Protein AF-A0A2W5SW64-F1 (afdb_monomer)

Structure (mmCIF, N/CA/C/O backbone):
data_AF-A0A2W5SW64-F1
#
_entry.id   AF-A0A2W5SW64-F1
#
loop_
_atom_site.group_PDB
_atom_site.id
_atom_site.type_symbol
_atom_site.label_atom_id
_atom_site.label_alt_id
_atom_site.label_comp_id
_atom_site.label_asym_id
_atom_site.label_entity_id
_atom_site.label_seq_id
_atom_site.pdbx_PDB_ins_code
_atom_site.Cartn_x
_atom_site.Cartn_y
_atom_site.Cartn_z
_atom_site.occupancy
_atom_site.B_iso_or_equiv
_atom_site.auth_seq_id
_atom_site.auth_comp_id
_atom_site.auth_asym_id
_atom_site.auth_atom_id
_atom_site.pdbx_PDB_model_num
ATOM 1 N N . MET A 1 1 ? 10.975 48.001 -18.136 1.00 43.34 1 MET A N 1
ATOM 2 C CA . MET A 1 1 ? 9.959 46.944 -18.361 1.00 43.34 1 MET A CA 1
ATOM 3 C C . MET A 1 1 ? 10.504 45.533 -18.629 1.00 43.34 1 MET A C 1
ATOM 5 O O . MET A 1 1 ? 9.713 44.612 -18.543 1.00 43.34 1 MET A O 1
ATOM 9 N N . ARG A 1 2 ? 11.807 45.302 -18.886 1.00 37.41 2 ARG A N 1
ATOM 10 C CA . ARG A 1 2 ? 12.358 43.931 -19.060 1.00 37.41 2 ARG A CA 1
ATOM 11 C C . ARG A 1 2 ? 12.973 43.295 -17.800 1.00 37.41 2 ARG A C 1
ATOM 13 O O . ARG A 1 2 ? 13.108 42.084 -17.753 1.00 37.41 2 ARG A O 1
ATOM 20 N N . TYR A 1 3 ? 13.255 44.081 -16.758 1.00 36.09 3 TYR A N 1
ATOM 21 C CA . TYR A 1 3 ? 13.783 43.572 -15.480 1.00 36.09 3 TYR A CA 1
ATOM 22 C C . TYR A 1 3 ? 12.701 43.116 -14.482 1.00 36.09 3 TYR A C 1
ATOM 24 O O . TYR A 1 3 ? 12.995 42.347 -13.577 1.00 36.09 3 TYR A O 1
ATOM 32 N N . ALA A 1 4 ? 11.439 43.523 -14.672 1.00 36.97 4 ALA A N 1
ATOM 33 C CA . ALA A 1 4 ? 10.331 43.135 -13.790 1.00 36.97 4 ALA A CA 1
ATOM 34 C C . ALA A 1 4 ? 9.771 41.729 -14.089 1.00 36.97 4 ALA A C 1
ATOM 36 O O . ALA A 1 4 ? 9.177 41.109 -13.217 1.00 36.97 4 ALA A O 1
ATOM 37 N N . VAL A 1 5 ? 9.993 41.202 -15.299 1.00 44.38 5 VAL A N 1
ATOM 38 C CA . VAL A 1 5 ? 9.504 39.868 -15.701 1.00 44.38 5 VAL A CA 1
ATOM 39 C C . VAL A 1 5 ? 10.445 38.751 -15.230 1.00 44.38 5 VAL A C 1
ATOM 41 O O . VAL A 1 5 ? 9.996 37.645 -14.959 1.00 44.38 5 VAL A O 1
ATOM 44 N N . ILE A 1 6 ? 11.737 39.040 -15.034 1.00 42.50 6 ILE A N 1
ATOM 45 C CA . ILE A 1 6 ? 12.715 38.045 -14.557 1.00 42.50 6 ILE A CA 1
ATOM 46 C C . ILE A 1 6 ? 12.606 37.833 -13.035 1.00 42.50 6 ILE A C 1
ATOM 48 O O . ILE A 1 6 ? 12.768 36.713 -12.560 1.00 42.50 6 ILE A O 1
ATOM 52 N N . LEU A 1 7 ? 12.230 38.863 -12.268 1.00 36.97 7 LEU A N 1
ATOM 53 C CA . LEU A 1 7 ? 11.996 38.738 -10.821 1.00 36.97 7 LEU A CA 1
ATOM 54 C C . LEU A 1 7 ? 10.696 37.991 -10.471 1.00 36.97 7 LEU A C 1
ATOM 56 O O . LEU A 1 7 ? 10.638 37.342 -9.433 1.00 36.97 7 LEU A O 1
ATOM 60 N N . LEU A 1 8 ? 9.687 38.008 -11.349 1.00 36.81 8 LEU A N 1
ATOM 61 C CA . LEU A 1 8 ? 8.443 37.246 -11.161 1.00 36.81 8 LEU A CA 1
ATOM 62 C C . LEU A 1 8 ? 8.570 35.762 -11.552 1.00 36.81 8 LEU A C 1
ATOM 64 O O . LEU A 1 8 ? 7.809 34.944 -11.050 1.00 36.81 8 LEU A O 1
ATOM 68 N N . ALA A 1 9 ? 9.553 35.398 -12.384 1.00 38.25 9 ALA A N 1
ATOM 69 C CA . ALA A 1 9 ? 9.842 34.000 -12.719 1.00 38.25 9 ALA A CA 1
ATOM 70 C C . ALA A 1 9 ? 10.755 33.306 -11.685 1.00 38.25 9 ALA A C 1
ATOM 72 O O . ALA A 1 9 ? 10.638 32.102 -11.482 1.00 38.25 9 ALA A O 1
ATOM 73 N N . LEU A 1 10 ? 11.618 34.056 -10.986 1.00 38.81 10 LEU A N 1
ATOM 74 C CA . LEU A 1 10 ? 12.491 33.522 -9.926 1.00 38.81 10 LEU A CA 1
ATOM 75 C C . LEU A 1 10 ? 11.786 33.346 -8.567 1.00 38.81 10 LEU A C 1
ATOM 77 O O . LEU A 1 10 ? 12.286 32.620 -7.716 1.00 38.81 10 LEU A O 1
ATOM 81 N N . ALA A 1 11 ? 10.617 33.961 -8.363 1.00 39.59 11 ALA A N 1
ATOM 82 C CA . ALA A 1 11 ? 9.824 33.794 -7.139 1.00 39.59 11 ALA A CA 1
ATOM 83 C C . ALA A 1 11 ? 8.886 32.565 -7.163 1.00 39.59 11 ALA A C 1
ATOM 85 O O . ALA A 1 11 ? 8.295 32.236 -6.139 1.00 39.59 11 ALA A O 1
ATOM 86 N N . ALA A 1 12 ? 8.755 31.874 -8.305 1.00 38.72 12 ALA A N 1
ATOM 87 C CA . ALA A 1 12 ? 7.920 30.674 -8.448 1.00 38.72 12 ALA A CA 1
ATOM 88 C C . ALA A 1 12 ? 8.718 29.355 -8.431 1.00 38.72 12 ALA A C 1
ATOM 90 O O . ALA A 1 12 ? 8.124 28.281 -8.390 1.00 38.72 12 ALA A O 1
ATOM 91 N N . SER A 1 13 ? 10.053 29.411 -8.408 1.00 37.69 13 SER A N 1
ATOM 92 C CA . SER A 1 13 ? 10.923 28.253 -8.174 1.00 37.69 13 SER A CA 1
ATOM 93 C C . SER A 1 13 ? 11.202 28.074 -6.680 1.00 37.69 13 SER A C 1
ATOM 95 O O . SER A 1 13 ? 12.352 27.987 -6.256 1.00 37.69 13 SER A O 1
ATOM 97 N N . GLY A 1 14 ? 10.149 28.048 -5.861 1.00 38.91 14 GLY A N 1
ATOM 98 C CA . GLY A 1 14 ? 10.256 27.391 -4.566 1.00 38.91 14 GLY A CA 1
ATOM 99 C C . GLY A 1 14 ? 10.465 25.913 -4.860 1.00 38.91 14 GLY A C 1
ATOM 100 O O . GLY A 1 14 ? 9.555 25.273 -5.385 1.00 38.91 14 GLY A O 1
ATOM 101 N N . CYS A 1 15 ? 11.668 25.394 -4.615 1.00 43.91 15 CYS A N 1
ATOM 102 C CA . CYS A 1 15 ? 11.954 23.968 -4.704 1.00 43.91 15 CYS A CA 1
ATOM 103 C C . CYS A 1 15 ? 11.001 23.231 -3.756 1.00 43.91 15 CYS A C 1
ATOM 105 O O . CYS A 1 15 ? 11.298 23.080 -2.575 1.00 43.91 15 CYS A O 1
ATOM 107 N N . ARG A 1 16 ? 9.832 22.801 -4.247 1.00 56.81 16 ARG A N 1
ATOM 108 C CA . ARG A 1 16 ? 9.030 21.798 -3.553 1.00 56.81 16 ARG A CA 1
ATOM 109 C C . ARG A 1 16 ? 9.900 20.555 -3.518 1.00 56.81 16 ARG A C 1
ATOM 111 O O . ARG A 1 16 ? 10.212 19.998 -4.569 1.00 56.81 16 ARG A O 1
ATOM 118 N N . HIS A 1 17 ? 10.355 20.196 -2.324 1.00 70.94 17 HIS A N 1
ATOM 119 C CA . HIS A 1 17 ? 11.025 18.930 -2.101 1.00 70.94 17 HIS A CA 1
ATOM 120 C C . HIS A 1 17 ? 10.099 17.827 -2.634 1.00 70.94 17 HIS A C 1
ATOM 122 O O . HIS A 1 17 ? 8.931 17.753 -2.250 1.00 70.94 17 HIS A O 1
ATOM 128 N N . ALA A 1 18 ? 10.576 17.077 -3.624 1.00 76.38 18 ALA A N 1
ATOM 129 C CA . ALA A 1 18 ? 9.781 16.071 -4.307 1.00 76.38 18 ALA A CA 1
ATOM 130 C C . ALA A 1 18 ? 10.084 14.716 -3.677 1.00 76.38 18 ALA A C 1
ATOM 132 O O . ALA A 1 18 ? 11.202 14.216 -3.785 1.00 76.38 18 ALA A O 1
ATOM 133 N N . PHE A 1 19 ? 9.085 14.132 -3.027 1.00 81.31 19 PHE A N 1
ATOM 134 C CA . PHE A 1 19 ? 9.190 12.789 -2.481 1.00 81.31 19 PHE A CA 1
ATOM 135 C C . PHE A 1 19 ? 9.016 11.757 -3.611 1.00 81.31 19 PHE A C 1
ATOM 137 O O . PHE A 1 19 ? 8.129 11.917 -4.457 1.00 81.31 19 PHE A O 1
ATOM 144 N N . PRO A 1 20 ? 9.875 10.726 -3.690 1.00 70.94 20 PRO A N 1
ATOM 145 C CA . PRO A 1 20 ? 9.772 9.697 -4.718 1.00 70.94 20 PRO A CA 1
ATOM 146 C C . PRO A 1 20 ? 8.526 8.835 -4.504 1.00 70.94 20 PRO A C 1
ATOM 148 O O . PRO A 1 20 ? 8.219 8.470 -3.378 1.00 70.94 20 PRO A O 1
ATOM 151 N N . LEU A 1 21 ? 7.857 8.437 -5.586 1.00 59.00 21 LEU A N 1
ATOM 152 C CA . LEU A 1 21 ? 6.789 7.435 -5.546 1.00 59.00 21 LEU A CA 1
ATOM 153 C C . LEU A 1 21 ? 7.330 6.090 -6.065 1.00 59.00 21 LEU A C 1
ATOM 155 O O . LEU A 1 21 ? 7.857 6.059 -7.180 1.00 59.00 21 LEU A O 1
ATOM 159 N N . PRO A 1 22 ? 7.199 4.976 -5.317 1.00 69.62 22 PRO A N 1
ATOM 160 C CA . PRO A 1 22 ? 6.619 4.862 -3.973 1.00 69.62 22 PRO A CA 1
ATOM 161 C C . PRO A 1 22 ? 7.556 5.385 -2.868 1.00 69.62 22 PRO A C 1
ATOM 163 O O . PRO A 1 22 ? 8.774 5.216 -2.943 1.00 69.62 22 PRO A O 1
ATOM 166 N N . TYR A 1 23 ? 6.968 5.955 -1.816 1.00 76.56 23 TYR A N 1
ATOM 167 C CA . TYR A 1 23 ? 7.649 6.507 -0.648 1.00 76.56 23 TYR A CA 1
ATOM 168 C C . TYR A 1 23 ? 7.506 5.560 0.558 1.00 76.56 23 TYR A C 1
ATOM 170 O O . TYR A 1 23 ? 6.421 5.319 1.087 1.00 76.56 23 TYR A O 1
ATOM 178 N N . SER A 1 24 ? 8.613 4.948 0.963 1.00 76.12 24 SER A N 1
ATOM 179 C CA . SER A 1 24 ? 8.682 3.890 1.979 1.00 76.12 24 SER A CA 1
ATOM 180 C C . SER A 1 24 ? 8.820 4.432 3.405 1.00 76.12 24 SER A C 1
ATOM 182 O O . SER A 1 24 ? 9.295 5.543 3.615 1.00 76.12 24 SER A O 1
ATOM 184 N N . ALA A 1 25 ? 8.514 3.602 4.411 1.00 77.31 25 ALA A N 1
ATOM 185 C CA . ALA A 1 25 ? 8.753 3.945 5.818 1.00 77.31 25 ALA A CA 1
ATOM 186 C C . ALA A 1 25 ? 10.245 4.207 6.120 1.00 77.31 25 ALA A C 1
ATOM 188 O O . ALA A 1 25 ? 10.576 5.055 6.943 1.00 77.31 25 ALA A O 1
ATOM 189 N N . SER A 1 26 ? 11.163 3.533 5.416 1.00 75.88 26 SER A N 1
ATOM 190 C CA . SER A 1 26 ? 12.602 3.813 5.515 1.00 75.88 26 SER A CA 1
ATOM 191 C C . SER A 1 26 ? 12.986 5.181 4.951 1.00 75.88 26 SER A C 1
ATOM 193 O O . SER A 1 26 ? 13.865 5.832 5.509 1.00 75.88 26 SER A O 1
ATOM 195 N N . GLN A 1 27 ? 12.332 5.625 3.871 1.00 81.69 27 GLN A N 1
ATOM 196 C CA . GLN A 1 27 ? 12.532 6.970 3.322 1.00 81.69 27 GLN A CA 1
ATOM 197 C C . GLN A 1 27 ? 11.911 8.027 4.235 1.00 81.69 27 GLN A C 1
ATOM 199 O O . GLN A 1 27 ? 12.582 9.001 4.545 1.00 81.69 27 GLN A O 1
ATOM 204 N N . LEU A 1 28 ? 10.708 7.774 4.768 1.00 87.62 28 LEU A N 1
ATOM 205 C CA . LEU A 1 28 ? 10.104 8.615 5.803 1.00 87.62 28 LEU A CA 1
ATOM 206 C C . LEU A 1 28 ? 11.055 8.797 6.988 1.00 87.62 28 LEU A C 1
ATOM 208 O O . LEU A 1 28 ? 11.278 9.922 7.411 1.00 87.62 28 LEU A O 1
ATOM 212 N N . ARG A 1 29 ? 11.659 7.718 7.501 1.00 84.50 29 ARG A N 1
ATOM 213 C CA . ARG A 1 29 ? 12.620 7.818 8.608 1.00 84.50 29 ARG A CA 1
ATOM 214 C C . ARG A 1 29 ? 13.801 8.720 8.255 1.00 84.50 29 ARG A C 1
ATOM 216 O O . ARG A 1 29 ? 14.167 9.557 9.075 1.00 84.50 29 ARG A O 1
ATOM 223 N N . ALA A 1 30 ? 14.369 8.561 7.060 1.00 85.06 30 ALA A N 1
ATOM 224 C CA . ALA A 1 30 ? 15.488 9.377 6.596 1.00 85.06 30 ALA A CA 1
ATOM 225 C C . ALA A 1 30 ? 15.106 10.861 6.479 1.00 85.06 30 ALA A C 1
ATOM 227 O O . ALA A 1 30 ? 15.781 11.711 7.052 1.00 85.06 30 ALA A O 1
ATOM 228 N N . ASP A 1 31 ? 13.989 11.167 5.822 1.00 87.56 31 ASP A N 1
ATOM 229 C CA . ASP A 1 31 ? 13.583 12.552 5.564 1.00 87.56 31 ASP A CA 1
ATOM 230 C C . ASP A 1 31 ? 12.908 13.206 6.783 1.00 87.56 31 ASP A C 1
ATOM 232 O O . ASP A 1 31 ? 12.879 14.430 6.896 1.00 87.56 31 ASP A O 1
ATOM 236 N N . SER A 1 32 ? 12.413 12.421 7.750 1.00 85.38 32 SER A N 1
ATOM 237 C CA . SER A 1 32 ? 11.883 12.937 9.024 1.00 85.38 32 SER A CA 1
ATOM 238 C C . SER A 1 32 ? 12.958 13.561 9.920 1.00 85.38 32 SER A C 1
ATOM 240 O O . SER A 1 32 ? 12.629 14.206 10.921 1.00 85.38 32 SER A O 1
ATOM 242 N N . ALA A 1 33 ? 14.238 13.372 9.582 1.00 83.12 33 ALA A N 1
ATOM 243 C CA . ALA A 1 33 ? 15.361 14.033 10.239 1.00 83.12 33 ALA A CA 1
ATOM 244 C C . ALA A 1 33 ? 15.604 15.453 9.698 1.00 83.12 33 ALA A C 1
ATOM 246 O O . ALA A 1 33 ? 16.277 16.251 10.353 1.00 83.12 33 ALA A O 1
ATOM 247 N N . GLU A 1 34 ? 15.028 15.783 8.542 1.00 84.06 34 GLU A N 1
ATOM 248 C CA . GLU A 1 34 ? 15.212 17.050 7.835 1.00 84.06 34 GLU A CA 1
ATOM 249 C C . GLU A 1 34 ? 14.108 18.073 8.186 1.00 84.06 34 GLU A C 1
ATOM 251 O O . GLU A 1 34 ? 13.231 17.830 9.017 1.00 84.06 34 GLU A O 1
ATOM 256 N N . GLU A 1 35 ? 14.137 19.253 7.559 1.00 84.19 35 GLU A N 1
ATOM 257 C CA . GLU A 1 35 ? 13.138 20.326 7.753 1.00 84.19 35 GLU A CA 1
ATOM 258 C C . GLU A 1 35 ? 11.742 20.004 7.180 1.00 84.19 35 GLU A C 1
ATOM 260 O O . GLU A 1 35 ? 10.802 20.770 7.381 1.00 84.19 35 GLU A O 1
ATOM 265 N N . TRP A 1 36 ? 11.590 18.873 6.486 1.00 85.75 36 TRP A N 1
ATOM 266 C CA . TRP A 1 36 ? 10.369 18.484 5.768 1.00 85.75 36 TRP A CA 1
ATOM 267 C C . TRP A 1 36 ? 9.600 17.351 6.453 1.00 85.75 36 TRP A C 1
ATOM 269 O O . TRP A 1 36 ? 8.824 16.653 5.803 1.00 85.75 36 TRP A O 1
ATOM 279 N N . SER A 1 37 ? 9.838 17.127 7.749 1.00 88.12 37 SER A N 1
ATOM 280 C CA . SER A 1 37 ? 9.322 15.965 8.484 1.00 88.12 37 SER A CA 1
ATOM 281 C C . SER A 1 37 ? 7.798 15.801 8.376 1.00 88.12 37 SER A C 1
ATOM 283 O O . SER A 1 37 ? 7.305 14.693 8.157 1.00 88.12 37 SER A O 1
ATOM 285 N N . GLY A 1 38 ? 7.042 16.900 8.445 1.00 90.81 38 GLY A N 1
ATOM 286 C CA . GLY A 1 38 ? 5.588 16.895 8.306 1.00 90.81 38 GLY A CA 1
ATOM 287 C C . GLY A 1 38 ? 5.132 16.632 6.880 1.00 90.81 38 GLY A C 1
ATOM 288 O O . GLY A 1 38 ? 4.226 15.831 6.677 1.00 90.81 38 GLY A O 1
ATOM 289 N N . GLN A 1 39 ? 5.765 17.250 5.880 1.00 92.69 39 GLN A N 1
ATOM 290 C CA . GLN A 1 39 ? 5.431 17.004 4.476 1.00 92.69 39 GLN A CA 1
ATOM 291 C C . GLN A 1 39 ? 5.778 15.570 4.067 1.00 92.69 39 GLN A C 1
ATOM 293 O O . GLN A 1 39 ? 5.012 14.959 3.332 1.00 92.69 39 GLN A O 1
ATOM 298 N N . ALA A 1 40 ? 6.879 15.017 4.580 1.00 91.19 40 ALA A N 1
ATOM 299 C CA . ALA A 1 40 ? 7.262 13.622 4.394 1.00 91.19 40 ALA A CA 1
ATOM 300 C C . ALA A 1 40 ? 6.217 12.682 5.002 1.00 91.19 40 ALA A C 1
ATOM 302 O O . ALA A 1 40 ? 5.798 11.725 4.354 1.00 91.19 40 ALA A O 1
ATOM 303 N N . LEU A 1 41 ? 5.746 12.975 6.221 1.00 93.00 41 LEU A N 1
ATOM 304 C CA . LEU A 1 41 ? 4.693 12.198 6.872 1.00 93.00 41 LEU A CA 1
ATOM 305 C C . LEU A 1 41 ? 3.367 12.283 6.110 1.00 93.00 41 LEU A C 1
ATOM 307 O O . LEU A 1 41 ? 2.749 11.254 5.858 1.00 93.00 41 LEU A O 1
ATOM 311 N N . VAL A 1 42 ? 2.932 13.483 5.719 1.00 93.88 42 VAL A N 1
ATOM 312 C CA . VAL A 1 42 ? 1.698 13.675 4.940 1.00 93.88 42 VAL A CA 1
ATOM 313 C C . VAL A 1 42 ? 1.809 12.984 3.588 1.00 93.88 42 VAL A C 1
ATOM 315 O O . VAL A 1 42 ? 0.894 12.269 3.197 1.00 93.88 42 VAL A O 1
ATOM 318 N N . HIS A 1 43 ? 2.943 13.117 2.899 1.00 90.25 43 HIS A N 1
ATOM 319 C CA . HIS A 1 43 ? 3.176 12.424 1.639 1.00 90.25 43 HIS A CA 1
ATOM 320 C C . HIS A 1 43 ? 3.166 10.907 1.826 1.00 90.25 43 HIS A C 1
ATOM 322 O O . HIS A 1 43 ? 2.536 10.204 1.040 1.00 90.25 43 HIS A O 1
ATOM 328 N N . TYR A 1 44 ? 3.803 10.402 2.889 1.00 88.88 44 TYR A N 1
ATOM 329 C CA . TYR A 1 44 ? 3.754 8.991 3.237 1.00 88.88 44 TYR A CA 1
ATOM 330 C C . TYR A 1 44 ? 2.308 8.538 3.420 1.00 88.88 44 TYR A C 1
ATOM 332 O O . TYR A 1 44 ? 1.880 7.677 2.665 1.00 88.88 44 TYR A O 1
ATOM 340 N N . LEU A 1 45 ? 1.562 9.153 4.346 1.00 89.88 45 LEU A N 1
ATOM 341 C CA . LEU A 1 45 ? 0.175 8.816 4.697 1.00 89.88 45 LEU A CA 1
ATOM 342 C C . LEU A 1 45 ? -0.828 9.027 3.558 1.00 89.88 45 LEU A C 1
ATOM 344 O O . LEU A 1 45 ? -1.874 8.384 3.544 1.00 89.88 45 LEU A O 1
ATOM 348 N N . GLY A 1 46 ? -0.524 9.934 2.631 1.00 86.12 46 GLY A N 1
ATOM 349 C CA . GLY A 1 46 ? -1.332 10.200 1.445 1.00 86.12 46 GLY A CA 1
ATOM 350 C C . GLY A 1 46 ? -1.198 9.111 0.387 1.00 86.12 46 GLY A C 1
ATOM 351 O O . GLY A 1 46 ? -2.048 9.009 -0.497 1.00 86.12 46 GLY A O 1
ATOM 352 N N . GLN A 1 47 ? -0.165 8.270 0.482 1.00 78.88 47 GLN A N 1
ATOM 353 C CA . GLN A 1 47 ? -0.086 7.080 -0.343 1.00 78.88 47 GLN A CA 1
ATOM 354 C C . GLN A 1 47 ? -1.025 6.008 0.162 1.00 78.88 47 GLN A C 1
ATOM 356 O O . GLN A 1 47 ? -1.191 5.752 1.352 1.00 78.88 47 GLN A O 1
ATOM 361 N N . ASP A 1 48 ? -1.531 5.275 -0.806 1.00 59.75 48 ASP A N 1
ATOM 362 C CA . ASP A 1 48 ? -2.475 4.207 -0.599 1.00 59.75 48 ASP A CA 1
ATOM 363 C C . ASP A 1 48 ? -1.993 3.183 0.421 1.00 59.75 48 ASP A C 1
ATOM 365 O O . ASP A 1 48 ? -2.750 2.751 1.274 1.00 59.75 48 ASP A O 1
ATOM 369 N N . ASN A 1 49 ? -0.718 2.811 0.364 1.00 54.28 49 ASN A N 1
ATOM 370 C CA . ASN A 1 49 ? -0.140 1.714 1.125 1.00 54.28 49 ASN A CA 1
ATOM 371 C C . ASN A 1 49 ? 0.406 2.104 2.504 1.00 54.28 49 ASN A C 1
ATOM 373 O O . ASN A 1 49 ? 1.076 1.268 3.121 1.00 54.28 49 ASN A O 1
ATOM 377 N N . ALA A 1 50 ? 0.179 3.335 2.951 1.00 65.75 50 ALA A N 1
ATOM 378 C CA . ALA A 1 50 ? 0.754 3.856 4.176 1.00 65.75 50 ALA A CA 1
ATOM 379 C C . ALA A 1 50 ? 0.180 3.181 5.422 1.00 65.75 50 ALA A C 1
ATOM 381 O O . ALA A 1 50 ? -1.033 3.034 5.560 1.00 65.75 50 ALA A O 1
ATOM 382 N N . ASP A 1 51 ? 1.058 2.792 6.342 1.00 69.88 51 ASP A N 1
ATOM 383 C CA . ASP A 1 51 ? 0.667 2.271 7.646 1.00 69.88 51 ASP A CA 1
ATOM 384 C C . ASP A 1 51 ? 0.638 3.426 8.663 1.00 69.88 51 ASP A C 1
ATOM 386 O O . ASP A 1 51 ? 1.698 3.972 8.981 1.00 69.88 51 ASP A O 1
ATOM 390 N N . PRO A 1 52 ? -0.527 3.798 9.233 1.00 79.94 52 PRO A N 1
ATOM 391 C CA . PRO A 1 52 ? -0.602 4.815 10.283 1.00 79.94 52 PRO A CA 1
ATOM 392 C C . PRO A 1 52 ? 0.226 4.473 11.531 1.00 79.94 52 PRO A C 1
ATOM 394 O O . PRO A 1 52 ? 0.422 5.335 12.390 1.00 79.94 52 PRO A O 1
ATOM 397 N N . ALA A 1 53 ? 0.727 3.240 11.666 1.00 76.25 53 ALA A N 1
ATOM 398 C CA . ALA A 1 53 ? 1.647 2.859 12.728 1.00 76.25 53 ALA A CA 1
ATOM 399 C C . ALA A 1 53 ? 2.975 3.609 12.720 1.00 76.25 53 ALA A C 1
ATOM 401 O O . ALA A 1 53 ? 3.574 3.725 13.788 1.00 76.25 53 ALA A O 1
ATOM 402 N N . VAL A 1 54 ? 3.380 4.211 11.597 1.00 82.62 54 VAL A N 1
ATOM 403 C CA . VAL A 1 54 ? 4.544 5.117 11.571 1.00 82.62 54 VAL A CA 1
ATOM 404 C C . VAL A 1 54 ? 4.384 6.312 12.515 1.00 82.62 54 VAL A C 1
ATOM 406 O O . VAL A 1 54 ? 5.370 6.898 12.948 1.00 82.62 54 VAL A O 1
ATOM 409 N N . CYS A 1 55 ? 3.142 6.658 12.866 1.00 87.69 55 CYS A N 1
ATOM 410 C CA . CYS A 1 55 ? 2.822 7.739 13.789 1.00 87.69 55 CYS A CA 1
ATOM 411 C C . CYS A 1 55 ? 2.906 7.329 15.266 1.00 87.69 55 CYS A C 1
ATOM 413 O O . CYS A 1 55 ? 2.679 8.159 16.150 1.00 87.69 55 CYS A O 1
ATOM 415 N N . ASP A 1 56 ? 3.198 6.058 15.562 1.00 81.69 56 ASP A N 1
ATOM 416 C CA . ASP A 1 56 ? 3.648 5.682 16.896 1.00 81.69 56 ASP A CA 1
ATOM 417 C C . ASP A 1 56 ? 5.082 6.177 17.070 1.00 81.69 56 ASP A C 1
ATOM 419 O O . ASP A 1 56 ? 6.020 5.625 16.500 1.00 81.69 56 ASP A O 1
ATOM 423 N N . VAL A 1 57 ? 5.260 7.223 17.871 1.00 71.75 57 VAL A N 1
ATOM 424 C CA . VAL A 1 57 ? 6.561 7.862 18.100 1.00 71.75 57 VAL A CA 1
ATOM 425 C C . VAL A 1 57 ? 7.583 6.881 18.694 1.00 71.75 57 VAL A C 1
ATOM 427 O O . VAL A 1 57 ? 8.788 7.045 18.523 1.00 71.75 57 VAL A O 1
ATOM 430 N N . ARG A 1 58 ? 7.120 5.797 19.329 1.00 68.12 58 ARG A N 1
ATOM 431 C CA . ARG A 1 58 ? 7.987 4.735 19.861 1.00 68.12 58 ARG A CA 1
ATOM 432 C C . ARG A 1 58 ? 8.582 3.838 18.776 1.00 68.12 58 ARG A C 1
ATOM 434 O O . ARG A 1 58 ? 9.513 3.097 19.066 1.00 68.12 58 ARG A O 1
ATOM 441 N N . SER A 1 59 ? 8.062 3.892 17.550 1.00 59.28 59 SER A N 1
ATOM 442 C CA . SER A 1 59 ? 8.517 3.073 16.417 1.00 59.28 59 SER A CA 1
ATOM 443 C C . SER A 1 59 ? 9.842 3.544 15.797 1.00 59.28 59 SER A C 1
ATOM 445 O O . SER A 1 59 ? 10.302 2.948 14.825 1.00 59.28 59 SER A O 1
ATOM 447 N N . GLU A 1 60 ? 10.461 4.605 16.335 1.00 67.88 60 GLU A N 1
ATOM 448 C CA . GLU A 1 60 ? 11.662 5.269 15.798 1.00 67.88 60 GLU A CA 1
ATOM 449 C C . GLU A 1 60 ? 11.527 5.773 14.342 1.00 67.88 60 GLU A C 1
ATOM 451 O O . GLU A 1 60 ? 12.529 6.118 13.712 1.00 67.88 60 GLU A O 1
ATOM 456 N N . MET A 1 61 ? 10.313 5.798 13.775 1.00 75.50 61 MET A N 1
ATOM 457 C CA . MET A 1 61 ? 10.076 6.224 12.387 1.00 75.50 61 MET A CA 1
ATOM 458 C C . MET A 1 61 ? 10.070 7.744 12.220 1.00 75.50 61 MET A C 1
ATOM 460 O O . MET A 1 61 ? 10.427 8.228 11.153 1.00 75.50 61 MET A O 1
ATOM 464 N N . LEU A 1 62 ? 9.684 8.490 13.258 1.00 80.81 62 LEU A N 1
ATOM 465 C CA . LEU A 1 62 ? 9.674 9.952 13.265 1.00 80.81 62 LEU A CA 1
ATOM 466 C C . LEU A 1 62 ? 10.777 10.461 14.189 1.00 80.81 62 LEU A C 1
ATOM 468 O O . LEU A 1 62 ? 10.708 10.263 15.401 1.00 80.81 62 LEU A O 1
ATOM 472 N N . THR A 1 63 ? 11.793 11.114 13.624 1.00 78.75 63 THR A N 1
ATOM 473 C CA . THR A 1 63 ? 12.943 11.604 14.404 1.00 78.75 63 THR A CA 1
ATOM 474 C C . THR A 1 63 ? 12.774 13.024 14.936 1.00 78.75 63 THR A C 1
ATOM 476 O O . THR A 1 63 ? 13.347 13.347 15.975 1.00 78.75 63 THR A O 1
ATOM 479 N N . ARG A 1 64 ? 11.988 13.876 14.262 1.00 83.38 64 ARG A N 1
ATOM 480 C CA . ARG A 1 64 ? 11.658 15.236 14.719 1.00 83.38 64 ARG A CA 1
ATOM 481 C C . ARG A 1 64 ? 10.173 15.346 15.027 1.00 83.38 64 ARG A C 1
ATOM 483 O O . ARG A 1 64 ? 9.335 14.991 14.206 1.00 83.38 64 ARG A O 1
ATOM 490 N N . LEU A 1 65 ? 9.862 15.856 16.215 1.00 87.75 65 LEU A N 1
ATOM 491 C CA . LEU A 1 65 ? 8.503 16.076 16.712 1.00 87.75 65 LEU A CA 1
ATOM 492 C C . LEU A 1 65 ? 8.343 17.557 17.073 1.00 87.75 65 LEU A C 1
ATOM 494 O O . LEU A 1 65 ? 8.163 17.914 18.233 1.00 87.75 65 LEU A O 1
ATOM 498 N N . ASP A 1 66 ? 8.503 18.429 16.087 1.00 91.19 66 ASP A N 1
ATOM 499 C CA . ASP A 1 66 ? 8.445 19.881 16.257 1.00 91.19 66 ASP A CA 1
ATOM 500 C C . ASP A 1 66 ? 7.407 20.504 15.305 1.00 91.19 66 ASP A C 1
ATOM 502 O O . ASP A 1 66 ? 6.550 19.811 14.747 1.00 91.19 66 ASP A O 1
ATOM 506 N N . GLU A 1 67 ? 7.452 21.825 15.136 1.00 92.25 67 GLU A N 1
ATOM 507 C CA . GLU A 1 67 ? 6.507 22.568 14.293 1.00 92.25 67 GLU A CA 1
ATOM 508 C C . GLU A 1 67 ? 6.572 22.116 12.829 1.00 92.25 67 GLU A C 1
ATOM 510 O O . GLU A 1 67 ? 5.541 22.066 12.162 1.00 92.25 67 GLU A O 1
ATOM 515 N N . THR A 1 68 ? 7.745 21.670 12.357 1.00 93.00 68 THR A N 1
ATOM 516 C CA . THR A 1 68 ? 7.922 21.167 10.984 1.00 93.00 68 THR A CA 1
ATOM 517 C C . THR A 1 68 ? 7.161 19.868 10.733 1.00 93.00 68 THR A C 1
ATOM 519 O O . THR A 1 68 ? 6.783 19.601 9.594 1.00 93.00 68 THR A O 1
ATOM 522 N N . LEU A 1 69 ? 6.887 19.086 11.785 1.00 93.81 69 LEU A N 1
ATOM 523 C CA . LEU A 1 69 ? 6.041 17.896 11.721 1.00 93.81 69 LEU A CA 1
ATOM 524 C C . LEU A 1 69 ? 4.564 18.262 11.887 1.00 93.81 69 LEU A C 1
ATOM 526 O O . LEU A 1 69 ? 3.712 17.855 11.097 1.00 93.81 69 LEU A O 1
ATOM 530 N N . VAL A 1 70 ? 4.267 19.004 12.956 1.00 95.44 70 VAL A N 1
ATOM 531 C CA . VAL A 1 70 ? 2.903 19.259 13.427 1.00 95.44 70 VAL A CA 1
ATOM 532 C C . VAL A 1 70 ? 2.111 20.114 12.444 1.00 95.44 70 VAL A C 1
ATOM 534 O O . VAL A 1 70 ? 0.949 19.803 12.176 1.00 95.44 70 VAL A O 1
ATOM 537 N N . ASP A 1 71 ? 2.708 21.180 11.909 1.00 95.75 71 ASP A N 1
ATOM 538 C CA . ASP A 1 71 ? 1.971 22.134 11.085 1.00 95.75 71 ASP A CA 1
ATOM 539 C C . ASP A 1 71 ? 1.493 21.528 9.759 1.00 95.75 71 ASP A C 1
ATOM 541 O O . ASP A 1 71 ? 0.288 21.619 9.502 1.00 95.75 71 ASP A O 1
ATOM 545 N N . PRO A 1 72 ? 2.345 20.859 8.950 1.00 95.75 72 PRO A N 1
ATOM 546 C CA . PRO A 1 72 ? 1.888 20.195 7.730 1.00 95.75 72 PRO A CA 1
ATOM 547 C C . PRO A 1 72 ? 0.900 19.063 8.020 1.00 95.75 72 PRO A C 1
ATOM 549 O O . PRO A 1 72 ? -0.100 18.918 7.321 1.00 95.75 72 PRO A O 1
ATOM 552 N N . PHE A 1 73 ? 1.127 18.288 9.087 1.00 96.75 73 PHE A N 1
ATOM 553 C CA . PHE A 1 73 ? 0.235 17.188 9.443 1.00 96.75 73 PHE A CA 1
ATOM 554 C C . PHE A 1 73 ? -1.179 17.669 9.795 1.00 96.75 73 PHE A C 1
ATOM 556 O O . PHE A 1 73 ? -2.162 17.091 9.331 1.00 96.75 73 PHE A O 1
ATOM 563 N N . VAL A 1 74 ? -1.325 18.736 10.585 1.00 97.38 74 VAL A N 1
ATOM 564 C CA . VAL A 1 74 ? -2.659 19.280 10.887 1.00 97.38 74 VAL A CA 1
ATOM 565 C C . VAL A 1 74 ? -3.246 20.024 9.685 1.00 97.38 74 VAL A C 1
ATOM 567 O O . VAL A 1 74 ? -4.449 19.905 9.457 1.00 97.38 74 VAL A O 1
ATOM 570 N N . ALA A 1 75 ? -2.427 20.725 8.893 1.00 96.19 75 ALA A N 1
ATOM 571 C CA . ALA A 1 75 ? -2.880 21.362 7.654 1.00 96.19 75 ALA A CA 1
ATOM 572 C C . ALA A 1 75 ? -3.501 20.343 6.686 1.00 96.19 75 ALA A C 1
ATOM 574 O O . ALA A 1 75 ? -4.556 20.609 6.131 1.00 96.19 75 ALA A O 1
ATOM 575 N N . SER A 1 76 ? -2.961 19.122 6.600 1.00 95.31 76 SER A N 1
ATOM 576 C CA . SER A 1 76 ? -3.528 18.067 5.745 1.00 95.31 76 SER A CA 1
ATOM 577 C C . SER A 1 76 ? -4.988 17.693 6.071 1.00 95.31 76 SER A C 1
ATOM 579 O O . SER A 1 76 ? -5.715 17.224 5.195 1.00 95.31 76 SER A O 1
ATOM 581 N N . LEU A 1 77 ? -5.456 17.925 7.308 1.00 95.19 77 LEU A N 1
ATOM 582 C CA . LEU A 1 77 ? -6.872 17.786 7.675 1.00 95.19 77 LEU A CA 1
ATOM 583 C C . LEU A 1 77 ? -7.700 18.987 7.193 1.00 95.19 77 LEU A C 1
ATOM 585 O O . LEU A 1 77 ? -8.829 18.824 6.724 1.00 95.19 77 LEU A O 1
ATOM 589 N N . GLU A 1 78 ? -7.160 20.197 7.332 1.00 93.69 78 GLU A N 1
ATOM 590 C CA . GLU A 1 78 ? -7.799 21.447 6.896 1.00 93.69 78 GLU A CA 1
ATOM 591 C C . GLU A 1 78 ? -7.927 21.511 5.370 1.00 93.69 78 GLU A C 1
ATOM 593 O O . GLU A 1 78 ? -8.975 21.881 4.846 1.00 93.69 78 GLU A O 1
ATOM 598 N N . ASP A 1 79 ? -6.910 21.037 4.663 1.00 92.25 79 ASP A N 1
ATOM 599 C CA . ASP A 1 79 ? -6.846 21.016 3.203 1.00 92.25 79 ASP A CA 1
ATOM 600 C C . ASP A 1 79 ? -7.498 19.755 2.602 1.00 92.25 79 ASP A C 1
ATOM 602 O O . ASP A 1 79 ? -7.604 19.626 1.383 1.00 92.25 79 ASP A O 1
ATOM 606 N N . ASN A 1 80 ? -7.983 18.836 3.453 1.00 89.19 80 ASN A N 1
ATOM 607 C CA . ASN A 1 80 ? -8.586 17.557 3.059 1.00 89.19 80 ASN A CA 1
ATOM 608 C C . ASN A 1 80 ? -7.652 16.707 2.165 1.00 89.19 80 ASN A C 1
ATOM 610 O O . ASN A 1 80 ? -8.097 16.033 1.236 1.00 89.19 80 ASN A O 1
ATOM 614 N N . GLU A 1 81 ? -6.347 16.755 2.445 1.00 90.06 81 GLU A N 1
ATOM 615 C CA . GLU A 1 81 ? -5.310 15.999 1.732 1.00 90.06 81 GLU A CA 1
ATOM 616 C C . GLU A 1 81 ? -5.244 14.537 2.190 1.00 90.06 81 GLU A C 1
ATOM 618 O O . GLU A 1 81 ? -4.940 13.650 1.392 1.00 90.06 81 GLU A O 1
ATOM 623 N N . LEU A 1 82 ? -5.540 14.276 3.469 1.00 90.06 82 LEU A N 1
ATOM 624 C CA . LEU A 1 82 ? -5.580 12.930 4.041 1.00 90.06 82 LEU A CA 1
ATOM 625 C C . LEU A 1 82 ? -7.012 12.486 4.329 1.00 90.06 82 LEU A C 1
ATOM 627 O O . LEU A 1 82 ? -7.853 13.250 4.798 1.00 90.06 82 LEU A O 1
ATOM 631 N N . GLU A 1 83 ? -7.275 11.199 4.119 1.00 87.56 83 GLU A N 1
ATOM 632 C CA . GLU A 1 83 ? -8.557 10.614 4.490 1.00 87.56 83 GLU A CA 1
ATOM 633 C C . GLU A 1 83 ? -8.719 10.581 6.022 1.00 87.56 83 GLU A C 1
ATOM 635 O O . GLU A 1 83 ? -7.778 10.280 6.763 1.00 87.56 83 GLU A O 1
ATOM 640 N N . LEU A 1 84 ? -9.929 10.892 6.500 1.00 88.06 84 LEU A N 1
ATOM 641 C CA . LEU A 1 84 ? -10.198 11.167 7.915 1.00 88.06 84 LEU A CA 1
ATOM 642 C C . LEU A 1 84 ? -9.806 10.025 8.854 1.00 88.06 84 LEU A C 1
ATOM 644 O O . LEU A 1 84 ? -9.270 10.293 9.927 1.00 88.06 84 LEU A O 1
ATOM 648 N N . THR A 1 85 ? -10.046 8.763 8.487 1.00 83.50 85 THR A N 1
ATOM 649 C CA . THR A 1 85 ? -9.668 7.623 9.337 1.00 83.50 85 THR A CA 1
ATOM 650 C C . THR A 1 85 ? -8.154 7.469 9.438 1.00 83.50 85 THR A C 1
ATOM 652 O O . THR A 1 85 ? -7.636 7.314 10.543 1.00 83.50 85 THR A O 1
ATOM 655 N N . THR A 1 86 ? -7.436 7.638 8.325 1.00 85.44 86 THR A N 1
ATOM 656 C CA . THR A 1 86 ? -5.964 7.597 8.284 1.00 85.44 86 THR A CA 1
ATOM 657 C C . THR A 1 86 ? -5.362 8.699 9.154 1.00 85.44 86 THR A C 1
ATOM 659 O O . THR A 1 86 ? -4.515 8.440 10.014 1.00 85.44 86 THR A O 1
ATOM 662 N N . TRP A 1 87 ? -5.859 9.928 8.990 1.00 93.94 87 TRP A N 1
ATOM 663 C CA . TRP A 1 87 ? -5.430 11.067 9.794 1.00 93.94 87 TRP A CA 1
ATOM 664 C C . TRP A 1 87 ? -5.732 10.844 11.283 1.00 93.94 87 TRP A C 1
ATOM 666 O O . TRP A 1 87 ? -4.863 11.036 12.135 1.00 93.94 87 TRP A O 1
ATOM 676 N N . LYS A 1 88 ? -6.944 10.374 11.613 1.00 92.12 88 LYS A N 1
ATOM 677 C CA . LYS A 1 88 ? -7.392 10.118 12.991 1.00 92.12 88 LYS A CA 1
ATOM 678 C C . LYS A 1 88 ? -6.522 9.095 13.705 1.00 92.12 88 LYS A C 1
ATOM 680 O O . LYS A 1 88 ? -6.181 9.299 14.875 1.00 92.12 88 LYS A O 1
ATOM 685 N N . ASP A 1 89 ? -6.209 7.990 13.039 1.00 86.69 89 ASP A N 1
ATOM 686 C CA . ASP A 1 89 ? -5.423 6.904 13.619 1.00 86.69 89 ASP A CA 1
ATOM 687 C C . ASP A 1 89 ? -3.988 7.363 13.882 1.00 86.69 89 ASP A C 1
ATOM 689 O O . ASP A 1 89 ? -3.466 7.148 14.980 1.00 86.69 89 ASP A O 1
ATOM 693 N N . CYS A 1 90 ? -3.398 8.087 12.929 1.00 91.56 90 CYS A N 1
ATOM 694 C CA . CYS A 1 90 ? -2.089 8.706 13.089 1.00 91.56 90 CYS A CA 1
ATOM 695 C C . CYS A 1 90 ? -2.069 9.718 14.252 1.00 91.56 90 CYS A C 1
ATOM 697 O O . CYS A 1 90 ? -1.287 9.575 15.196 1.00 91.56 90 CYS A O 1
ATOM 699 N N . ALA A 1 91 ? -2.994 10.685 14.257 1.00 94.19 91 ALA A N 1
ATOM 700 C CA . ALA A 1 91 ? -3.091 11.717 15.289 1.00 94.19 91 ALA A CA 1
ATOM 701 C C . ALA A 1 91 ? -3.326 11.122 16.688 1.00 94.19 91 ALA A C 1
ATOM 703 O O . ALA A 1 91 ? -2.731 11.566 17.671 1.00 94.19 91 ALA A O 1
ATOM 704 N N . SER A 1 92 ? -4.159 10.080 16.792 1.00 90.94 92 SER A N 1
ATOM 705 C CA . SER A 1 92 ? -4.417 9.380 18.056 1.00 90.94 92 SER A CA 1
ATOM 706 C C . SER A 1 92 ? -3.150 8.730 18.621 1.00 90.94 92 SER A C 1
ATOM 708 O O . SER A 1 92 ? -2.932 8.774 19.835 1.00 90.94 92 SER A O 1
ATOM 710 N N . ARG A 1 93 ? -2.305 8.143 17.761 1.00 89.06 93 ARG A N 1
ATOM 711 C CA . ARG A 1 93 ? -1.016 7.558 18.160 1.00 89.06 93 ARG A CA 1
ATOM 712 C C . ARG A 1 93 ? -0.023 8.639 18.573 1.00 89.06 93 ARG A C 1
ATOM 714 O O . ARG A 1 93 ? 0.560 8.514 19.651 1.00 89.06 93 ARG A O 1
ATOM 721 N N . MET A 1 94 ? 0.096 9.722 17.803 1.00 91.94 94 MET A N 1
ATOM 722 C CA . MET A 1 94 ? 0.973 10.857 18.126 1.00 91.94 94 MET A CA 1
ATOM 723 C C . MET A 1 94 ? 0.620 11.452 19.489 1.00 91.94 94 MET A C 1
ATOM 725 O O . MET A 1 94 ? 1.452 11.478 20.390 1.00 91.94 94 MET A O 1
ATOM 729 N N . VAL A 1 95 ? -0.645 11.821 19.705 1.00 92.00 95 VAL A N 1
ATOM 730 C CA . VAL A 1 95 ? -1.085 12.420 20.974 1.00 92.00 95 VAL A CA 1
ATOM 731 C C . VAL A 1 95 ? -0.860 11.481 22.170 1.00 92.00 95 VAL A C 1
ATOM 733 O O . VAL A 1 95 ? -0.583 11.954 23.271 1.00 92.00 95 VAL A O 1
ATOM 736 N N . LYS A 1 96 ? -0.963 10.157 21.985 1.00 88.00 96 LYS A N 1
ATOM 737 C CA . LYS A 1 96 ? -0.740 9.163 23.052 1.00 88.00 96 LYS A CA 1
ATOM 738 C C . LYS A 1 96 ? 0.746 8.913 23.345 1.00 88.00 96 LYS A C 1
ATOM 740 O O . LYS A 1 96 ? 1.073 8.574 24.482 1.00 88.00 96 LYS A O 1
ATOM 745 N N . SER A 1 97 ? 1.619 9.026 22.344 1.00 86.31 97 SER A N 1
ATOM 746 C CA . SER A 1 97 ? 3.021 8.584 22.419 1.00 86.31 97 SER A CA 1
ATOM 747 C C . SER A 1 97 ? 4.050 9.714 22.524 1.00 86.31 97 SER A C 1
ATOM 749 O O . SER A 1 97 ? 5.109 9.468 23.091 1.00 86.31 97 SER A O 1
ATOM 751 N N . MET A 1 98 ? 3.746 10.926 22.043 1.00 90.69 98 MET A N 1
ATOM 752 C CA . MET A 1 98 ? 4.629 12.104 22.108 1.00 90.69 98 MET A CA 1
ATOM 753 C C . MET A 1 98 ? 4.942 12.533 23.539 1.00 90.69 98 MET A C 1
ATOM 755 O O . MET A 1 98 ? 4.090 12.385 24.406 1.00 90.69 98 MET A O 1
ATOM 759 N N . ASP A 1 99 ? 6.089 13.168 23.770 1.00 90.31 99 ASP A N 1
ATOM 760 C CA . ASP A 1 99 ? 6.377 13.865 25.029 1.00 90.31 99 ASP A CA 1
ATOM 761 C C . ASP A 1 99 ? 5.516 15.129 25.211 1.00 90.31 99 ASP A C 1
ATOM 763 O O . ASP A 1 99 ? 4.882 15.611 24.272 1.00 90.31 99 ASP A O 1
ATOM 767 N N . VAL A 1 100 ? 5.484 15.669 26.435 1.00 90.88 100 VAL A N 1
ATOM 768 C CA . VAL A 1 100 ? 4.588 16.770 26.851 1.00 90.88 100 VAL A CA 1
ATOM 769 C C . VAL A 1 100 ? 4.691 18.002 25.940 1.00 90.88 100 VAL A C 1
ATOM 771 O O . VAL A 1 100 ? 3.668 18.533 25.517 1.00 90.88 100 VAL A O 1
ATOM 774 N N . GLU A 1 101 ? 5.906 18.449 25.609 1.00 92.00 101 GLU A N 1
ATOM 775 C CA . GLU A 1 101 ? 6.133 19.678 24.831 1.00 92.00 101 GLU A CA 1
ATOM 776 C C . GLU A 1 101 ? 5.702 19.550 23.350 1.00 92.00 101 GLU A C 1
ATOM 778 O O . GLU A 1 101 ? 4.832 20.322 22.933 1.00 92.00 101 GLU A O 1
ATOM 783 N N . PRO A 1 102 ? 6.172 18.556 22.562 1.00 92.69 102 PRO A N 1
ATOM 784 C CA . PRO A 1 102 ? 5.648 18.288 21.215 1.00 92.69 102 PRO A CA 1
ATOM 785 C C . PRO A 1 102 ? 4.136 18.060 21.170 1.00 92.69 102 PRO A C 1
ATOM 787 O O . PRO A 1 102 ? 3.448 18.461 20.228 1.00 92.69 102 PRO A O 1
ATOM 790 N N . ARG A 1 103 ? 3.595 17.414 22.206 1.00 94.06 103 ARG A N 1
ATOM 791 C CA . ARG A 1 103 ? 2.162 17.167 22.315 1.00 94.06 103 ARG A CA 1
ATOM 792 C C . ARG A 1 103 ? 1.386 18.461 22.529 1.00 94.06 103 ARG A C 1
ATOM 794 O O . ARG A 1 103 ? 0.352 18.632 21.891 1.00 94.06 103 ARG A O 1
ATOM 801 N N . GLU A 1 104 ? 1.860 19.375 23.376 1.00 95.50 104 GLU A N 1
ATOM 802 C CA . GLU A 1 104 ? 1.223 20.687 23.547 1.00 95.50 104 GLU A CA 1
ATOM 803 C C . GLU A 1 104 ? 1.265 21.499 22.249 1.00 95.50 104 GLU A C 1
ATOM 805 O O . GLU A 1 104 ? 0.272 22.135 21.900 1.00 95.50 104 GLU A O 1
ATOM 810 N N . LEU A 1 105 ? 2.352 21.409 21.477 1.00 95.50 105 LEU A N 1
ATOM 811 C CA . LEU A 1 105 ? 2.430 22.019 20.150 1.00 95.50 105 LEU A CA 1
ATOM 812 C C . LEU A 1 105 ? 1.350 21.467 19.200 1.00 95.50 105 LEU A C 1
ATOM 814 O O . LEU A 1 105 ? 0.626 22.242 18.566 1.00 95.50 105 LEU A O 1
ATOM 818 N N . LEU A 1 106 ? 1.175 20.140 19.159 1.00 96.00 106 LEU A N 1
ATOM 819 C CA . LEU A 1 106 ? 0.105 19.489 18.397 1.00 96.00 106 LEU A CA 1
ATOM 820 C C . LEU A 1 106 ? -1.285 19.933 18.870 1.00 96.00 106 LEU A C 1
ATOM 822 O O . LEU A 1 106 ? -2.118 20.319 18.051 1.00 96.00 106 LEU A O 1
ATOM 826 N N . LEU A 1 107 ? -1.543 19.943 20.179 1.00 96.25 107 LEU A N 1
ATOM 827 C CA . LEU A 1 107 ? -2.821 20.391 20.740 1.00 96.25 107 LEU A CA 1
ATOM 828 C C . LEU A 1 107 ? -3.100 21.870 20.432 1.00 96.25 107 LEU A C 1
ATOM 830 O O . LEU A 1 107 ? -4.238 22.223 20.117 1.00 96.25 107 LEU A O 1
ATOM 834 N N . ALA A 1 108 ? -2.077 22.726 20.448 1.00 96.62 108 ALA A N 1
ATOM 835 C CA . ALA A 1 108 ? -2.195 24.130 20.076 1.00 96.62 108 ALA A CA 1
ATOM 836 C C . ALA A 1 108 ? -2.519 24.323 18.594 1.00 96.62 108 ALA A C 1
ATOM 838 O O . ALA A 1 108 ? -3.357 25.160 18.237 1.00 96.62 108 ALA A O 1
ATOM 839 N N . ARG A 1 109 ? -1.908 23.527 17.715 1.00 97.44 109 ARG A N 1
ATOM 840 C CA . ARG A 1 109 ? -2.223 23.540 16.287 1.00 97.44 109 ARG A CA 1
ATOM 841 C C . ARG A 1 109 ? -3.622 22.989 15.995 1.00 97.44 109 ARG A C 1
ATOM 843 O O . ARG A 1 109 ? -4.338 23.591 15.192 1.00 97.44 109 ARG A O 1
ATOM 850 N N . LEU A 1 110 ? -4.053 21.937 16.695 1.00 96.94 110 LEU A N 1
ATOM 851 C CA . LEU A 1 110 ? -5.424 21.415 16.627 1.00 96.94 110 LEU A CA 1
ATOM 852 C C . LEU A 1 110 ? -6.452 22.430 17.133 1.00 96.94 110 LEU A C 1
ATOM 854 O O . LEU A 1 110 ? -7.509 22.578 16.531 1.00 96.94 110 LEU A O 1
ATOM 858 N N . ALA A 1 111 ? -6.150 23.175 18.198 1.00 96.00 111 ALA A N 1
ATOM 859 C CA . ALA A 1 111 ? -7.033 24.226 18.694 1.00 96.00 111 ALA A CA 1
ATOM 860 C C . ALA A 1 111 ? -7.246 25.349 17.665 1.00 96.00 111 ALA A C 1
ATOM 862 O O . ALA A 1 111 ? -8.364 25.849 17.517 1.00 96.00 111 ALA A O 1
ATOM 863 N N . ARG A 1 112 ? -6.195 25.717 16.917 1.00 95.94 112 ARG A N 1
ATOM 864 C CA . ARG A 1 112 ? -6.309 26.634 15.770 1.00 95.94 112 ARG A CA 1
ATOM 865 C C . ARG A 1 112 ? -7.184 26.035 14.662 1.00 95.94 112 ARG A C 1
ATOM 867 O O . ARG A 1 112 ? -8.085 26.725 14.191 1.00 95.94 112 ARG A O 1
ATOM 874 N N . ALA A 1 113 ? -6.982 24.758 14.335 1.00 96.12 113 ALA A N 1
ATOM 875 C CA . ALA A 1 113 ? -7.760 24.053 13.315 1.00 96.12 113 ALA A CA 1
ATOM 876 C C . ALA A 1 113 ? -9.247 23.951 13.660 1.00 96.12 113 ALA A C 1
ATOM 878 O O . ALA A 1 113 ? -10.096 24.182 12.807 1.00 96.12 113 ALA A O 1
ATOM 879 N N . VAL A 1 114 ? -9.586 23.690 14.928 1.00 95.19 114 VAL A N 1
ATOM 880 C CA . VAL A 1 114 ? -10.980 23.708 15.395 1.00 95.19 114 VAL A CA 1
ATOM 881 C C . VAL A 1 114 ? -11.625 25.058 15.105 1.00 95.19 114 VAL A C 1
ATOM 883 O O . VAL A 1 114 ? -12.749 25.112 14.617 1.00 95.19 114 VAL A O 1
ATOM 886 N N . TRP A 1 115 ? -10.923 26.157 15.385 1.00 90.88 115 TRP A N 1
ATOM 887 C CA . TRP A 1 115 ? -11.470 27.488 15.146 1.00 90.88 115 TRP A CA 1
ATOM 888 C C . TRP A 1 115 ? -11.699 27.778 13.661 1.00 90.88 115 TRP A C 1
ATOM 890 O O . TRP A 1 115 ? -12.711 28.390 13.320 1.00 90.88 115 TRP A O 1
ATOM 900 N N . TRP A 1 116 ? -10.783 27.325 12.802 1.00 92.25 116 TRP A N 1
ATOM 901 C CA . TRP A 1 116 ? -10.912 27.434 11.352 1.00 92.25 116 TRP A CA 1
ATOM 902 C C . TRP A 1 116 ? -12.091 26.596 10.82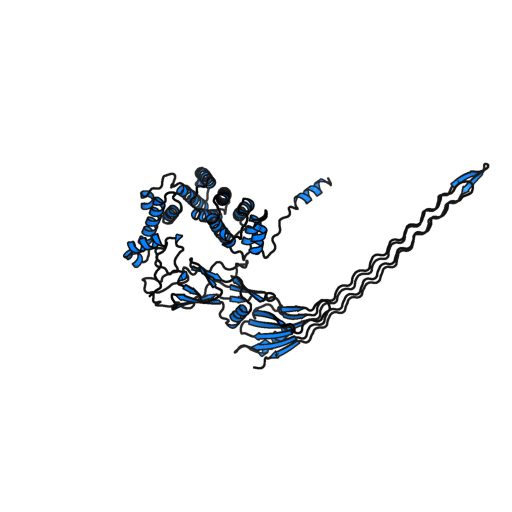8 1.00 92.25 116 TRP A C 1
ATOM 904 O O . TRP A 1 116 ? -13.004 27.150 10.224 1.00 92.25 116 TRP A O 1
ATOM 914 N N . LEU A 1 117 ? -12.158 25.308 11.185 1.00 93.50 117 LEU A N 1
ATOM 915 C CA . LEU A 1 117 ? -13.203 24.376 10.738 1.00 93.50 117 LEU A CA 1
ATOM 916 C C . LEU A 1 117 ? -14.622 24.762 11.178 1.00 93.50 117 LEU A C 1
ATOM 918 O O . LEU A 1 117 ? -15.588 24.374 10.530 1.00 93.50 117 LEU A O 1
ATOM 922 N N . LEU A 1 118 ? -14.778 25.522 12.267 1.00 90.81 118 LEU A N 1
ATOM 923 C CA . LEU A 1 118 ? -16.082 26.068 12.671 1.00 90.81 118 LEU A CA 1
ATOM 924 C C . LEU A 1 118 ? -16.630 27.119 11.689 1.00 90.81 118 LEU A C 1
ATOM 926 O O . LEU A 1 118 ? -17.785 27.521 11.824 1.00 90.81 118 LEU A O 1
ATOM 930 N N . GLY A 1 119 ? -15.803 27.637 10.777 1.00 87.31 119 GLY A N 1
ATOM 931 C CA . GLY A 1 119 ? -16.210 28.548 9.705 1.00 87.31 119 GLY A CA 1
ATOM 932 C C . GLY A 1 119 ? -16.510 27.863 8.369 1.00 87.31 119 GLY A C 1
ATOM 933 O O . GLY A 1 119 ? -17.054 28.523 7.490 1.00 87.31 119 GLY A O 1
ATOM 934 N N . GLU A 1 120 ? -16.183 26.577 8.224 1.00 90.31 120 GLU A N 1
ATOM 935 C CA . GLU A 1 120 ? -16.289 25.833 6.965 1.00 90.31 120 GLU A CA 1
ATOM 936 C C . GLU A 1 120 ? -17.628 25.087 6.858 1.00 90.31 120 GLU A C 1
ATOM 938 O O . GLU A 1 120 ? -18.081 24.471 7.826 1.00 90.31 120 GLU A O 1
ATOM 943 N N . GLU A 1 121 ? -18.247 25.099 5.671 1.00 82.75 121 GLU A N 1
ATOM 944 C CA . GLU A 1 121 ? -19.568 24.483 5.431 1.00 82.75 121 GLU A CA 1
ATOM 945 C C . GLU A 1 121 ? -19.572 22.957 5.645 1.00 82.75 121 GLU A C 1
ATOM 947 O O . GLU A 1 121 ? -20.577 22.389 6.065 1.00 82.75 121 GLU A O 1
ATOM 952 N N . ASP A 1 122 ? -18.446 22.281 5.412 1.00 84.25 122 ASP A N 1
ATOM 953 C CA . ASP A 1 122 ? -18.278 20.827 5.544 1.00 84.25 122 ASP A CA 1
ATOM 954 C C . ASP A 1 122 ? -17.338 20.432 6.706 1.00 84.25 122 ASP A C 1
ATOM 956 O O . ASP A 1 122 ? -16.875 19.290 6.817 1.00 84.25 122 ASP A O 1
ATOM 960 N N . GLY A 1 123 ? -17.061 21.365 7.624 1.00 88.12 123 GLY A N 1
ATOM 961 C CA . GLY A 1 123 ? -16.097 21.174 8.711 1.00 88.12 123 GLY A CA 1
ATOM 962 C C . GLY A 1 123 ? -16.519 20.150 9.775 1.00 88.12 123 GLY A C 1
ATOM 963 O O . GLY A 1 123 ? -15.680 19.675 10.544 1.00 88.12 123 GLY A O 1
ATOM 964 N N . ALA A 1 124 ? -17.801 19.767 9.833 1.00 88.94 124 ALA A N 1
ATOM 965 C CA . ALA A 1 124 ? -18.361 18.960 10.922 1.00 88.94 124 ALA A CA 1
ATOM 966 C C . ALA A 1 124 ? -17.697 17.575 11.064 1.00 88.94 124 ALA A C 1
ATOM 968 O O . ALA A 1 124 ? -17.381 17.156 12.181 1.00 88.94 124 ALA A O 1
ATOM 969 N N . GLY A 1 125 ? -17.432 16.877 9.953 1.00 89.00 125 GLY A N 1
ATOM 970 C CA . GLY A 1 125 ? -16.773 15.562 9.973 1.00 89.00 125 GLY A CA 1
ATOM 971 C C . GLY A 1 125 ? -15.310 15.631 10.432 1.00 89.00 125 GLY A C 1
ATOM 972 O O . GLY A 1 125 ? -14.835 14.784 11.198 1.00 89.00 125 GLY A O 1
ATOM 973 N N . ARG A 1 126 ? -14.605 16.694 10.035 1.00 93.44 126 ARG A N 1
ATOM 974 C CA . ARG A 1 126 ? -13.218 16.969 10.439 1.00 93.44 126 ARG A CA 1
ATOM 975 C C . ARG A 1 126 ? -13.128 17.364 11.911 1.00 93.44 126 ARG A C 1
ATOM 977 O O . ARG A 1 126 ? -12.271 16.866 12.637 1.00 93.44 126 ARG A O 1
ATOM 984 N N . LEU A 1 127 ? -14.077 18.157 12.401 1.00 93.81 127 LEU A N 1
ATOM 985 C CA . LEU A 1 127 ? -14.193 18.481 13.824 1.00 93.81 127 LEU A CA 1
ATOM 986 C C . LEU A 1 127 ? -14.499 17.257 14.685 1.00 93.81 127 LEU A C 1
ATOM 988 O O . LEU A 1 127 ? -13.907 17.111 15.755 1.00 93.81 127 LEU A O 1
ATOM 992 N N . GLN A 1 128 ? -15.376 16.362 14.221 1.00 92.62 128 GLN A N 1
ATOM 993 C CA . GLN A 1 128 ? -15.637 15.097 14.912 1.00 92.62 128 GLN A CA 1
ATOM 994 C C . GLN A 1 128 ? -14.356 14.256 15.010 1.00 92.62 128 GLN A C 1
ATOM 996 O O . GLN A 1 128 ? -14.064 13.678 16.056 1.00 92.62 128 GLN A O 1
ATOM 1001 N N . THR A 1 129 ? -13.550 14.256 13.949 1.00 92.62 129 THR A N 1
ATOM 1002 C CA . THR A 1 129 ? -12.254 13.575 13.917 1.00 92.62 129 THR A CA 1
ATOM 1003 C C . THR A 1 129 ? -11.277 14.148 14.952 1.00 92.62 129 THR A C 1
ATOM 1005 O O . THR A 1 129 ? -10.694 13.387 15.727 1.00 92.62 129 THR A O 1
ATOM 1008 N N . ILE A 1 130 ? -11.157 15.479 15.054 1.00 95.50 130 ILE A N 1
ATOM 1009 C CA . ILE A 1 130 ? -10.354 16.126 16.108 1.00 95.50 130 ILE A CA 1
ATOM 1010 C C . ILE A 1 130 ? -10.901 15.780 17.497 1.00 95.50 130 ILE A C 1
ATOM 1012 O O . ILE A 1 130 ? -10.132 15.485 18.413 1.00 95.50 130 ILE A O 1
ATOM 1016 N N . GLN A 1 131 ? -12.224 15.788 17.673 1.00 93.38 131 GLN A N 1
ATOM 1017 C CA . GLN A 1 131 ? -12.843 15.476 18.956 1.00 93.38 131 GLN A CA 1
ATOM 1018 C C . GLN A 1 131 ? -12.443 14.081 19.447 1.00 93.38 131 GLN A C 1
ATOM 1020 O O . GLN A 1 131 ? -12.074 13.915 20.612 1.00 93.38 131 GLN A O 1
ATOM 1025 N N . ASP A 1 132 ? -12.484 13.089 18.561 1.00 90.69 132 ASP A N 1
ATOM 1026 C CA . ASP A 1 132 ? -12.138 11.710 18.895 1.00 90.69 132 ASP A CA 1
ATOM 1027 C C . ASP A 1 132 ? -10.681 11.585 19.368 1.00 90.69 132 ASP A C 1
ATOM 1029 O O . ASP A 1 132 ? -10.402 10.869 20.337 1.00 90.69 132 ASP A O 1
ATOM 1033 N N . VAL A 1 133 ? -9.762 12.330 18.743 1.00 92.62 133 VAL A N 1
ATOM 1034 C CA . VAL A 1 133 ? -8.357 12.431 19.170 1.00 92.62 133 VAL A CA 1
ATOM 1035 C C . VAL A 1 133 ? -8.266 13.075 20.558 1.00 92.62 133 VAL A C 1
ATOM 1037 O O . VAL A 1 133 ? -7.610 12.547 21.461 1.00 92.62 133 VAL A O 1
ATOM 1040 N N . LEU A 1 134 ? -8.985 14.179 20.782 1.00 92.19 134 LEU A N 1
ATOM 1041 C CA . LEU A 1 134 ? -8.986 14.890 22.062 1.00 92.19 134 LEU A CA 1
ATOM 1042 C C . LEU A 1 134 ? -9.589 14.070 23.206 1.00 92.19 134 LEU A C 1
ATOM 1044 O O . LEU A 1 134 ? -9.172 14.245 24.350 1.00 92.19 134 LEU A O 1
ATOM 1048 N N . ILE A 1 135 ? -10.536 13.166 22.952 1.00 89.75 135 ILE A N 1
ATOM 1049 C CA . ILE A 1 135 ? -11.067 12.267 23.987 1.00 89.75 135 ILE A CA 1
ATOM 1050 C C . ILE A 1 135 ? -9.973 11.307 24.477 1.00 89.75 135 ILE A C 1
ATOM 1052 O O . ILE A 1 135 ? -9.856 11.078 25.686 1.00 89.75 135 ILE A O 1
ATOM 1056 N N . LYS A 1 136 ? -9.144 10.791 23.561 1.00 84.81 136 LYS A N 1
ATOM 1057 C CA . LYS A 1 136 ? -8.114 9.772 23.829 1.00 84.81 136 LYS A CA 1
ATOM 1058 C C . LYS A 1 136 ? -6.792 10.328 24.374 1.00 84.81 136 LYS A C 1
ATOM 1060 O O . LYS A 1 136 ? -5.932 9.547 24.774 1.00 84.81 136 LYS A O 1
ATOM 1065 N N . ARG A 1 137 ? -6.630 11.653 24.431 1.00 90.25 137 ARG A N 1
ATOM 1066 C CA . ARG A 1 137 ? -5.378 12.293 24.861 1.00 90.25 137 ARG A CA 1
ATOM 1067 C C . ARG A 1 137 ? -4.979 11.986 26.319 1.00 90.25 137 ARG A C 1
ATOM 1069 O O . ARG A 1 137 ? -5.852 11.757 27.164 1.00 90.25 137 ARG A O 1
ATOM 1076 N N . PRO A 1 138 ? -3.692 12.058 26.678 1.00 87.00 138 PRO A N 1
ATOM 1077 C CA . PRO A 1 138 ? -3.259 12.049 28.079 1.00 87.00 138 PRO A CA 1
ATOM 1078 C C . PRO A 1 138 ? -3.853 13.215 28.886 1.00 87.00 138 PRO A C 1
ATOM 1080 O O . PRO A 1 138 ? -4.250 14.234 28.333 1.00 87.00 138 PRO A O 1
ATOM 1083 N N . ARG A 1 139 ? -3.999 13.067 30.207 1.00 83.75 139 ARG A N 1
ATOM 1084 C CA . ARG A 1 139 ? -4.788 14.001 31.049 1.00 83.75 139 ARG A CA 1
ATOM 1085 C C . ARG A 1 139 ? -3.976 15.181 31.588 1.00 83.75 139 ARG A C 1
ATOM 1087 O O . ARG A 1 139 ? -4.194 15.603 32.714 1.00 83.75 139 ARG A O 1
ATOM 1094 N N . GLU A 1 140 ? -3.035 15.657 30.794 1.00 82.50 140 GLU A N 1
ATOM 1095 C CA . GLU A 1 140 ? -2.180 16.788 31.143 1.00 82.50 140 GLU A CA 1
ATOM 1096 C C . GLU A 1 140 ? -2.906 18.114 30.905 1.00 82.50 140 GLU A C 1
ATOM 1098 O O . GLU A 1 140 ? -3.804 18.210 30.056 1.00 82.50 140 GLU A O 1
ATOM 1103 N N . ASP A 1 141 ? -2.514 19.128 31.673 1.00 84.94 141 ASP A N 1
ATOM 1104 C CA . ASP A 1 141 ? -2.994 20.489 31.484 1.00 84.94 141 ASP A CA 1
ATOM 1105 C C . ASP A 1 141 ? -2.461 21.038 30.160 1.00 84.94 141 ASP A C 1
ATOM 1107 O O . ASP A 1 141 ? -1.265 20.990 29.889 1.00 84.94 141 ASP A O 1
ATOM 1111 N N . SER A 1 142 ? -3.365 21.580 29.345 1.00 92.62 142 SER A N 1
ATOM 1112 C CA . SER A 1 142 ? -3.036 22.190 28.057 1.00 92.62 142 SER A CA 1
ATOM 1113 C C . SER A 1 142 ? -3.535 23.635 28.038 1.00 92.62 142 SER A C 1
ATOM 1115 O O . SER A 1 142 ? -4.753 23.864 27.942 1.00 92.62 142 SER A O 1
ATOM 1117 N N . PRO A 1 143 ? -2.631 24.628 28.145 1.00 94.31 143 PRO A N 1
ATOM 1118 C CA . PRO A 1 143 ? -2.968 26.038 27.985 1.00 94.31 143 PRO A CA 1
ATOM 1119 C C . PRO A 1 143 ? -3.710 26.326 26.677 1.00 94.31 143 PRO A C 1
ATOM 1121 O O . PRO A 1 143 ? -4.651 27.125 26.670 1.00 94.31 143 PRO A O 1
ATOM 1124 N N . ALA A 1 144 ? -3.351 25.650 25.582 1.00 94.50 144 ALA A N 1
ATOM 1125 C CA . ALA A 1 144 ? -4.019 25.854 24.306 1.00 94.50 144 ALA A CA 1
ATOM 1126 C C . ALA A 1 144 ? -5.478 25.379 24.305 1.00 94.50 144 ALA A C 1
ATOM 1128 O O . ALA A 1 144 ? -6.364 26.100 23.839 1.00 94.50 144 ALA A O 1
ATOM 1129 N N . LEU A 1 145 ? -5.761 24.203 24.874 1.00 94.81 145 LEU A N 1
ATOM 1130 C CA . LEU A 1 145 ? -7.137 23.711 25.002 1.00 94.81 145 LEU A CA 1
ATOM 1131 C C . LEU A 1 145 ? -7.961 24.551 25.986 1.00 94.81 145 LEU A C 1
ATOM 1133 O O . LEU A 1 145 ? -9.161 24.743 25.782 1.00 94.81 145 LEU A O 1
ATOM 1137 N N . ALA A 1 146 ? -7.327 25.090 27.030 1.00 93.50 146 ALA A N 1
ATOM 1138 C CA . ALA A 1 146 ? -7.959 26.038 27.936 1.00 93.50 146 ALA A CA 1
ATOM 1139 C C . ALA A 1 146 ? -8.374 27.326 27.201 1.00 93.50 146 ALA A C 1
ATOM 1141 O O . ALA A 1 146 ? -9.519 27.756 27.331 1.00 93.50 146 ALA A O 1
ATOM 1142 N N . ALA A 1 147 ? -7.480 27.906 26.397 1.00 94.94 147 ALA A N 1
ATOM 1143 C CA . ALA A 1 147 ? -7.782 29.086 25.589 1.00 94.94 147 ALA A CA 1
ATOM 1144 C C . ALA A 1 147 ? -8.856 28.808 24.521 1.00 94.94 147 ALA A C 1
ATOM 1146 O O . ALA A 1 147 ? -9.701 29.667 24.257 1.00 94.94 147 ALA A O 1
ATOM 1147 N N . LEU A 1 148 ? -8.852 27.608 23.930 1.00 95.12 148 LEU A N 1
ATOM 1148 C CA . LEU A 1 148 ? -9.890 27.170 22.998 1.00 95.12 148 LEU A CA 1
ATOM 1149 C C . LEU A 1 148 ? -11.265 27.147 23.664 1.00 95.12 148 LEU A C 1
ATOM 1151 O O . LEU A 1 148 ? -12.204 27.709 23.109 1.00 95.12 148 LEU A O 1
ATOM 1155 N N . LEU A 1 149 ? -11.382 26.541 24.850 1.00 94.75 149 LEU A N 1
ATOM 1156 C CA . LEU A 1 149 ? -12.651 26.477 25.574 1.00 94.75 149 LEU A CA 1
ATOM 1157 C C . LEU A 1 149 ? -13.204 27.878 25.863 1.00 94.75 149 LEU A C 1
ATOM 1159 O O . LEU A 1 149 ? -14.360 28.138 25.542 1.00 94.75 149 LEU A O 1
ATOM 1163 N N . GLU A 1 150 ? -12.381 28.793 26.388 1.00 93.62 150 GLU A N 1
ATOM 1164 C CA . GLU A 1 150 ? -12.809 30.180 26.637 1.00 93.62 150 GLU A CA 1
ATOM 1165 C C . GLU A 1 150 ? -13.347 30.838 25.363 1.00 93.62 150 GLU A C 1
ATOM 1167 O O . GLU A 1 150 ? -14.419 31.438 25.369 1.00 93.62 150 GLU A O 1
ATOM 1172 N N . ARG A 1 151 ? -12.645 30.672 24.235 1.00 92.25 151 ARG A N 1
ATOM 1173 C CA . ARG A 1 151 ? -13.103 31.197 22.942 1.00 92.25 151 ARG A CA 1
ATOM 1174 C C . ARG A 1 151 ? -14.417 30.563 22.501 1.00 92.25 151 ARG A C 1
ATOM 1176 O O . ARG A 1 151 ? -15.310 31.282 22.060 1.00 92.25 151 ARG A O 1
ATOM 1183 N N . MET A 1 152 ? -14.564 29.247 22.632 1.00 92.31 152 MET A N 1
ATOM 1184 C CA . MET A 1 152 ? -15.789 28.549 22.243 1.00 92.31 152 MET A CA 1
ATOM 1185 C C . MET A 1 152 ? -16.990 29.006 23.078 1.00 92.31 152 MET A C 1
ATOM 1187 O O . MET A 1 152 ? -18.043 29.271 22.507 1.00 92.31 152 MET A O 1
ATOM 1191 N N . LEU A 1 153 ? -16.829 29.206 24.389 1.00 90.69 153 LEU A N 1
ATOM 1192 C CA . LEU A 1 153 ? -17.905 29.682 25.269 1.00 90.69 153 LEU A CA 1
ATOM 1193 C C . LEU A 1 153 ? -18.424 31.083 24.896 1.00 90.69 153 LEU A C 1
ATOM 1195 O O . LEU A 1 153 ? -19.571 31.410 25.196 1.00 90.69 153 LEU A O 1
ATOM 1199 N N . THR A 1 154 ? -17.621 31.908 24.210 1.00 88.88 154 THR A N 1
ATOM 1200 C CA . THR A 1 154 ? -18.071 33.225 23.717 1.00 88.88 154 THR A CA 1
ATOM 1201 C C . THR A 1 154 ? -18.940 33.159 22.455 1.00 88.88 154 THR A C 1
ATOM 1203 O O . THR A 1 154 ? -19.592 34.149 22.113 1.00 88.88 154 THR A O 1
ATOM 1206 N N . ARG A 1 155 ? -18.978 32.017 21.754 1.00 84.62 155 ARG A N 1
ATOM 1207 C CA . ARG A 1 155 ? -19.682 31.857 20.471 1.00 84.62 155 ARG A CA 1
ATOM 1208 C C . ARG A 1 155 ? -21.111 31.350 20.672 1.00 84.62 155 ARG A C 1
ATOM 1210 O O . ARG A 1 155 ? -21.385 30.577 21.588 1.00 84.62 155 ARG A O 1
ATOM 1217 N N . ARG A 1 156 ? -22.061 31.775 19.827 1.00 72.56 156 ARG A N 1
ATOM 1218 C CA . ARG A 1 156 ? -23.475 31.384 19.979 1.00 72.56 156 ARG A CA 1
ATOM 1219 C C . ARG A 1 156 ? -23.822 30.171 19.119 1.00 72.56 156 ARG A C 1
ATOM 1221 O O . ARG A 1 156 ? -23.696 30.213 17.905 1.00 72.56 156 ARG A O 1
ATOM 1228 N N . LYS A 1 157 ? -24.446 29.158 19.729 1.00 67.94 157 LYS A N 1
ATOM 1229 C CA . LYS A 1 157 ? -24.960 27.946 19.055 1.00 67.94 157 LYS A CA 1
ATOM 1230 C C . LYS A 1 157 ? -25.854 28.209 17.832 1.00 67.94 157 LYS A C 1
ATOM 1232 O O . LYS A 1 157 ? -25.881 27.409 16.910 1.00 67.94 157 LYS A O 1
ATOM 1237 N N . LYS A 1 158 ? -26.604 29.319 17.830 1.00 68.31 158 LYS A N 1
ATOM 1238 C CA . LYS A 1 158 ? -27.545 29.678 16.749 1.00 68.31 158 LYS A CA 1
ATOM 1239 C C . LYS A 1 158 ? -26.859 30.006 15.414 1.00 68.31 158 LYS A C 1
ATOM 1241 O O . LYS A 1 158 ? -27.560 30.199 14.431 1.00 68.31 158 LYS A O 1
ATOM 1246 N N . GLU A 1 159 ? -25.533 30.113 15.402 1.00 79.00 159 GLU A N 1
ATOM 1247 C CA . GLU A 1 159 ? -24.726 30.414 14.214 1.00 79.00 159 GLU A CA 1
ATOM 1248 C C . GLU A 1 159 ? -24.395 29.165 13.380 1.00 79.00 159 GLU A C 1
ATOM 1250 O O . GLU A 1 159 ? -23.819 29.301 12.307 1.00 79.00 159 GLU A O 1
ATOM 1255 N N . PHE A 1 160 ? -24.759 27.966 13.851 1.00 86.38 160 PHE A N 1
ATOM 1256 C CA . PHE A 1 160 ? -24.420 26.696 13.211 1.00 86.38 160 PHE A CA 1
ATOM 1257 C C . PHE A 1 160 ? -25.659 25.947 12.719 1.00 86.38 160 PHE A C 1
ATOM 1259 O O . PHE A 1 160 ? -26.742 26.057 13.306 1.00 86.38 160 PHE A O 1
ATOM 1266 N N . ASP A 1 161 ? -25.483 25.134 11.677 1.00 88.44 161 ASP A N 1
ATOM 1267 C CA . ASP A 1 161 ? -26.458 24.106 11.324 1.00 88.44 161 ASP A CA 1
ATOM 1268 C C . ASP A 1 161 ? -26.575 23.027 12.425 1.00 88.44 161 ASP A C 1
ATOM 1270 O O . ASP A 1 161 ? -25.910 23.062 13.468 1.00 88.44 161 ASP A O 1
ATOM 1274 N N . VAL A 1 162 ? -27.474 22.063 12.215 1.00 87.94 162 VAL A N 1
ATOM 1275 C CA . VAL A 1 162 ? -27.788 21.024 13.205 1.00 87.94 162 VAL A CA 1
ATOM 1276 C C . VAL A 1 162 ? -26.590 20.120 13.506 1.00 87.94 162 VAL A C 1
ATOM 1278 O O . VAL A 1 162 ? -26.390 19.766 14.672 1.00 87.94 162 VAL A O 1
ATOM 1281 N N . ASP A 1 163 ? -25.810 19.740 12.498 1.00 87.56 163 ASP A N 1
ATOM 1282 C CA . ASP A 1 163 ? -24.720 18.776 12.648 1.00 87.56 163 ASP A CA 1
ATOM 1283 C C . ASP A 1 163 ? -23.488 19.452 13.248 1.00 87.56 163 ASP A C 1
ATOM 1285 O O . ASP A 1 163 ? -22.965 18.994 14.269 1.00 87.56 163 ASP A O 1
ATOM 1289 N N . MET A 1 164 ? -23.105 20.613 12.717 1.00 89.56 164 MET A N 1
ATOM 1290 C CA . MET A 1 164 ? -22.054 21.457 13.275 1.00 89.56 164 MET A CA 1
ATOM 1291 C C . MET A 1 164 ? -22.372 21.859 14.721 1.00 89.56 164 MET A C 1
ATOM 1293 O O . MET A 1 164 ? -21.522 21.751 15.608 1.00 89.56 164 MET A O 1
ATOM 1297 N N . GLY A 1 165 ? -23.621 22.243 15.003 1.00 90.44 165 GLY A N 1
ATOM 1298 C CA . GLY A 1 165 ? -24.073 22.592 16.348 1.00 90.44 165 GLY A CA 1
ATOM 1299 C C . GLY A 1 165 ? -23.974 21.430 17.344 1.00 90.44 165 GLY A C 1
ATOM 1300 O O . GLY A 1 165 ? -23.647 21.653 18.510 1.00 90.44 165 GLY A O 1
ATOM 1301 N N . ARG A 1 166 ? -24.216 20.183 16.914 1.00 89.62 166 ARG A N 1
ATOM 1302 C CA . ARG A 1 166 ? -24.025 18.989 17.761 1.00 89.62 166 ARG A CA 1
ATOM 1303 C C . ARG A 1 166 ? -22.548 18.727 18.040 1.00 89.62 166 ARG A C 1
ATOM 1305 O O . ARG A 1 166 ? -22.193 18.492 19.197 1.00 89.62 166 ARG A O 1
ATOM 1312 N N . THR A 1 167 ? -21.698 18.787 17.017 1.00 90.12 167 THR A N 1
ATOM 1313 C CA . THR A 1 167 ? -20.251 18.565 17.157 1.00 90.12 167 THR A CA 1
ATOM 1314 C C . THR A 1 167 ? -19.609 19.635 18.039 1.00 90.12 167 THR A C 1
ATOM 1316 O O . THR A 1 167 ? -18.834 19.307 18.939 1.00 90.12 167 THR A O 1
ATOM 1319 N N . PHE A 1 168 ? -19.999 20.901 17.865 1.00 92.25 168 PHE A N 1
ATOM 1320 C CA . PHE A 1 168 ? -19.564 22.020 18.700 1.00 92.25 168 PHE A CA 1
ATOM 1321 C C . PHE A 1 168 ? -19.868 21.784 20.187 1.00 92.25 168 PHE A C 1
ATOM 1323 O O . PHE A 1 168 ? -18.966 21.841 21.020 1.00 92.25 168 PHE A O 1
ATOM 1330 N N . GLU A 1 169 ? -21.113 21.448 20.532 1.00 91.38 169 GLU A N 1
ATOM 1331 C CA . GLU A 1 169 ? -21.517 21.173 21.924 1.00 91.38 169 GLU A CA 1
ATOM 1332 C C . GLU A 1 169 ? -20.775 19.973 22.512 1.00 91.38 169 GLU A C 1
ATOM 1334 O O . GLU A 1 169 ? -20.329 19.979 23.663 1.00 91.38 169 GLU A O 1
ATOM 1339 N N . SER A 1 170 ? -20.607 18.932 21.698 1.00 91.62 170 SER A N 1
ATOM 1340 C CA . SER A 1 170 ? -19.869 17.734 22.078 1.00 91.62 170 SER A CA 1
ATOM 1341 C C . SER A 1 170 ? -18.407 18.064 22.413 1.00 91.62 170 SER A C 1
ATOM 1343 O O . SER A 1 170 ? -17.864 17.557 23.406 1.00 91.62 170 SER A O 1
ATOM 1345 N N . MET A 1 171 ? -17.788 18.951 21.629 1.00 92.75 171 MET A N 1
ATOM 1346 C CA . MET A 1 171 ? -16.432 19.451 21.834 1.00 92.75 171 MET A CA 1
ATOM 1347 C C . MET A 1 171 ? -16.325 20.300 23.106 1.00 92.75 171 MET A C 1
ATOM 1349 O O . MET A 1 171 ? -15.480 19.994 23.948 1.00 92.75 171 MET A O 1
ATOM 1353 N N . VAL A 1 172 ? -17.212 21.288 23.301 1.00 94.06 172 VAL A N 1
ATOM 1354 C CA . VAL A 1 172 ? -17.269 22.106 24.531 1.00 94.06 172 VAL A CA 1
ATOM 1355 C C . VAL A 1 172 ? -17.356 21.206 25.758 1.00 94.06 172 VAL A C 1
ATOM 1357 O O . VAL A 1 172 ? -16.503 21.287 26.638 1.00 94.06 172 VAL A O 1
ATOM 1360 N N . THR A 1 173 ? -18.293 20.255 25.752 1.00 94.75 173 THR A N 1
ATOM 1361 C CA . THR A 1 173 ? -18.457 19.269 26.831 1.00 94.75 173 THR A CA 1
ATOM 1362 C C . THR A 1 173 ? -17.152 18.511 27.108 1.00 94.75 173 THR A C 1
ATOM 1364 O O . THR A 1 173 ? -16.768 18.301 28.253 1.00 94.75 173 THR A O 1
ATOM 1367 N N . THR A 1 174 ? -16.431 18.094 26.064 1.00 94.25 174 THR A N 1
ATOM 1368 C CA . THR A 1 174 ? -15.174 17.335 26.207 1.00 94.25 174 THR A CA 1
ATOM 1369 C C . THR A 1 174 ? -14.068 18.170 26.860 1.00 94.25 174 THR A C 1
ATOM 1371 O O . THR A 1 174 ? -13.263 17.636 27.630 1.00 94.25 174 THR A O 1
ATOM 1374 N N . LEU A 1 175 ? -14.021 19.469 26.560 1.00 94.25 175 LEU A N 1
ATOM 1375 C CA . LEU A 1 175 ? -13.063 20.409 27.136 1.00 94.25 175 LEU A CA 1
ATOM 1376 C C . LEU A 1 175 ? -13.433 20.785 28.580 1.00 94.25 175 LEU A C 1
ATOM 1378 O O . LEU A 1 175 ? -12.560 20.749 29.446 1.00 94.25 175 LEU A O 1
ATOM 1382 N N . GLU A 1 176 ? -14.710 21.065 28.860 1.00 94.81 176 GLU A N 1
ATOM 1383 C CA . GLU A 1 176 ? -15.211 21.339 30.215 1.00 94.81 176 GLU A CA 1
ATOM 1384 C C . GLU A 1 176 ? -14.944 20.168 31.165 1.00 94.81 176 GLU A C 1
ATOM 1386 O O . GLU A 1 176 ? -14.438 20.369 32.271 1.00 94.81 176 GLU A O 1
ATOM 1391 N N . LEU A 1 177 ? -15.188 18.930 30.718 1.00 95.06 177 LEU A N 1
ATOM 1392 C CA . LEU A 1 177 ? -14.917 17.736 31.522 1.00 95.06 177 LEU A CA 1
ATOM 1393 C C . LEU A 1 177 ? -13.436 17.618 31.897 1.00 95.06 177 LEU A C 1
ATOM 1395 O O . LEU A 1 177 ? -13.124 17.149 32.989 1.00 95.06 177 LEU A O 1
ATOM 1399 N N . GLY A 1 178 ? -12.525 18.093 31.040 1.00 92.38 178 GLY A N 1
ATOM 1400 C CA . GLY A 1 178 ? -11.097 18.190 31.357 1.00 92.38 178 GLY A CA 1
ATOM 1401 C C . GLY A 1 178 ? -10.800 19.100 32.553 1.00 92.38 178 GLY A C 1
ATOM 1402 O O . GLY A 1 178 ? -9.856 18.849 33.291 1.00 92.38 178 GLY A O 1
ATOM 1403 N N . ARG A 1 179 ? -11.648 20.107 32.790 1.00 92.31 179 ARG A N 1
ATOM 1404 C CA . ARG A 1 179 ? -11.600 21.004 33.955 1.00 92.31 179 ARG A CA 1
ATOM 1405 C C . ARG A 1 179 ? -12.475 20.532 35.120 1.00 92.31 179 ARG A C 1
ATOM 1407 O O . ARG A 1 179 ? -12.646 21.259 36.094 1.00 92.31 179 ARG A O 1
ATOM 1414 N N . GLY A 1 180 ? -13.058 19.336 35.026 1.00 94.06 180 GLY A N 1
ATOM 1415 C CA . GLY A 1 180 ? -13.996 18.825 36.025 1.00 94.06 180 GLY A CA 1
ATOM 1416 C C . GLY A 1 180 ? -15.344 19.544 36.015 1.00 94.06 180 GLY A C 1
ATOM 1417 O O . GLY A 1 180 ? -16.011 19.585 37.047 1.00 94.06 180 GLY A O 1
ATOM 1418 N N . GLN A 1 181 ? -15.734 20.125 34.878 1.00 95.44 181 GLN A N 1
ATOM 1419 C CA . GLN A 1 181 ? -16.972 20.879 34.721 1.00 95.44 181 GLN A CA 1
ATOM 1420 C C . GLN A 1 181 ? -17.911 20.238 33.694 1.00 95.44 181 GLN A C 1
ATOM 1422 O O . GLN A 1 181 ? -17.485 19.515 32.796 1.00 95.44 181 GLN A O 1
ATOM 1427 N N . LEU A 1 182 ? -19.201 20.521 33.834 1.00 95.00 182 LEU A N 1
ATOM 1428 C CA . LEU A 1 182 ? -20.241 20.219 32.861 1.00 95.00 182 LEU A CA 1
ATOM 1429 C C . LEU A 1 182 ? -21.242 21.375 32.861 1.00 95.00 182 LEU A C 1
ATOM 1431 O O . LEU A 1 182 ? -21.852 21.662 33.894 1.00 95.00 182 LEU A O 1
ATOM 1435 N N . ASN A 1 183 ? -21.415 22.036 31.717 1.00 91.50 183 ASN A N 1
ATOM 1436 C CA . ASN A 1 183 ? -22.231 23.244 31.582 1.00 91.50 183 ASN A CA 1
ATOM 1437 C C . ASN A 1 183 ? -21.828 24.325 32.608 1.00 91.50 183 ASN A C 1
ATOM 1439 O O . ASN A 1 183 ? -22.673 24.868 33.327 1.00 91.50 183 ASN A O 1
ATOM 1443 N N . GLY A 1 184 ? -20.521 24.568 32.745 1.00 91.25 184 GLY A N 1
ATOM 1444 C CA . GLY A 1 184 ? -19.935 25.523 33.691 1.00 91.25 184 GLY A CA 1
ATOM 1445 C C . GLY A 1 184 ? -20.039 25.168 35.182 1.00 91.25 184 GLY A C 1
ATOM 1446 O O . GLY A 1 184 ? -19.616 25.963 36.021 1.00 91.25 184 GLY A O 1
ATOM 1447 N N . LYS A 1 185 ? -20.590 24.003 35.553 1.00 94.50 185 LYS A N 1
ATOM 1448 C CA . LYS A 1 185 ? -20.727 23.569 36.957 1.00 94.50 185 LYS A CA 1
ATOM 1449 C C . LYS A 1 185 ? -19.758 22.436 37.294 1.00 94.50 185 LYS A C 1
ATOM 1451 O O . LYS A 1 185 ? -19.530 21.597 36.427 1.00 94.50 185 LYS A O 1
ATOM 1456 N N . PRO A 1 186 ? -19.221 22.360 38.527 1.00 96.19 186 PRO A N 1
ATOM 1457 C CA . PRO A 1 186 ? -18.408 21.225 38.955 1.00 96.19 186 PRO A CA 1
ATOM 1458 C C . PRO A 1 186 ? -19.165 19.900 38.826 1.00 96.19 186 PRO A C 1
ATOM 1460 O O . PRO A 1 186 ? -20.332 19.806 39.207 1.00 96.19 186 PRO A O 1
ATOM 1463 N N . VAL A 1 187 ? -18.491 18.877 38.309 1.00 97.12 187 VAL A N 1
ATOM 1464 C CA . VAL A 1 187 ? -19.017 17.510 38.244 1.00 97.12 187 VAL A CA 1
ATOM 1465 C C . VAL A 1 187 ? -18.776 16.830 39.587 1.00 97.12 187 VAL A C 1
ATOM 1467 O O . VAL A 1 187 ? -17.639 16.754 40.050 1.00 97.12 187 VAL A O 1
ATOM 1470 N N . THR A 1 188 ? -19.843 16.322 40.196 1.00 96.56 188 THR A N 1
ATOM 1471 C CA . THR A 1 188 ? -19.795 15.545 41.440 1.00 96.56 188 THR A CA 1
ATOM 1472 C C . THR A 1 188 ? -20.195 14.091 41.187 1.00 96.56 188 THR A C 1
ATOM 1474 O O . THR A 1 188 ? -20.641 13.737 40.091 1.00 96.56 188 THR A O 1
ATOM 1477 N N . THR A 1 189 ? -20.043 13.236 42.197 1.00 95.31 189 THR A N 1
ATOM 1478 C CA . THR A 1 189 ? -20.531 11.849 42.178 1.00 95.31 189 THR A CA 1
ATOM 1479 C C . THR A 1 189 ? -22.032 11.776 41.911 1.00 95.31 189 THR A C 1
ATOM 1481 O O . THR A 1 189 ? -22.467 10.947 41.119 1.00 95.31 189 THR A O 1
ATOM 1484 N N . GLU A 1 190 ? -22.812 12.706 42.464 1.00 95.38 190 GLU A N 1
ATOM 1485 C CA . GLU A 1 190 ? -24.264 12.773 42.267 1.00 95.38 190 GLU A CA 1
ATOM 1486 C C . GLU A 1 190 ? -24.608 13.082 40.806 1.00 95.38 190 GLU A C 1
ATOM 1488 O O . GLU A 1 190 ? -25.464 12.425 40.220 1.00 95.38 190 GLU A O 1
ATOM 1493 N N . VAL A 1 191 ? -23.888 14.022 40.175 1.00 96.56 191 VAL A N 1
ATOM 1494 C CA . VAL A 1 191 ? -24.075 14.340 38.746 1.00 96.56 191 VAL A CA 1
ATOM 1495 C C . VAL A 1 191 ? -23.789 13.113 37.878 1.00 96.56 191 VAL A C 1
ATOM 1497 O O . VAL A 1 191 ? -24.521 12.839 36.924 1.00 96.56 191 VAL A O 1
ATOM 1500 N N . ILE A 1 192 ? -22.732 12.362 38.197 1.00 96.94 192 ILE A N 1
ATOM 1501 C CA . ILE A 1 192 ? -22.388 11.122 37.493 1.00 96.94 192 ILE A CA 1
ATOM 1502 C C . ILE A 1 192 ? -23.516 10.095 37.653 1.00 96.94 192 ILE A C 1
ATOM 1504 O O . ILE A 1 192 ? -23.981 9.543 36.655 1.00 96.94 192 ILE A O 1
ATOM 1508 N N . ASP A 1 193 ? -23.989 9.872 38.879 1.00 94.38 193 ASP A N 1
ATOM 1509 C CA . ASP A 1 193 ? -25.026 8.885 39.184 1.00 94.38 193 ASP A CA 1
ATOM 1510 C C . ASP A 1 193 ? -26.381 9.222 38.546 1.00 94.38 193 ASP A C 1
ATOM 1512 O O . ASP A 1 193 ? -27.073 8.331 38.046 1.00 94.38 193 ASP A O 1
ATOM 1516 N N . GLU A 1 194 ? -26.755 10.498 38.478 1.00 94.94 194 GLU A N 1
ATOM 1517 C CA . GLU A 1 194 ? -27.995 10.942 37.831 1.00 94.94 194 GLU A CA 1
ATOM 1518 C C . GLU A 1 194 ? -27.926 10.874 36.296 1.00 94.94 194 GLU A C 1
ATOM 1520 O O . GLU A 1 194 ? -28.958 10.736 35.628 1.00 94.94 194 GLU A O 1
ATOM 1525 N N . THR A 1 195 ? -26.723 10.905 35.712 1.00 96.06 195 THR A N 1
ATOM 1526 C CA . THR A 1 195 ? -26.545 10.888 34.256 1.00 96.06 195 THR A CA 1
ATOM 1527 C C . THR A 1 195 ? -27.013 9.554 33.651 1.00 96.06 195 THR A C 1
ATOM 1529 O O . THR A 1 195 ? -26.675 8.468 34.125 1.00 96.06 195 THR A O 1
ATOM 1532 N N . GLN A 1 196 ? -27.798 9.644 32.569 1.00 95.06 196 GLN A N 1
ATOM 1533 C CA . GLN A 1 196 ? -28.314 8.503 31.786 1.00 95.06 196 GLN A CA 1
ATOM 1534 C C . GLN A 1 196 ? -27.709 8.402 30.378 1.00 95.06 196 GLN A C 1
ATOM 1536 O O . GLN A 1 196 ? -27.892 7.384 29.697 1.00 95.06 196 GLN A O 1
ATOM 1541 N N . ASP A 1 197 ? -27.035 9.466 29.930 1.00 95.19 197 ASP A N 1
ATOM 1542 C CA . ASP A 1 197 ? -26.345 9.518 28.645 1.00 95.19 197 ASP A CA 1
ATOM 1543 C C . ASP A 1 197 ? -25.015 8.769 28.749 1.00 95.19 197 ASP A C 1
ATOM 1545 O O . ASP A 1 197 ? -24.033 9.246 29.316 1.00 95.19 197 ASP A O 1
ATOM 1549 N N . GLU A 1 198 ? -24.990 7.583 28.154 1.00 94.31 198 GLU A N 1
ATOM 1550 C CA . GLU A 1 198 ? -23.830 6.706 28.127 1.00 94.31 198 GLU A CA 1
ATOM 1551 C C . GLU A 1 198 ? -22.591 7.371 27.510 1.00 94.31 198 GLU A C 1
ATOM 1553 O O . GLU A 1 198 ? -21.484 7.226 28.030 1.00 94.31 198 GLU A O 1
ATOM 1558 N N . ARG A 1 199 ? -22.761 8.157 26.436 1.00 92.38 199 ARG A N 1
ATOM 1559 C CA . ARG A 1 199 ? -21.644 8.839 25.762 1.00 92.38 199 ARG A CA 1
ATOM 1560 C C . ARG A 1 199 ? -21.053 9.927 26.647 1.00 92.38 199 ARG A C 1
ATOM 1562 O O . ARG A 1 199 ? -19.855 10.208 26.568 1.00 92.38 199 ARG A O 1
ATOM 1569 N N . LEU A 1 200 ? -21.880 10.580 27.460 1.00 94.88 200 LEU A N 1
ATOM 1570 C CA . LEU A 1 200 ? -21.421 11.565 28.432 1.00 94.88 200 LEU A CA 1
ATOM 1571 C C . LEU A 1 200 ? -20.664 10.896 29.586 1.00 94.88 200 LEU A C 1
ATOM 1573 O O . LEU A 1 200 ? -19.551 11.321 29.892 1.00 94.88 200 LEU A O 1
ATOM 1577 N N . ILE A 1 201 ? -21.200 9.813 30.157 1.00 96.06 201 ILE A N 1
ATOM 1578 C CA . ILE A 1 201 ? -20.541 9.070 31.247 1.00 96.06 201 ILE A CA 1
ATOM 1579 C C . ILE A 1 201 ? -19.209 8.480 30.764 1.00 96.06 201 ILE A C 1
ATOM 1581 O O . ILE A 1 201 ? -18.198 8.551 31.464 1.00 96.06 201 ILE A O 1
ATOM 1585 N N . PHE A 1 202 ? -19.160 7.967 29.531 1.00 93.56 202 PHE A N 1
ATOM 1586 C CA . PHE A 1 202 ? -17.909 7.508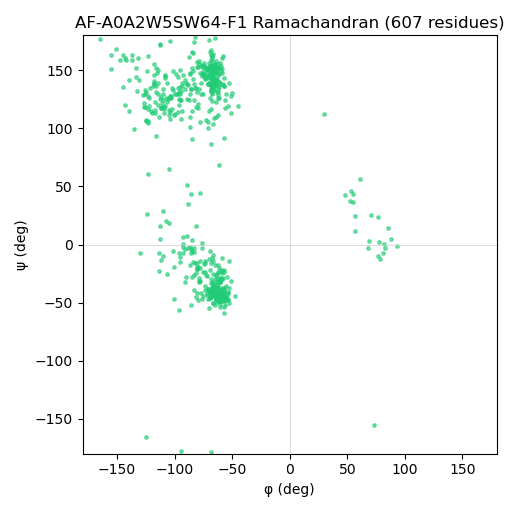 28.933 1.00 93.56 202 PHE A CA 1
ATOM 1587 C C . PHE A 1 202 ? -16.873 8.635 28.865 1.00 93.56 202 PHE A C 1
ATOM 1589 O O . PHE A 1 202 ? -15.740 8.454 29.315 1.00 93.56 202 PHE A O 1
ATOM 1596 N N . ARG A 1 203 ? -17.254 9.828 28.390 1.00 93.12 203 ARG A N 1
ATOM 1597 C CA . ARG A 1 203 ? -16.361 10.999 28.365 1.00 93.12 203 ARG A CA 1
ATOM 1598 C C . ARG A 1 203 ? -15.921 11.411 29.770 1.00 93.12 203 ARG A C 1
ATOM 1600 O O . ARG A 1 203 ? -14.733 11.660 29.964 1.00 93.12 203 ARG A O 1
ATOM 1607 N N . MET A 1 204 ? -16.824 11.405 30.754 1.00 95.62 204 MET A N 1
ATOM 1608 C CA . MET A 1 204 ? -16.497 11.644 32.166 1.00 95.62 204 MET A CA 1
ATOM 1609 C C . MET A 1 204 ? -15.423 10.665 32.665 1.00 95.62 204 MET A C 1
ATOM 1611 O O . MET A 1 204 ? -14.415 11.099 33.222 1.00 95.62 204 MET A O 1
ATOM 1615 N N . SER A 1 205 ? -15.571 9.369 32.364 1.00 94.12 205 SER A N 1
ATOM 1616 C CA . SER A 1 205 ? -14.621 8.317 32.760 1.00 94.12 205 SER A CA 1
ATOM 1617 C C . SER A 1 205 ? -13.208 8.521 32.195 1.00 94.12 205 SER A C 1
ATOM 1619 O O . SER A 1 205 ? -12.215 8.122 32.808 1.00 94.12 205 SER A O 1
ATOM 1621 N N . LYS A 1 206 ? -13.100 9.171 31.029 1.00 91.56 206 LYS A N 1
ATOM 1622 C CA . LYS A 1 206 ? -11.823 9.456 30.363 1.00 91.56 206 LYS A CA 1
ATOM 1623 C C . LYS A 1 206 ? -11.238 10.807 30.757 1.00 91.56 206 LYS A C 1
ATOM 1625 O O . LYS A 1 206 ? -10.012 10.935 30.777 1.00 91.56 206 LYS A O 1
ATOM 1630 N N . ARG A 1 207 ? -12.080 11.809 31.044 1.00 93.38 207 ARG A N 1
ATOM 1631 C CA . ARG A 1 207 ? -11.656 13.216 31.040 1.00 93.38 207 ARG A CA 1
ATOM 1632 C C . ARG A 1 207 ? -11.663 13.940 32.365 1.00 93.38 207 ARG A C 1
ATOM 1634 O O . ARG A 1 207 ? -10.888 14.884 32.465 1.00 93.38 207 ARG A O 1
ATOM 1641 N N . LEU A 1 208 ? -12.435 13.494 33.354 1.00 94.69 208 LEU A N 1
ATOM 1642 C CA . LEU A 1 208 ? -12.457 14.172 34.648 1.00 94.69 208 LEU A CA 1
ATOM 1643 C C . LEU A 1 208 ? -11.054 14.187 35.294 1.00 94.69 208 LEU A C 1
ATOM 1645 O O . LEU A 1 208 ? -10.340 13.178 35.239 1.00 94.69 208 LEU A O 1
ATOM 1649 N N . PRO A 1 209 ? -10.639 15.310 35.906 1.00 92.44 209 PRO A N 1
ATOM 1650 C CA . PRO A 1 209 ? -9.299 15.449 36.472 1.00 92.44 209 PRO A CA 1
ATOM 1651 C C . PRO A 1 209 ? -9.100 14.530 37.685 1.00 92.44 209 PRO A C 1
ATOM 1653 O O . PRO A 1 209 ? -8.071 13.863 37.809 1.00 92.44 209 PRO A O 1
ATOM 1656 N N . SER A 1 210 ? -10.118 14.417 38.544 1.00 93.75 210 SER A N 1
ATOM 1657 C CA . SER A 1 210 ? -10.092 13.531 39.711 1.00 93.75 210 SER A CA 1
ATOM 1658 C C . SER A 1 210 ? -10.114 12.056 39.300 1.00 93.75 210 SER A C 1
ATOM 1660 O O . SER A 1 210 ? -10.942 11.629 38.493 1.00 93.75 210 SER A O 1
ATOM 1662 N N . LEU A 1 211 ? -9.214 11.257 39.886 1.00 93.50 211 LEU A N 1
ATOM 1663 C CA . LEU A 1 211 ? -9.250 9.799 39.753 1.00 93.50 211 LEU A CA 1
ATOM 1664 C C . LEU A 1 211 ? -10.531 9.210 40.338 1.00 93.50 211 LEU A C 1
ATOM 1666 O O . LEU A 1 211 ? -11.139 8.367 39.691 1.00 93.50 211 LEU A O 1
ATOM 1670 N N . GLU A 1 212 ? -10.967 9.703 41.492 1.00 95.69 212 GLU A N 1
ATOM 1671 C CA . GLU A 1 212 ? -12.183 9.245 42.161 1.00 95.69 212 GLU A CA 1
ATOM 1672 C C . GLU A 1 212 ? -13.423 9.443 41.282 1.00 95.69 212 GLU A C 1
ATOM 1674 O O . GLU A 1 212 ? -14.178 8.501 41.059 1.00 95.69 212 GLU A O 1
ATOM 1679 N N . LEU A 1 213 ? -13.585 10.631 40.687 1.00 96.44 213 LEU A N 1
ATOM 1680 C CA . LEU A 1 213 ? -14.714 10.903 39.794 1.00 96.44 213 LEU A CA 1
ATOM 1681 C C . LEU A 1 213 ? -14.659 10.061 38.513 1.00 96.44 213 LEU A C 1
ATOM 1683 O O . LEU A 1 213 ? -15.695 9.651 37.992 1.00 96.44 213 LEU A O 1
ATOM 1687 N N . ARG A 1 214 ? -13.460 9.777 37.990 1.00 94.81 214 ARG A N 1
ATOM 1688 C CA . ARG A 1 214 ? -13.319 8.886 36.831 1.00 94.81 214 ARG A CA 1
ATOM 1689 C C . ARG A 1 214 ? -13.708 7.458 37.171 1.00 94.81 214 ARG A C 1
ATOM 1691 O O . ARG A 1 214 ? -14.420 6.847 36.381 1.00 94.81 214 ARG A O 1
ATOM 1698 N N . GLU A 1 215 ? -13.273 6.938 38.314 1.00 95.38 215 GLU A N 1
ATOM 1699 C CA . GLU A 1 215 ? -13.674 5.605 38.765 1.00 95.38 215 GLU A CA 1
ATOM 1700 C C . GLU A 1 215 ? -15.180 5.542 39.036 1.00 95.38 215 GLU A C 1
ATOM 1702 O O . GLU A 1 215 ? -15.834 4.612 38.571 1.00 95.38 215 GLU A O 1
ATOM 1707 N N . ALA A 1 216 ? -15.768 6.574 39.652 1.00 96.75 216 ALA A N 1
ATOM 1708 C CA . ALA A 1 216 ? -17.218 6.681 39.809 1.00 96.75 216 ALA A CA 1
ATOM 1709 C C . ALA A 1 216 ? -17.944 6.642 38.451 1.00 96.75 216 ALA A C 1
ATOM 1711 O O . ALA A 1 216 ? -18.897 5.884 38.276 1.00 96.75 216 ALA A O 1
ATOM 1712 N N . ALA A 1 217 ? -17.451 7.377 37.448 1.00 97.12 217 ALA A N 1
ATOM 1713 C CA . ALA A 1 217 ? -18.004 7.340 36.095 1.00 97.12 217 ALA A CA 1
ATOM 1714 C C . ALA A 1 217 ? -17.818 5.976 35.407 1.00 97.12 217 ALA A C 1
ATOM 1716 O O . ALA A 1 217 ? -18.735 5.519 34.725 1.00 97.12 217 ALA A O 1
ATOM 1717 N N . ARG A 1 218 ? -16.680 5.290 35.599 1.00 96.81 218 ARG A N 1
ATOM 1718 C CA . ARG A 1 218 ? -16.463 3.915 35.102 1.00 96.81 218 ARG A CA 1
ATOM 1719 C C . ARG A 1 218 ? -17.478 2.951 35.717 1.00 96.81 218 ARG A C 1
ATOM 1721 O O . ARG A 1 218 ? -18.158 2.244 34.980 1.00 96.81 218 ARG A O 1
ATOM 1728 N N . VAL A 1 219 ? -17.621 2.965 37.043 1.00 97.25 219 VAL A N 1
ATOM 1729 C CA . VAL A 1 219 ? -18.593 2.142 37.782 1.00 97.25 219 VAL A CA 1
ATOM 1730 C C . VAL A 1 219 ? -20.008 2.422 37.285 1.00 97.25 219 VAL A C 1
ATOM 1732 O O . VAL A 1 219 ? -20.750 1.495 36.959 1.00 97.25 219 VAL A O 1
ATOM 1735 N N . ARG A 1 220 ? -20.379 3.701 37.161 1.00 97.50 220 ARG A N 1
ATOM 1736 C CA . ARG A 1 220 ? -21.701 4.104 36.682 1.00 97.50 220 ARG A CA 1
ATOM 1737 C C . ARG A 1 220 ? -21.973 3.627 35.259 1.00 97.50 220 ARG A C 1
ATOM 1739 O O . ARG A 1 220 ? -23.058 3.106 35.003 1.00 97.50 220 ARG A O 1
ATOM 1746 N N . LEU A 1 221 ? -21.004 3.776 34.355 1.00 97.25 221 LEU A N 1
ATOM 1747 C CA . LEU A 1 221 ? -21.109 3.315 32.971 1.00 97.25 221 LEU A CA 1
ATOM 1748 C C . LEU A 1 221 ? -21.339 1.803 32.909 1.00 97.25 221 LEU A C 1
ATOM 1750 O O . LEU A 1 221 ? -22.264 1.350 32.237 1.00 97.25 221 LEU A O 1
ATOM 1754 N N . VAL A 1 222 ? -20.538 1.033 33.646 1.00 97.69 222 VAL A N 1
ATOM 1755 C CA . VAL A 1 222 ? -20.652 -0.428 33.703 1.00 97.69 222 VAL A CA 1
ATOM 1756 C C . VAL A 1 222 ? -22.017 -0.845 34.251 1.00 97.69 222 VAL A C 1
ATOM 1758 O O . VAL A 1 222 ? -22.711 -1.633 33.614 1.00 97.69 222 VAL A O 1
ATOM 1761 N N . ARG A 1 223 ? -22.474 -0.251 35.360 1.00 97.19 223 ARG A N 1
ATOM 1762 C CA . ARG A 1 223 ? -23.810 -0.515 35.926 1.00 97.19 223 ARG A CA 1
ATOM 1763 C C . ARG A 1 223 ? -24.939 -0.196 34.957 1.00 97.19 223 ARG A C 1
ATOM 1765 O O . ARG A 1 223 ? -25.884 -0.973 34.840 1.00 97.19 223 ARG A O 1
ATOM 1772 N N . LEU A 1 224 ? -24.845 0.938 34.262 1.00 96.88 224 LEU A N 1
ATOM 1773 C CA . LEU A 1 224 ? -25.838 1.349 33.274 1.00 96.88 224 LEU A CA 1
ATOM 1774 C C . LEU A 1 224 ? -25.928 0.334 32.130 1.00 96.88 224 LEU A C 1
ATOM 1776 O O . LEU A 1 224 ? -27.028 -0.034 31.720 1.00 96.88 224 LEU A O 1
ATOM 1780 N N . ARG A 1 225 ? -24.779 -0.137 31.640 1.00 97.31 225 ARG A N 1
ATOM 1781 C CA . ARG A 1 225 ? -24.715 -1.136 30.573 1.00 97.31 225 ARG A CA 1
ATOM 1782 C C . ARG A 1 225 ? -25.190 -2.506 31.024 1.00 97.31 225 ARG A C 1
ATOM 1784 O O . ARG A 1 225 ? -25.964 -3.108 30.299 1.00 97.31 225 ARG A O 1
ATOM 1791 N N . ILE A 1 226 ? -24.828 -2.964 32.223 1.00 97.56 226 ILE A N 1
ATOM 1792 C CA . ILE A 1 226 ? -25.355 -4.212 32.801 1.00 97.56 226 ILE A CA 1
ATOM 1793 C C . ILE A 1 226 ? -26.884 -4.152 32.878 1.00 97.56 226 ILE A C 1
ATOM 1795 O O . ILE A 1 226 ? -27.561 -5.067 32.419 1.00 97.56 226 ILE A O 1
ATOM 1799 N N . ALA A 1 227 ? -27.445 -3.051 33.390 1.00 95.62 227 ALA A N 1
ATOM 1800 C CA . ALA A 1 227 ? -28.894 -2.882 33.508 1.00 95.62 227 ALA A CA 1
ATOM 1801 C C . ALA A 1 227 ? -29.617 -2.878 32.148 1.00 95.62 227 ALA A C 1
ATOM 1803 O O . ALA A 1 227 ? -30.760 -3.324 32.058 1.00 95.62 227 ALA A O 1
ATOM 1804 N N . ARG A 1 228 ? -28.959 -2.376 31.095 1.00 95.88 228 ARG A N 1
ATOM 1805 C CA . ARG A 1 228 ? -29.478 -2.336 29.717 1.00 95.88 228 ARG A CA 1
ATOM 1806 C C . ARG A 1 228 ? -29.071 -3.547 28.871 1.00 95.88 228 ARG A C 1
ATOM 1808 O O . ARG A 1 228 ? -29.544 -3.660 27.741 1.00 95.88 228 ARG A O 1
ATOM 1815 N N . SER A 1 229 ? -28.204 -4.419 29.383 1.00 94.88 229 SER A N 1
ATOM 1816 C CA . SER A 1 229 ? -27.630 -5.527 28.624 1.00 94.88 229 SER A CA 1
ATOM 1817 C C . SER A 1 229 ? -28.747 -6.466 28.188 1.00 94.88 229 SER A C 1
ATOM 1819 O O . SER A 1 229 ? -29.638 -6.743 28.992 1.00 94.88 229 SER A O 1
ATOM 1821 N N . PRO A 1 230 ? -28.744 -6.967 26.943 1.00 94.50 230 PRO A N 1
ATOM 1822 C CA . PRO A 1 230 ? -29.780 -7.871 26.457 1.00 94.50 230 PRO A CA 1
ATOM 1823 C C . PRO A 1 230 ? -29.637 -9.312 26.983 1.00 94.50 230 PRO A C 1
ATOM 1825 O O . PRO A 1 230 ? -30.509 -10.138 26.703 1.00 94.50 230 PRO A O 1
ATOM 1828 N N . TRP A 1 231 ? -28.581 -9.603 27.745 1.00 94.38 231 TRP A N 1
ATOM 1829 C CA . TRP A 1 231 ? -28.236 -10.920 28.278 1.00 94.38 231 TRP A CA 1
ATOM 1830 C C . TRP A 1 231 ? -28.782 -11.110 29.697 1.00 94.38 231 TRP A C 1
ATOM 1832 O O . TRP A 1 231 ? -28.479 -10.328 30.602 1.00 94.38 231 TRP A O 1
ATOM 1842 N N . ASP A 1 232 ? -29.572 -12.161 29.913 1.00 93.44 232 ASP A N 1
ATOM 1843 C CA . ASP A 1 232 ? -30.051 -12.514 31.254 1.00 93.44 232 ASP A CA 1
ATOM 1844 C C . ASP A 1 232 ? -28.887 -12.884 32.175 1.00 93.44 232 ASP A C 1
ATOM 1846 O O . ASP A 1 232 ? -28.866 -12.502 33.341 1.00 93.44 232 ASP A O 1
ATOM 1850 N N . GLU A 1 233 ? -27.880 -13.568 31.639 1.00 93.62 233 GLU A N 1
ATOM 1851 C CA . GLU A 1 233 ? -26.678 -13.981 32.353 1.00 93.62 233 GLU A CA 1
ATOM 1852 C C . GLU A 1 233 ? -25.905 -12.782 32.910 1.00 93.62 233 GLU A C 1
ATOM 1854 O O . GLU A 1 233 ? -25.483 -12.827 34.065 1.00 93.62 233 GLU A O 1
ATOM 1859 N N . VAL A 1 234 ? -25.793 -11.693 32.137 1.00 96.00 234 VAL A N 1
ATOM 1860 C CA . VAL A 1 234 ? -25.154 -10.440 32.577 1.00 96.00 234 VAL A CA 1
ATOM 1861 C C . VAL A 1 234 ? -25.931 -9.822 33.735 1.00 96.00 234 VAL A C 1
ATOM 1863 O O . VAL A 1 234 ? -25.344 -9.443 34.749 1.00 96.00 234 VAL A O 1
ATOM 1866 N N . ARG A 1 235 ? -27.262 -9.742 33.615 1.00 95.06 235 ARG A N 1
ATOM 1867 C CA . ARG A 1 235 ? -28.117 -9.154 34.658 1.00 95.06 235 ARG A CA 1
ATOM 1868 C C . ARG A 1 235 ? -28.128 -9.998 35.934 1.00 95.06 235 ARG A C 1
ATOM 1870 O O . ARG A 1 235 ? -28.061 -9.444 37.028 1.00 95.06 235 ARG A O 1
ATOM 1877 N N . ASN A 1 236 ? -28.158 -11.323 35.802 1.00 95.31 236 ASN A N 1
ATOM 1878 C CA . ASN A 1 236 ? -28.177 -12.259 36.927 1.00 95.31 236 ASN A CA 1
ATOM 1879 C C . ASN A 1 236 ? -26.830 -12.323 37.668 1.00 95.31 236 ASN A C 1
ATOM 1881 O O . ASN A 1 236 ? -26.814 -12.567 38.873 1.00 95.31 236 ASN A O 1
ATOM 1885 N N . HIS A 1 237 ? -25.717 -12.041 36.983 1.00 95.44 237 HIS A N 1
ATOM 1886 C CA . HIS A 1 237 ? -24.366 -12.023 37.559 1.00 95.44 237 HIS A CA 1
ATOM 1887 C C . HIS A 1 237 ? -23.781 -10.604 37.648 1.00 95.44 237 HIS A C 1
ATOM 1889 O O . HIS A 1 237 ? -22.564 -10.424 37.630 1.00 95.44 237 HIS A O 1
ATOM 1895 N N . ALA A 1 238 ? -24.632 -9.582 37.794 1.00 96.81 238 ALA A N 1
ATOM 1896 C CA . ALA A 1 238 ? -24.249 -8.168 37.726 1.00 96.81 238 ALA A CA 1
ATOM 1897 C C . ALA A 1 238 ? -23.005 -7.802 38.562 1.00 96.81 238 ALA A C 1
ATOM 1899 O O . ALA A 1 238 ? -22.114 -7.109 38.078 1.00 96.81 238 ALA A O 1
ATOM 1900 N N . ALA A 1 239 ? -22.906 -8.291 39.804 1.00 96.50 239 ALA A N 1
ATOM 1901 C CA . ALA A 1 239 ? -21.779 -7.983 40.690 1.00 96.50 239 ALA A CA 1
ATOM 1902 C C . ALA A 1 239 ? -20.448 -8.609 40.231 1.00 96.50 239 ALA A C 1
ATOM 1904 O O . ALA A 1 239 ? -19.373 -8.080 40.517 1.00 96.50 239 ALA A O 1
ATOM 1905 N N . GLU A 1 240 ? -20.505 -9.754 39.554 1.00 96.00 240 GLU A N 1
ATOM 1906 C CA . GLU A 1 240 ? -19.334 -10.405 38.974 1.00 96.00 240 GLU A CA 1
ATOM 1907 C C . GLU A 1 240 ? -18.887 -9.689 37.701 1.00 96.00 240 GLU A C 1
ATOM 1909 O O . GLU A 1 240 ? -17.707 -9.349 37.589 1.00 96.00 240 GLU A O 1
ATOM 1914 N N . VAL A 1 241 ? -19.836 -9.383 36.808 1.00 96.81 241 VAL A N 1
ATOM 1915 C CA . VAL A 1 241 ? -19.587 -8.621 35.576 1.00 96.81 241 VAL A CA 1
ATOM 1916 C C . VAL A 1 241 ? -18.978 -7.263 35.913 1.00 96.81 241 VAL A C 1
ATOM 1918 O O . VAL A 1 241 ? -17.935 -6.910 35.371 1.00 96.81 241 VAL A O 1
ATOM 1921 N N . GLU A 1 242 ? -19.559 -6.526 36.867 1.00 97.50 242 GLU A N 1
ATOM 1922 C CA . GLU A 1 242 ? -19.042 -5.219 37.286 1.00 97.50 242 GLU A CA 1
ATOM 1923 C C . GLU A 1 242 ? -17.572 -5.311 37.716 1.00 97.50 242 GLU A C 1
ATOM 1925 O O . GLU A 1 242 ? -16.729 -4.549 37.242 1.00 97.50 242 GLU A O 1
ATOM 1930 N N . ARG A 1 243 ? -17.235 -6.295 38.558 1.00 96.81 243 ARG A N 1
ATOM 1931 C CA . ARG A 1 243 ? -15.863 -6.500 39.037 1.00 96.81 243 ARG A CA 1
ATOM 1932 C C . ARG A 1 243 ? -14.899 -6.848 37.901 1.00 96.81 243 ARG A C 1
ATOM 1934 O O . ARG A 1 243 ? -13.810 -6.271 37.832 1.00 96.81 243 ARG A O 1
ATOM 1941 N N . ALA A 1 244 ? -15.288 -7.779 37.028 1.00 95.75 244 ALA A N 1
ATOM 1942 C CA . ALA A 1 244 ? -14.469 -8.243 35.911 1.00 95.75 244 ALA A CA 1
ATOM 1943 C C . ALA A 1 244 ? -14.181 -7.112 34.913 1.00 95.75 244 ALA A C 1
ATOM 1945 O O . ALA A 1 244 ? -13.019 -6.876 34.568 1.00 95.75 244 ALA A O 1
ATOM 1946 N N . VAL A 1 245 ? -15.213 -6.356 34.528 1.00 96.62 245 VAL A N 1
ATOM 1947 C CA . VAL A 1 245 ? -15.105 -5.251 33.567 1.00 96.62 245 VAL A CA 1
ATOM 1948 C C . VAL A 1 245 ? -14.315 -4.083 34.145 1.00 96.62 245 VAL A C 1
ATOM 1950 O O . VAL A 1 245 ? -13.498 -3.492 33.446 1.00 96.62 245 VAL A O 1
ATOM 1953 N N . LEU A 1 246 ? -14.479 -3.751 35.427 1.00 95.75 246 LEU A N 1
ATOM 1954 C CA . LEU A 1 246 ? -13.692 -2.674 36.035 1.00 95.75 246 LEU A CA 1
ATOM 1955 C C . LEU A 1 246 ? -12.203 -3.017 36.137 1.00 95.75 246 LEU A C 1
ATOM 1957 O O . LEU A 1 246 ? -11.376 -2.114 35.995 1.00 95.75 246 LEU A O 1
ATOM 1961 N N . THR A 1 247 ? -11.878 -4.299 36.328 1.00 94.94 247 THR A N 1
ATOM 1962 C CA . THR A 1 247 ? -10.497 -4.788 36.458 1.00 94.94 247 THR A CA 1
ATOM 1963 C C . THR A 1 247 ? -9.816 -4.977 35.103 1.00 94.94 247 THR A C 1
ATOM 1965 O O . THR A 1 247 ? -8.670 -4.575 34.934 1.00 94.94 247 THR A O 1
ATOM 1968 N N . THR A 1 248 ? -10.504 -5.581 34.131 1.00 92.31 248 THR A N 1
ATOM 1969 C CA . THR A 1 248 ? -9.901 -5.994 32.848 1.00 92.31 248 THR A CA 1
ATOM 1970 C C . THR A 1 248 ? -10.376 -5.175 31.647 1.00 92.31 248 THR A C 1
ATOM 1972 O O . THR A 1 248 ? -9.814 -5.291 30.565 1.00 92.31 248 THR A O 1
ATOM 1975 N N . GLY A 1 249 ? -11.399 -4.334 31.821 1.00 93.56 249 GLY A N 1
ATOM 1976 C CA . GLY A 1 249 ? -12.028 -3.557 30.750 1.00 93.56 249 GLY A CA 1
ATOM 1977 C C . GLY A 1 249 ? -13.076 -4.320 29.935 1.00 93.56 249 GLY A C 1
ATOM 1978 O O . GLY A 1 249 ? -13.695 -3.734 29.049 1.00 93.56 249 GLY A O 1
ATOM 1979 N N . ARG A 1 250 ? -13.288 -5.610 30.215 1.00 94.25 250 ARG A N 1
ATOM 1980 C CA . ARG A 1 250 ? -14.197 -6.479 29.458 1.00 94.25 250 ARG A CA 1
ATOM 1981 C C . ARG A 1 250 ? -14.706 -7.651 30.292 1.00 94.25 250 ARG A C 1
ATOM 1983 O O . ARG A 1 250 ? -14.118 -7.983 31.318 1.00 94.25 250 ARG A O 1
ATOM 1990 N N . TRP A 1 251 ? -15.782 -8.297 29.850 1.00 94.81 251 TRP A N 1
ATOM 1991 C CA . TRP A 1 251 ? -16.260 -9.554 30.435 1.00 94.81 251 TRP A CA 1
ATOM 1992 C C . TRP A 1 251 ? -15.928 -10.757 29.541 1.00 94.81 251 TRP A C 1
ATOM 1994 O O . TRP A 1 251 ? -16.793 -11.432 28.977 1.00 94.81 251 TRP A O 1
ATOM 2004 N N . ALA A 1 252 ? -14.622 -10.994 29.402 1.00 93.38 252 ALA A N 1
ATOM 2005 C CA . ALA A 1 252 ? -14.077 -12.096 28.623 1.00 93.38 252 ALA A CA 1
ATOM 2006 C C . ALA A 1 252 ? -14.396 -13.455 29.262 1.00 93.38 252 ALA A C 1
ATOM 2008 O O . ALA A 1 252 ? -14.143 -13.666 30.449 1.00 93.38 252 ALA A O 1
ATOM 2009 N N . GLN A 1 253 ? -14.907 -14.382 28.457 1.00 92.50 253 GLN A N 1
ATOM 2010 C CA . GLN A 1 253 ? -15.169 -15.753 28.876 1.00 92.50 253 GLN A CA 1
ATOM 2011 C C . GLN A 1 253 ? -13.908 -16.598 28.728 1.00 92.50 253 GLN A C 1
ATOM 2013 O O . GLN A 1 253 ? -13.230 -16.550 27.701 1.00 92.50 253 GLN A O 1
ATOM 2018 N N . ALA A 1 254 ? -13.601 -17.388 29.757 1.00 87.94 254 ALA A N 1
ATOM 2019 C CA . ALA A 1 254 ? -12.496 -18.331 29.699 1.00 87.94 254 ALA A CA 1
ATOM 2020 C C . ALA A 1 254 ? -12.767 -19.363 28.603 1.00 87.94 254 ALA A C 1
ATOM 2022 O O . ALA A 1 254 ? -13.805 -20.017 28.604 1.00 87.94 254 ALA A O 1
ATOM 2023 N N . THR A 1 255 ? -11.824 -19.518 27.681 1.00 84.56 255 THR A N 1
ATOM 2024 C CA . THR A 1 255 ? -11.951 -20.447 26.552 1.00 84.56 255 THR A CA 1
ATOM 2025 C C . THR A 1 255 ? -11.647 -21.891 26.935 1.00 84.56 255 THR A C 1
ATOM 2027 O O . THR A 1 255 ? -12.116 -22.825 26.281 1.00 84.56 255 THR A O 1
ATOM 2030 N N . SER A 1 256 ? -10.940 -22.101 28.048 1.00 78.12 256 SER A N 1
ATOM 2031 C CA . SER A 1 256 ? -10.713 -23.418 28.634 1.00 78.12 256 SER A CA 1
ATOM 2032 C C . SER A 1 256 ? -12.030 -24.055 29.092 1.00 78.12 256 SER A C 1
ATOM 2034 O O . SER A 1 256 ? -12.641 -23.651 30.076 1.00 78.12 256 SER A O 1
ATOM 2036 N N . GLY A 1 257 ? -12.455 -25.099 28.379 1.00 73.81 257 GLY A N 1
ATOM 2037 C CA . GLY A 1 257 ? -13.686 -25.835 28.679 1.00 73.81 257 GLY A CA 1
ATOM 2038 C C . GLY A 1 257 ? -14.926 -25.345 27.926 1.00 73.81 257 GLY A C 1
ATOM 2039 O O . GLY A 1 257 ? -15.974 -25.979 28.052 1.00 73.81 257 GLY A O 1
ATOM 2040 N N . LEU A 1 258 ? -14.822 -24.295 27.099 1.00 82.50 258 LEU A N 1
ATOM 2041 C CA . LEU A 1 258 ? -15.890 -23.975 26.150 1.00 82.50 258 LEU A CA 1
ATOM 2042 C C . LEU A 1 258 ? -15.985 -25.079 25.095 1.00 82.50 258 LEU A C 1
ATOM 2044 O O . LEU A 1 258 ? -14.990 -25.530 24.524 1.00 82.50 258 LEU A O 1
ATOM 2048 N N . THR A 1 259 ? -17.212 -25.520 24.843 1.00 84.38 259 THR A N 1
ATOM 2049 C CA . THR A 1 259 ? -17.524 -26.438 23.750 1.00 84.38 259 THR A CA 1
ATOM 2050 C C . THR A 1 259 ? -18.292 -25.656 22.706 1.00 84.38 259 THR A C 1
ATOM 2052 O O . THR A 1 259 ? -19.371 -25.142 22.997 1.00 84.38 259 THR A O 1
ATOM 2055 N N . LEU A 1 260 ? -17.732 -25.553 21.503 1.00 86.06 260 LEU A N 1
ATOM 2056 C CA . LEU A 1 260 ? -18.446 -24.969 20.382 1.00 86.06 260 LEU A CA 1
ATOM 2057 C C . LEU A 1 260 ? -19.585 -25.915 19.986 1.00 86.06 260 LEU A C 1
ATOM 2059 O O . LEU A 1 260 ? -19.342 -27.060 19.605 1.00 86.06 260 LEU A O 1
ATOM 2063 N N . LEU A 1 261 ? -20.825 -25.450 20.110 1.00 83.94 261 LEU A N 1
ATOM 2064 C CA . LEU A 1 261 ? -22.011 -26.261 19.834 1.00 83.94 261 LEU A CA 1
ATOM 2065 C C . LEU A 1 261 ? -22.297 -26.333 18.336 1.00 83.94 261 LEU A C 1
ATOM 2067 O O . LEU A 1 261 ? -22.615 -27.402 17.820 1.00 83.94 261 LEU A O 1
ATOM 2071 N N . ASN A 1 262 ? -22.150 -25.202 17.645 1.00 81.69 262 ASN A N 1
ATOM 2072 C CA . ASN A 1 262 ? -22.456 -25.067 16.228 1.00 81.69 262 ASN A CA 1
ATOM 2073 C C . ASN A 1 262 ? -21.331 -24.294 15.519 1.00 81.69 262 ASN A C 1
ATOM 2075 O O . ASN A 1 262 ? -21.308 -23.062 15.592 1.00 81.69 262 ASN A O 1
ATOM 2079 N N . PRO A 1 263 ? -20.388 -24.975 14.838 1.00 81.62 263 PRO A N 1
ATOM 2080 C CA . PRO A 1 263 ? -19.445 -24.288 13.963 1.00 81.62 263 PRO A CA 1
ATOM 2081 C C . PRO A 1 263 ? -20.199 -23.579 12.836 1.00 81.62 263 PRO A C 1
ATOM 2083 O O . PRO A 1 263 ? -21.174 -24.100 12.288 1.00 81.62 263 PRO A O 1
ATOM 2086 N N . GLN A 1 264 ? -19.755 -22.373 12.495 1.00 84.62 264 GLN A N 1
ATOM 2087 C CA . GLN A 1 264 ? -20.385 -21.591 11.438 1.00 84.62 264 GLN A CA 1
ATOM 2088 C C . GLN A 1 264 ? -19.986 -22.168 10.069 1.00 84.62 264 GLN A C 1
ATOM 2090 O O . GLN A 1 264 ? -18.852 -22.636 9.904 1.00 84.62 264 GLN A O 1
ATOM 2095 N N . PRO A 1 265 ? -20.869 -22.115 9.054 1.00 88.94 265 PRO A N 1
ATOM 2096 C CA . PRO A 1 265 ? -20.467 -22.422 7.685 1.00 88.94 265 PRO A CA 1
ATOM 2097 C C . PRO A 1 265 ? -19.338 -21.478 7.232 1.00 88.94 265 PRO A C 1
ATOM 2099 O O . PRO A 1 265 ? -19.168 -20.411 7.834 1.00 88.94 265 PRO A O 1
ATOM 2102 N N . PRO A 1 266 ? -18.571 -21.839 6.182 1.00 89.88 266 PRO A N 1
ATOM 2103 C CA . PRO A 1 266 ? -17.576 -20.944 5.607 1.00 89.88 266 PRO A CA 1
ATOM 2104 C C . PRO A 1 266 ? -18.179 -19.572 5.310 1.00 89.88 266 PRO A C 1
ATOM 2106 O O . PRO A 1 266 ? -19.243 -19.479 4.695 1.00 89.88 266 PRO A O 1
ATOM 2109 N N . LEU A 1 267 ? -17.500 -18.524 5.761 1.00 90.06 267 LEU A N 1
ATOM 2110 C CA . LEU A 1 267 ? -17.974 -17.155 5.668 1.00 90.06 267 LEU A CA 1
ATOM 2111 C C . LEU A 1 267 ? -17.227 -16.429 4.556 1.00 90.06 267 LEU A C 1
ATOM 2113 O O . LEU A 1 267 ? -16.019 -16.209 4.653 1.00 90.06 267 LEU A O 1
ATOM 2117 N N . GLU A 1 268 ? -17.951 -16.051 3.509 1.00 87.94 268 GLU A N 1
ATOM 2118 C CA . GLU A 1 268 ? -17.428 -15.181 2.461 1.00 87.94 268 GLU A CA 1
ATOM 2119 C C . GLU A 1 268 ? -17.504 -13.732 2.921 1.00 87.94 268 GLU A C 1
ATOM 2121 O O . GLU A 1 268 ? -18.575 -13.203 3.225 1.00 87.94 268 GLU A O 1
ATOM 2126 N N . LEU A 1 269 ? -16.343 -13.094 3.009 1.00 84.06 269 LEU A N 1
ATOM 2127 C CA . LEU A 1 269 ? -16.261 -11.702 3.408 1.00 84.06 269 LEU A CA 1
ATOM 2128 C C . LEU A 1 269 ? -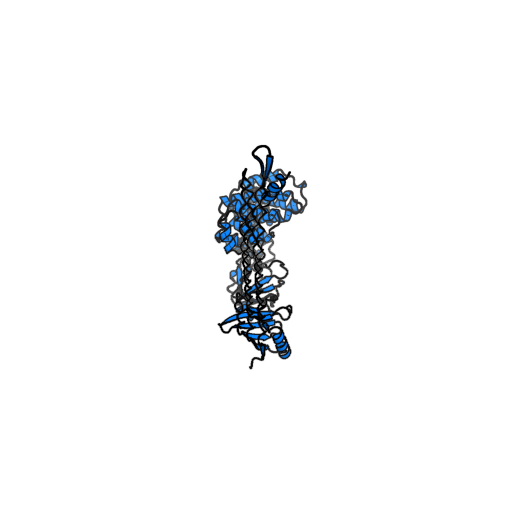16.513 -10.811 2.189 1.00 84.06 269 LEU A C 1
ATOM 2130 O O . LEU A 1 269 ? -15.961 -11.085 1.122 1.00 84.06 269 LEU A O 1
ATOM 2134 N N . PRO A 1 270 ? -17.291 -9.720 2.327 1.00 80.31 270 PRO A N 1
ATOM 2135 C CA . PRO A 1 270 ? -17.627 -8.814 1.228 1.00 80.31 270 PRO A CA 1
ATOM 2136 C C . PRO A 1 270 ? -16.459 -7.863 0.908 1.00 80.31 270 PRO A C 1
ATOM 2138 O O . PRO A 1 270 ? -16.634 -6.655 0.771 1.00 80.31 270 PRO A O 1
ATOM 2141 N N . VAL A 1 271 ? -15.244 -8.405 0.860 1.00 77.75 271 VAL A N 1
ATOM 2142 C CA . VAL A 1 271 ? -14.006 -7.692 0.565 1.00 77.75 271 VAL A CA 1
ATOM 2143 C C . VAL A 1 271 ? -13.384 -8.382 -0.634 1.00 77.75 271 VAL A C 1
ATOM 2145 O O . VAL A 1 271 ? -12.827 -9.471 -0.523 1.00 77.75 271 VAL A O 1
ATOM 2148 N N . GLU A 1 272 ? -13.498 -7.748 -1.793 1.00 79.00 272 GLU A N 1
ATOM 2149 C CA . GLU A 1 272 ? -12.810 -8.207 -2.991 1.00 79.00 272 GLU A CA 1
ATOM 2150 C C . GLU A 1 272 ? -11.327 -7.850 -2.878 1.00 79.00 272 GLU A C 1
ATOM 2152 O O . GLU A 1 272 ? -10.982 -6.704 -2.583 1.00 79.00 272 GLU A O 1
ATOM 2157 N N . MET A 1 273 ? -10.438 -8.814 -3.103 1.00 84.19 273 MET A N 1
ATOM 2158 C CA . MET A 1 273 ? -8.995 -8.591 -3.064 1.00 84.19 273 MET A CA 1
ATOM 2159 C C . MET A 1 273 ? -8.365 -8.817 -4.433 1.00 84.19 273 MET A C 1
ATOM 2161 O O . MET A 1 273 ? -8.796 -9.679 -5.193 1.00 84.19 273 MET A O 1
ATOM 2165 N N . VAL A 1 274 ? -7.313 -8.061 -4.731 1.00 87.06 274 VAL A N 1
ATOM 2166 C CA . VAL A 1 274 ? -6.490 -8.202 -5.933 1.00 87.06 274 VAL A CA 1
ATOM 2167 C C . VAL A 1 274 ? -5.060 -8.531 -5.523 1.00 87.06 274 VAL A C 1
ATOM 2169 O O . VAL A 1 274 ? -4.511 -7.919 -4.608 1.00 87.06 274 VAL A O 1
ATOM 2172 N N . LEU A 1 275 ? -4.438 -9.483 -6.208 1.00 89.62 275 LEU A N 1
ATOM 2173 C CA . LEU A 1 275 ? -3.039 -9.841 -6.054 1.00 89.62 275 LEU A CA 1
ATOM 2174 C C . LEU A 1 275 ? -2.220 -9.200 -7.175 1.00 89.62 275 LEU A C 1
ATOM 2176 O O . LEU A 1 275 ? -2.316 -9.592 -8.339 1.00 89.62 275 LEU A O 1
ATOM 2180 N N . LYS A 1 276 ? -1.380 -8.237 -6.798 1.00 90.75 276 LYS A N 1
ATOM 2181 C CA . LYS A 1 276 ? -0.400 -7.586 -7.671 1.00 90.75 276 LYS A CA 1
ATOM 2182 C C . LYS A 1 276 ? 0.915 -8.347 -7.631 1.00 90.75 276 LYS A C 1
ATOM 2184 O O . LYS A 1 276 ? 1.354 -8.751 -6.557 1.00 90.75 276 LYS A O 1
ATOM 2189 N N . GLN A 1 277 ? 1.570 -8.528 -8.770 1.00 92.38 277 GLN A N 1
ATOM 2190 C CA . GLN A 1 277 ? 2.793 -9.331 -8.870 1.00 92.38 277 GLN A CA 1
ATOM 2191 C C . GLN A 1 277 ? 3.970 -8.472 -9.324 1.00 92.38 277 GLN A C 1
ATOM 2193 O O . GLN A 1 277 ? 3.835 -7.677 -10.248 1.00 92.38 277 GLN A O 1
ATOM 2198 N N . ASN A 1 278 ? 5.138 -8.677 -8.714 1.00 91.56 278 ASN A N 1
ATOM 2199 C CA . ASN A 1 278 ? 6.411 -8.155 -9.199 1.00 91.56 278 ASN A CA 1
ATOM 2200 C C . ASN A 1 278 ? 7.323 -9.337 -9.572 1.00 91.56 278 ASN A C 1
ATOM 2202 O O . ASN A 1 278 ? 8.010 -9.889 -8.705 1.00 91.56 278 ASN A O 1
ATOM 2206 N N . PRO A 1 279 ? 7.327 -9.764 -10.847 1.00 91.75 279 PRO A N 1
ATOM 2207 C CA . PRO A 1 279 ? 8.128 -10.901 -11.276 1.00 91.75 279 PRO A CA 1
ATOM 2208 C C . PRO A 1 279 ? 9.638 -10.648 -11.259 1.00 91.75 279 PRO A C 1
ATOM 2210 O O . PRO A 1 279 ? 10.398 -11.606 -11.166 1.00 91.75 279 PRO A O 1
ATOM 2213 N N . ASP A 1 280 ? 10.108 -9.404 -11.310 1.00 88.06 280 ASP A N 1
ATOM 2214 C CA . ASP A 1 280 ? 11.547 -9.131 -11.220 1.00 88.06 280 ASP A CA 1
ATOM 2215 C C . ASP A 1 280 ? 12.061 -9.320 -9.792 1.00 88.06 280 ASP A C 1
ATOM 2217 O O . ASP A 1 280 ? 13.124 -9.900 -9.580 1.00 88.06 280 ASP A O 1
ATOM 2221 N N . ALA A 1 281 ? 11.264 -8.907 -8.808 1.00 88.44 281 ALA A N 1
ATOM 2222 C CA . ALA A 1 281 ? 11.589 -9.056 -7.394 1.00 88.44 281 ALA A CA 1
ATOM 2223 C C . ALA A 1 281 ? 11.045 -10.352 -6.755 1.00 88.44 281 ALA A C 1
ATOM 2225 O O . ALA A 1 281 ? 11.298 -10.607 -5.580 1.00 88.44 281 ALA A O 1
ATOM 2226 N N . GLN A 1 282 ? 10.313 -11.176 -7.514 1.00 91.31 282 GLN A N 1
ATOM 2227 C CA . GLN A 1 282 ? 9.763 -12.473 -7.090 1.00 91.31 282 GLN A CA 1
ATOM 2228 C C . GLN A 1 282 ? 8.890 -12.414 -5.819 1.00 91.31 282 GLN A C 1
ATOM 2230 O O . GLN A 1 282 ? 8.942 -13.300 -4.960 1.00 91.31 282 GLN A O 1
ATOM 2235 N N . TYR A 1 283 ? 8.012 -11.412 -5.739 1.00 91.06 283 TYR A N 1
ATOM 2236 C CA . TYR A 1 283 ? 6.977 -11.317 -4.706 1.00 91.06 283 TYR A CA 1
ATOM 2237 C C . TYR A 1 283 ? 5.626 -10.872 -5.287 1.00 91.06 283 TYR A C 1
ATOM 2239 O O . TYR A 1 283 ? 5.544 -10.350 -6.400 1.00 91.06 283 TYR A O 1
ATOM 2247 N N . GLY A 1 284 ? 4.557 -11.084 -4.524 1.00 88.25 284 GLY A N 1
ATOM 2248 C CA . GLY A 1 284 ? 3.227 -10.537 -4.766 1.00 88.25 284 GLY A CA 1
ATOM 2249 C C . GLY A 1 284 ? 2.729 -9.721 -3.576 1.00 88.25 284 GLY A C 1
ATOM 2250 O O . GLY A 1 284 ? 3.242 -9.841 -2.467 1.00 88.25 284 GLY A O 1
ATOM 2251 N N . LYS A 1 285 ? 1.727 -8.882 -3.807 1.00 84.94 285 LYS A N 1
ATOM 2252 C CA . LYS A 1 285 ? 1.080 -8.046 -2.798 1.00 84.94 285 LYS A CA 1
ATOM 2253 C C . LYS A 1 285 ? -0.429 -8.178 -2.936 1.00 84.94 285 LYS A C 1
ATOM 2255 O O . LYS A 1 285 ? -0.950 -8.052 -4.039 1.00 84.94 285 LYS A O 1
ATOM 2260 N N . ILE A 1 286 ? -1.117 -8.399 -1.823 1.00 82.19 286 ILE A N 1
ATOM 2261 C CA . ILE A 1 286 ? -2.580 -8.380 -1.777 1.00 82.19 286 ILE A CA 1
ATOM 2262 C C . ILE A 1 286 ? -3.037 -6.941 -1.496 1.00 82.19 286 ILE A C 1
ATOM 2264 O O . ILE A 1 286 ? -2.427 -6.224 -0.701 1.00 82.19 286 ILE A O 1
ATOM 2268 N N . VAL A 1 287 ? -4.072 -6.498 -2.204 1.00 76.69 287 VAL A N 1
ATOM 2269 C CA . VAL A 1 287 ? -4.721 -5.189 -2.048 1.00 76.69 287 VAL A CA 1
ATOM 2270 C C . VAL A 1 287 ? -6.241 -5.358 -2.098 1.00 76.69 287 VAL A C 1
ATOM 2272 O O . VAL A 1 287 ? -6.730 -6.348 -2.630 1.00 76.69 287 VAL A O 1
ATOM 2275 N N . VAL A 1 288 ? -7.012 -4.410 -1.563 1.00 76.00 288 VAL A N 1
ATOM 2276 C CA . VAL A 1 288 ? -8.488 -4.434 -1.638 1.00 76.00 288 VAL A CA 1
ATOM 2277 C C . VAL A 1 288 ? -8.969 -3.771 -2.939 1.00 76.00 288 VAL A C 1
ATOM 2279 O O . VAL A 1 288 ? -8.551 -2.658 -3.256 1.00 76.00 288 VAL A O 1
ATOM 2282 N N . LYS A 1 289 ? -9.848 -4.439 -3.694 1.00 71.75 289 LYS A N 1
ATOM 2283 C CA . LYS A 1 289 ? -10.421 -3.983 -4.973 1.00 71.75 289 LYS A CA 1
ATOM 2284 C C . LYS A 1 289 ? -11.393 -2.816 -4.766 1.00 71.75 289 LYS A C 1
ATOM 2286 O O . LYS A 1 289 ? -12.089 -2.748 -3.758 1.00 71.75 289 LYS A O 1
ATOM 2291 N N . GLY A 1 290 ? -11.436 -1.871 -5.708 1.00 55.06 290 GLY A N 1
ATOM 2292 C CA . GLY A 1 290 ? -12.293 -0.674 -5.625 1.00 55.06 290 GLY A CA 1
ATOM 2293 C C . GLY A 1 290 ? -11.756 0.425 -4.702 1.00 55.06 290 GLY A C 1
ATOM 2294 O O . GLY A 1 290 ? -12.179 1.577 -4.787 1.00 55.06 290 GLY A O 1
ATOM 2295 N N . SER A 1 291 ? -10.744 0.117 -3.895 1.00 50.16 291 SER A N 1
ATOM 2296 C CA . SER A 1 291 ? -9.796 1.136 -3.489 1.00 50.16 291 SER A CA 1
ATOM 2297 C C . SER A 1 291 ? -8.973 1.451 -4.743 1.00 50.16 291 SER A C 1
ATOM 2299 O O . SER A 1 291 ? -8.087 0.688 -5.117 1.00 50.16 291 SER A O 1
ATOM 2301 N N . ASN A 1 292 ? -9.292 2.557 -5.438 1.00 41.50 292 ASN A N 1
ATOM 2302 C CA . ASN A 1 292 ? -8.435 3.116 -6.513 1.00 41.50 292 ASN A CA 1
ATOM 2303 C C . ASN A 1 292 ? -6.989 3.326 -6.042 1.00 41.50 292 ASN A C 1
ATOM 2305 O O . ASN A 1 292 ? -6.073 3.503 -6.840 1.00 41.50 292 ASN A O 1
ATOM 2309 N N . ASN A 1 293 ? -6.838 3.259 -4.727 1.00 39.88 293 ASN A N 1
ATOM 2310 C CA . ASN A 1 293 ? -5.651 3.393 -3.964 1.00 39.88 293 ASN A CA 1
ATOM 2311 C C . ASN A 1 293 ? -5.338 2.016 -3.362 1.00 39.88 293 ASN A C 1
ATOM 2313 O O . ASN A 1 293 ? -6.126 1.497 -2.584 1.00 39.88 293 ASN A O 1
ATOM 2317 N N . ALA A 1 294 ? -4.200 1.408 -3.691 1.00 36.56 294 ALA A N 1
ATOM 2318 C CA . ALA A 1 294 ? -3.723 0.147 -3.114 1.00 36.56 294 ALA A CA 1
ATOM 2319 C C . ALA A 1 294 ? -3.479 0.216 -1.583 1.00 36.56 294 ALA A C 1
ATOM 2321 O O . ALA A 1 294 ? -2.332 0.123 -1.131 1.00 36.56 294 ALA A O 1
ATOM 2322 N N . ARG A 1 295 ? -4.546 0.344 -0.774 1.00 40.50 295 ARG A N 1
ATOM 2323 C CA . ARG A 1 295 ? -4.493 0.210 0.683 1.00 40.50 295 ARG A CA 1
ATOM 2324 C C . ARG A 1 295 ? -3.900 -1.136 1.032 1.00 40.50 295 ARG A C 1
ATOM 2326 O O . ARG A 1 295 ? -4.460 -2.180 0.694 1.00 40.50 295 ARG A O 1
ATOM 2333 N N . THR A 1 296 ? -2.755 -1.103 1.713 1.00 42.25 296 THR A N 1
ATOM 2334 C CA . THR A 1 296 ? -2.273 -2.248 2.481 1.00 42.25 296 THR A CA 1
ATOM 2335 C C . THR A 1 296 ? -3.250 -2.386 3.641 1.00 42.25 296 THR A C 1
ATOM 2337 O O . THR A 1 296 ? -3.111 -1.724 4.655 1.00 42.25 296 THR A O 1
ATOM 2340 N N . HIS A 1 297 ? -4.323 -3.121 3.353 1.00 51.25 297 HIS A N 1
ATOM 2341 C CA . HIS A 1 297 ? -5.416 -3.593 4.194 1.00 51.25 297 HIS A CA 1
ATOM 2342 C C . HIS A 1 297 ? -5.805 -2.719 5.403 1.00 51.25 297 HIS A C 1
ATOM 2344 O O . HIS A 1 297 ? -5.084 -2.718 6.399 1.00 51.25 297 HIS A O 1
ATOM 2350 N N . PRO A 1 298 ? -6.999 -2.081 5.424 1.00 52.91 298 PRO A N 1
ATOM 2351 C CA . PRO A 1 298 ? -7.603 -1.774 6.717 1.00 52.91 298 PRO A CA 1
ATOM 2352 C C . PRO A 1 298 ? -7.729 -3.106 7.460 1.00 52.91 298 PRO A C 1
ATOM 2354 O O . PRO A 1 298 ? -8.280 -4.052 6.893 1.00 52.91 298 PRO A O 1
ATOM 2357 N N . GLY A 1 299 ? -7.172 -3.204 8.671 1.00 64.56 299 GLY A N 1
ATOM 2358 C CA . GLY A 1 299 ? -7.276 -4.418 9.476 1.00 64.56 299 GLY A CA 1
ATOM 2359 C C . GLY A 1 299 ? -8.717 -4.926 9.443 1.00 64.56 299 GLY A C 1
ATOM 2360 O O . GLY A 1 299 ? -9.652 -4.191 9.783 1.00 64.56 299 GLY A O 1
ATOM 2361 N N . LEU A 1 300 ? -8.919 -6.143 8.937 1.00 76.62 300 LEU A N 1
ATOM 2362 C CA . LEU A 1 300 ? -10.257 -6.692 8.761 1.00 76.62 300 LEU A CA 1
ATOM 2363 C C . LEU A 1 300 ? -10.801 -7.000 10.156 1.00 76.62 300 LEU A C 1
ATOM 2365 O O . LEU A 1 300 ? -10.380 -7.960 10.800 1.00 76.62 300 LEU A O 1
ATOM 2369 N N . LYS A 1 301 ? -11.729 -6.170 10.632 1.00 82.00 301 LYS A N 1
ATOM 2370 C CA . LYS A 1 301 ? -12.351 -6.343 11.945 1.00 82.00 301 LYS A CA 1
ATOM 2371 C C . LYS A 1 301 ? -13.259 -7.564 11.928 1.00 82.00 301 LYS A C 1
ATOM 2373 O O . LYS A 1 301 ? -14.276 -7.575 11.241 1.00 82.00 301 LYS A O 1
ATOM 2378 N N . LEU A 1 302 ? -12.902 -8.570 12.718 1.00 86.81 302 LEU A N 1
ATOM 2379 C CA . LEU A 1 302 ? -13.697 -9.787 12.870 1.00 86.81 302 LEU A CA 1
ATOM 2380 C C . LEU A 1 302 ? -14.813 -9.634 13.914 1.00 86.81 302 LEU A C 1
ATOM 2382 O O . LEU A 1 302 ? -15.744 -10.441 13.950 1.00 86.81 302 LEU A O 1
ATOM 2386 N N . ARG A 1 303 ? -14.759 -8.595 14.759 1.00 87.75 303 ARG A N 1
ATOM 2387 C CA . ARG A 1 303 ? -15.825 -8.278 15.721 1.00 87.75 303 ARG A CA 1
ATOM 2388 C C . ARG A 1 303 ? -17.134 -7.977 14.983 1.00 87.75 303 ARG A C 1
ATOM 2390 O O . ARG A 1 303 ? -17.168 -7.121 14.104 1.00 87.75 303 ARG A O 1
ATOM 2397 N N . GLY A 1 304 ? -18.207 -8.676 15.355 1.00 85.06 304 GLY A N 1
ATOM 2398 C CA . GLY A 1 304 ? -19.520 -8.588 14.703 1.00 85.06 304 GLY A CA 1
ATOM 2399 C C . GLY A 1 304 ? -19.648 -9.409 13.414 1.00 85.06 304 GLY A C 1
ATOM 2400 O O . GLY A 1 304 ? -20.745 -9.519 12.877 1.00 85.06 304 GLY A O 1
ATOM 2401 N N . VAL A 1 305 ? -18.547 -9.994 12.936 1.00 87.31 305 VAL A N 1
ATOM 2402 C CA . VAL A 1 305 ? -18.503 -10.901 11.781 1.00 87.31 305 VAL A CA 1
ATOM 2403 C C . VAL A 1 305 ? -18.436 -12.351 12.264 1.00 87.31 305 VAL A C 1
ATOM 2405 O O . VAL A 1 305 ? -19.197 -13.199 11.804 1.00 87.31 305 VAL A O 1
ATOM 2408 N N . LEU A 1 306 ? -17.550 -12.626 13.225 1.00 89.62 306 LEU A N 1
ATOM 2409 C CA . LEU A 1 306 ? -17.440 -13.921 13.885 1.00 89.62 306 LEU A CA 1
ATOM 2410 C C . LEU A 1 306 ? -18.315 -13.982 15.131 1.00 89.62 306 LEU A C 1
ATOM 2412 O O . LEU A 1 306 ? -18.263 -13.088 15.980 1.00 89.62 306 LEU A O 1
ATOM 2416 N N . THR A 1 307 ? -19.055 -15.083 15.263 1.00 91.44 307 THR A N 1
ATOM 2417 C CA . THR A 1 307 ? -19.861 -15.364 16.452 1.00 91.44 307 THR A CA 1
ATOM 2418 C C . THR A 1 307 ? -19.655 -16.793 16.930 1.00 91.44 307 THR A C 1
ATOM 2420 O O . THR A 1 307 ? -19.549 -17.708 16.116 1.00 91.44 307 THR A O 1
ATOM 2423 N N . PHE A 1 308 ? -19.659 -16.996 18.243 1.00 91.94 308 PHE A N 1
ATOM 2424 C CA . PHE A 1 308 ? -19.369 -18.281 18.871 1.00 91.94 308 PHE A CA 1
ATOM 2425 C C . PHE A 1 308 ? -20.597 -18.784 19.628 1.00 91.94 308 PHE A C 1
ATOM 2427 O O . PHE A 1 308 ? -21.003 -18.193 20.631 1.00 91.94 308 PHE A O 1
ATOM 2434 N N . ASP A 1 309 ? -21.192 -19.878 19.154 1.00 91.06 309 ASP A N 1
ATOM 2435 C CA . ASP A 1 309 ? -22.264 -20.567 19.871 1.00 91.06 309 ASP A CA 1
ATOM 2436 C C . ASP A 1 309 ? -21.664 -21.576 20.856 1.00 91.06 309 ASP A C 1
ATOM 2438 O O . ASP A 1 309 ? -21.202 -22.653 20.475 1.00 91.06 309 ASP A O 1
ATOM 2442 N N . VAL A 1 310 ? -21.630 -21.181 22.127 1.00 89.06 310 VAL A N 1
ATOM 2443 C CA . VAL A 1 310 ? -21.012 -21.934 23.228 1.00 89.06 310 VAL A CA 1
ATOM 2444 C C . VAL A 1 310 ? -22.001 -22.204 24.371 1.00 89.06 310 VAL A C 1
ATOM 2446 O O . VAL A 1 310 ? -21.602 -22.350 25.524 1.00 89.06 310 VAL A O 1
ATOM 2449 N N . GLY A 1 311 ? -23.305 -22.250 24.069 1.00 87.69 311 GLY A N 1
ATOM 2450 C CA . GLY A 1 311 ? -24.354 -22.611 25.037 1.00 87.69 311 GLY A CA 1
ATOM 2451 C C . GLY A 1 311 ? -24.876 -21.468 25.909 1.00 87.69 311 GLY A C 1
ATOM 2452 O O . GLY A 1 311 ? -25.562 -21.717 26.898 1.00 87.69 311 GLY A O 1
ATOM 2453 N N . TRP A 1 312 ? -24.566 -20.227 25.543 1.00 89.19 312 TRP A N 1
ATOM 2454 C CA . TRP A 1 312 ? -25.154 -19.026 26.139 1.00 89.19 312 TRP A CA 1
ATOM 2455 C C . TRP A 1 312 ? -26.497 -18.692 25.483 1.00 89.19 312 TRP A C 1
ATOM 2457 O O . TRP A 1 312 ? -26.797 -19.177 24.392 1.00 89.19 312 TRP A O 1
ATOM 2467 N N . SER A 1 313 ? -27.302 -17.824 26.110 1.00 90.88 313 SER A N 1
ATOM 2468 C CA . SER A 1 313 ? -28.600 -17.401 25.562 1.00 90.88 313 SER A CA 1
ATOM 2469 C C . SER A 1 313 ? -28.512 -16.767 24.168 1.00 90.88 313 SER A C 1
ATOM 2471 O O . SER A 1 313 ? -29.505 -16.746 23.436 1.00 90.88 313 SER A O 1
ATOM 2473 N N . ARG A 1 314 ? -27.336 -16.249 23.786 1.00 92.06 314 ARG A N 1
ATOM 2474 C CA . ARG A 1 314 ? -27.029 -15.736 22.445 1.00 92.06 314 ARG A CA 1
ATOM 2475 C C . ARG A 1 314 ? -25.575 -16.073 22.061 1.00 92.06 314 ARG A C 1
ATOM 2477 O O . ARG A 1 314 ? -24.758 -16.331 22.945 1.00 92.06 314 ARG A O 1
ATOM 2484 N N . PRO A 1 315 ? -25.218 -16.045 20.765 1.00 92.06 315 PRO A N 1
ATOM 2485 C CA . PRO A 1 315 ? -23.834 -16.232 20.330 1.00 92.06 315 PRO A CA 1
ATOM 2486 C C . PRO A 1 315 ? -22.905 -15.120 20.833 1.00 92.06 315 PRO A C 1
ATOM 2488 O O . PRO A 1 315 ? -23.253 -13.938 20.769 1.00 92.06 315 PRO A O 1
ATOM 2491 N N . LEU A 1 316 ? -21.713 -15.492 21.301 1.00 93.19 316 LEU A N 1
ATOM 2492 C CA . LEU A 1 316 ? -20.698 -14.548 21.779 1.00 93.19 316 LEU A CA 1
ATOM 2493 C C . LEU A 1 316 ? -19.959 -13.893 20.605 1.00 93.19 316 LEU A C 1
ATOM 2495 O O . LEU A 1 316 ? -19.843 -14.490 19.538 1.00 93.19 316 LEU A O 1
ATOM 2499 N N . ASN A 1 317 ? -19.404 -12.698 20.811 1.00 92.62 317 ASN A N 1
ATOM 2500 C CA . ASN A 1 317 ? -18.556 -11.994 19.837 1.00 92.62 317 ASN A CA 1
ATOM 2501 C C . ASN A 1 317 ? -17.108 -11.888 20.332 1.00 92.62 317 ASN A C 1
ATOM 2503 O O . ASN A 1 317 ? -16.819 -12.171 21.493 1.00 92.62 317 ASN A O 1
ATOM 2507 N N . ILE A 1 318 ? -16.205 -11.417 19.470 1.00 92.56 318 ILE A N 1
ATOM 2508 C CA . ILE A 1 318 ? -14.871 -10.975 19.900 1.00 92.56 318 ILE A CA 1
ATOM 2509 C C . ILE A 1 318 ? -15.005 -9.744 20.805 1.00 92.56 318 ILE A C 1
ATOM 2511 O O . ILE A 1 318 ? -15.806 -8.846 20.526 1.00 92.56 318 ILE A O 1
ATOM 2515 N N . CYS A 1 319 ? -14.230 -9.713 21.887 1.00 92.69 319 CYS A N 1
ATOM 2516 C CA . CYS A 1 319 ? -14.240 -8.622 22.850 1.00 92.69 319 CYS A CA 1
ATOM 2517 C C . CYS A 1 319 ? -13.902 -7.267 22.221 1.00 92.69 319 CYS A C 1
ATOM 2519 O O . CYS A 1 319 ? -13.102 -7.157 21.295 1.00 92.69 319 CYS A O 1
ATOM 2521 N N . ALA A 1 320 ? -14.500 -6.216 22.779 1.00 89.31 320 ALA A N 1
ATOM 2522 C CA . ALA A 1 320 ? -14.091 -4.847 22.512 1.00 89.31 320 ALA A CA 1
ATOM 2523 C C . ALA A 1 320 ? -12.683 -4.549 23.064 1.00 89.31 320 ALA A C 1
ATOM 2525 O O . ALA A 1 320 ? -12.222 -5.243 23.985 1.00 89.31 320 ALA A O 1
ATOM 2526 N N . PRO A 1 321 ? -12.058 -3.446 22.611 1.00 86.00 321 PRO A N 1
ATOM 2527 C CA . PRO A 1 321 ? -10.906 -2.876 23.295 1.00 86.00 321 PRO A CA 1
ATOM 2528 C C . PRO A 1 321 ? -11.218 -2.637 24.789 1.00 86.00 321 PRO A C 1
ATOM 2530 O O . PRO A 1 321 ? -12.300 -2.126 25.103 1.00 86.00 321 PRO A O 1
ATOM 2533 N N . PRO A 1 322 ? -10.291 -2.921 25.729 1.00 88.88 322 PRO A N 1
ATOM 2534 C CA . PRO A 1 322 ? -10.515 -2.759 27.177 1.00 88.88 322 PRO A CA 1
ATOM 2535 C C . PRO A 1 322 ? -10.972 -1.354 27.588 1.00 88.88 322 PRO A C 1
ATOM 2537 O O . PRO A 1 322 ? -11.670 -1.154 28.584 1.00 88.88 322 PRO A O 1
ATOM 2540 N N . GLU A 1 323 ? -10.579 -0.353 26.802 1.00 86.12 323 GLU A N 1
ATOM 2541 C CA . GLU A 1 323 ? -10.956 1.044 26.982 1.00 86.12 323 GLU A CA 1
ATOM 2542 C C . GLU A 1 323 ? -12.470 1.258 26.944 1.00 86.12 323 GLU A C 1
ATOM 2544 O O . GLU A 1 323 ? -12.937 2.237 27.537 1.00 86.12 323 GLU A O 1
ATOM 2549 N N . GLU A 1 324 ? -13.192 0.420 26.195 1.00 89.25 324 GLU A N 1
ATOM 2550 C CA . GLU A 1 324 ? -14.620 0.563 25.949 1.00 89.25 324 GLU A CA 1
ATOM 2551 C C . GLU A 1 324 ? -15.457 0.105 27.137 1.00 89.25 324 GLU A C 1
ATOM 2553 O O . GLU A 1 324 ? -16.565 0.607 27.235 1.00 89.25 324 GLU A O 1
ATOM 2558 N N . LEU A 1 325 ? -14.951 -0.714 28.072 1.00 93.88 325 LEU A N 1
ATOM 2559 C CA . LEU A 1 325 ? -15.717 -1.287 29.197 1.00 93.88 325 LEU A CA 1
ATOM 2560 C C . LEU A 1 325 ? -16.883 -2.176 28.728 1.00 93.88 325 LEU A C 1
ATOM 2562 O O . LEU A 1 325 ? -18.049 -1.917 29.042 1.00 93.88 325 LEU A O 1
ATOM 2566 N N . GLU A 1 326 ? -16.565 -3.193 27.928 1.00 92.88 326 GLU A N 1
ATOM 2567 C CA . GLU A 1 326 ? -17.540 -4.143 27.374 1.00 92.88 326 GLU A CA 1
ATOM 2568 C C . GLU A 1 326 ? -18.143 -5.013 28.479 1.00 92.88 326 GLU A C 1
ATOM 2570 O O . GLU A 1 326 ? -17.408 -5.675 29.211 1.00 92.88 326 GLU A O 1
ATOM 2575 N N . VAL A 1 327 ? -19.471 -5.012 28.601 1.00 96.56 327 VAL A N 1
ATOM 2576 C CA . VAL A 1 327 ? -20.180 -5.815 29.615 1.00 96.56 327 VAL A CA 1
ATOM 2577 C C . VAL A 1 327 ? -20.769 -7.089 29.037 1.00 96.56 327 VAL A C 1
ATOM 2579 O O . VAL A 1 327 ? -21.090 -8.000 29.797 1.00 96.56 327 VAL A O 1
ATOM 2582 N N . ASP A 1 328 ? -20.936 -7.144 27.716 1.00 94.81 328 ASP A N 1
ATOM 2583 C CA . ASP A 1 328 ? -21.476 -8.321 27.063 1.00 94.81 328 ASP A CA 1
ATOM 2584 C C . ASP A 1 328 ? -20.420 -9.443 27.055 1.00 94.81 328 ASP A C 1
ATOM 2586 O O . ASP A 1 328 ? -19.222 -9.173 26.902 1.00 94.81 328 ASP A O 1
ATOM 2590 N N . PRO A 1 329 ? -20.838 -10.709 27.240 1.00 94.81 329 PRO A N 1
ATOM 2591 C CA . PRO A 1 329 ? -19.920 -11.837 27.255 1.00 94.81 329 PRO A CA 1
ATOM 2592 C C . PRO A 1 329 ? -19.233 -11.958 25.896 1.00 94.81 329 PRO A C 1
ATOM 2594 O O . PRO A 1 329 ? -19.874 -11.928 24.841 1.00 94.81 329 PRO A O 1
ATOM 2597 N N . CYS A 1 330 ? -17.912 -12.092 25.918 1.00 94.50 330 CYS A N 1
ATOM 2598 C CA . CYS A 1 330 ? -17.108 -12.057 24.705 1.00 94.50 330 CYS A CA 1
ATOM 2599 C C . CYS A 1 330 ? -15.906 -13.004 24.770 1.00 94.50 330 CYS A C 1
ATOM 2601 O O . CYS A 1 330 ? -15.513 -13.463 25.842 1.00 94.50 330 CYS A O 1
ATOM 2603 N N . ILE A 1 331 ? -15.328 -13.295 23.606 1.00 93.88 331 ILE A N 1
ATOM 2604 C CA . ILE A 1 331 ? -14.117 -14.098 23.439 1.00 93.88 331 ILE A CA 1
ATOM 2605 C C . ILE A 1 331 ? -12.930 -13.174 23.178 1.00 93.88 331 ILE A C 1
ATOM 2607 O O . ILE A 1 331 ? -13.007 -12.245 22.373 1.00 93.88 331 ILE A O 1
ATOM 2611 N N . GLU A 1 332 ? -11.822 -13.431 23.859 1.00 91.56 332 GLU A N 1
ATOM 2612 C CA . GLU A 1 332 ? -10.575 -12.702 23.656 1.00 91.56 332 GLU A CA 1
ATOM 2613 C C . GLU A 1 332 ? -9.990 -12.991 22.271 1.00 91.56 332 GLU A C 1
ATOM 2615 O O . GLU A 1 332 ? -9.894 -14.147 21.864 1.00 91.56 332 GLU A O 1
ATOM 2620 N N . ALA A 1 333 ? -9.543 -11.954 21.556 1.00 90.00 333 ALA A N 1
ATOM 2621 C CA . ALA A 1 333 ? -8.954 -12.124 20.226 1.00 90.00 333 ALA A CA 1
ATOM 2622 C C . ALA A 1 333 ? -7.724 -13.050 20.256 1.00 90.00 333 ALA A C 1
ATOM 2624 O O . ALA A 1 333 ? -7.564 -13.896 19.385 1.00 90.00 333 ALA A O 1
ATOM 2625 N N . ARG A 1 334 ? -6.906 -12.963 21.314 1.00 88.31 334 ARG A N 1
ATOM 2626 C CA . ARG A 1 334 ? -5.726 -13.823 21.531 1.00 88.31 334 ARG A CA 1
ATOM 2627 C C . ARG A 1 334 ? -6.030 -15.318 21.682 1.00 88.31 334 ARG A C 1
ATOM 2629 O O . ARG A 1 334 ? -5.110 -16.118 21.562 1.00 88.31 334 ARG A O 1
ATOM 2636 N N . ASP A 1 335 ? -7.279 -15.688 21.962 1.00 90.50 335 ASP A N 1
ATOM 2637 C CA . ASP A 1 335 ? -7.680 -17.093 22.087 1.00 90.50 335 ASP A CA 1
ATOM 2638 C C . ASP A 1 335 ? -8.092 -17.694 20.728 1.00 90.50 335 ASP A C 1
ATOM 2640 O O . ASP A 1 335 ? -8.423 -18.883 20.636 1.00 90.50 335 ASP A O 1
ATOM 2644 N N . LEU A 1 336 ? -8.084 -16.872 19.672 1.00 90.50 336 LEU A N 1
ATOM 2645 C CA . LEU A 1 336 ? -8.333 -17.285 18.300 1.00 90.50 336 LEU A CA 1
ATOM 2646 C C . LEU A 1 336 ? -7.026 -17.605 17.583 1.00 90.50 336 LEU A C 1
ATOM 2648 O O . LEU A 1 336 ? -6.060 -16.847 17.622 1.00 90.50 336 LEU A O 1
ATOM 2652 N N . GLU A 1 337 ? -7.040 -18.709 16.847 1.00 89.69 337 GLU A N 1
ATOM 2653 C CA . GLU A 1 337 ? -5.949 -19.105 15.964 1.00 89.69 337 GLU A CA 1
ATOM 2654 C C . GLU A 1 337 ? -6.401 -18.971 14.508 1.00 89.69 337 GLU A C 1
ATOM 2656 O O . GLU A 1 337 ? -7.456 -19.483 14.115 1.00 89.69 337 GLU A O 1
ATOM 2661 N N . LEU A 1 338 ? -5.583 -18.294 13.701 1.00 87.94 338 LEU A N 1
ATOM 2662 C CA . LEU A 1 338 ? -5.756 -18.171 12.256 1.00 87.94 338 LEU A CA 1
ATOM 2663 C C . LEU A 1 338 ? -4.633 -18.951 11.570 1.00 87.94 338 LEU A C 1
ATOM 2665 O O . LEU A 1 338 ? -3.457 -18.668 11.781 1.00 87.94 338 LEU A O 1
ATOM 2669 N N . ASN A 1 339 ? -4.973 -19.932 10.731 1.00 79.69 339 ASN A N 1
ATOM 2670 C CA . ASN A 1 339 ? -3.969 -20.820 10.120 1.00 79.69 339 ASN A CA 1
ATOM 2671 C C . ASN A 1 339 ? -3.352 -20.260 8.824 1.00 79.69 339 ASN A C 1
ATOM 2673 O O . ASN A 1 339 ? -3.183 -20.997 7.851 1.00 79.69 339 ASN A O 1
ATOM 2677 N N . LEU A 1 340 ? -3.003 -18.974 8.799 1.00 73.69 340 LEU A N 1
ATOM 2678 C CA . LEU A 1 340 ? -2.242 -18.376 7.702 1.00 73.69 340 LEU A CA 1
ATOM 2679 C C . LEU A 1 340 ? -0.959 -17.765 8.274 1.00 73.69 340 LEU A C 1
ATOM 2681 O O . LEU A 1 340 ? -1.024 -16.878 9.118 1.00 73.69 340 LEU A O 1
ATOM 2685 N N . LEU A 1 341 ? 0.203 -18.254 7.827 1.00 62.84 341 LEU A N 1
ATOM 2686 C CA . LEU A 1 341 ? 1.531 -17.833 8.314 1.00 62.84 341 LEU A CA 1
ATOM 2687 C C . LEU A 1 341 ? 1.767 -16.323 8.170 1.00 62.84 341 LEU A C 1
ATOM 2689 O O . LEU A 1 341 ? 2.594 -15.743 8.865 1.00 62.84 341 LEU A O 1
ATOM 2693 N N . GLU A 1 342 ? 1.046 -15.709 7.244 1.00 70.69 342 GLU A N 1
ATOM 2694 C CA . GLU A 1 342 ? 1.174 -14.328 6.826 1.00 70.69 342 GLU A CA 1
ATOM 2695 C C . GLU A 1 342 ? 0.044 -13.448 7.384 1.00 70.69 342 GLU A C 1
ATOM 2697 O O . GLU A 1 342 ? -0.206 -12.369 6.856 1.00 70.69 342 GLU A O 1
ATOM 2702 N N . VAL A 1 343 ? -0.659 -13.907 8.424 1.00 76.12 343 VAL A N 1
ATOM 2703 C CA . VAL A 1 343 ? -1.737 -13.168 9.083 1.00 76.12 343 VAL A CA 1
ATOM 2704 C C . VAL A 1 343 ? -1.475 -13.050 10.577 1.00 76.12 343 VAL A C 1
ATOM 2706 O O . VAL A 1 343 ? -1.177 -14.036 11.245 1.00 76.12 343 VAL A O 1
ATOM 2709 N N . SER A 1 344 ? -1.643 -11.847 11.118 1.00 76.38 344 SER A N 1
ATOM 2710 C CA . SER A 1 344 ? -1.729 -11.614 12.555 1.00 76.38 344 SER A CA 1
ATOM 2711 C C . SER A 1 344 ? -3.115 -11.107 12.940 1.00 76.38 344 SER A C 1
ATOM 2713 O O . SER A 1 344 ? -3.817 -10.471 12.156 1.00 76.38 344 SER A O 1
ATOM 2715 N N . LEU A 1 345 ? -3.522 -11.424 14.164 1.00 81.62 345 LEU A N 1
ATOM 2716 C CA . LEU A 1 345 ? -4.725 -10.902 14.794 1.00 81.62 345 LEU A CA 1
ATOM 2717 C C . LEU A 1 345 ? -4.274 -10.018 15.952 1.00 81.62 345 LEU A C 1
ATOM 2719 O O . LEU A 1 345 ? -3.492 -10.468 16.791 1.00 81.62 345 LEU A O 1
ATOM 2723 N N . ASP A 1 346 ? -4.713 -8.765 15.976 1.00 79.50 346 ASP A N 1
ATOM 2724 C CA . ASP A 1 346 ? -4.416 -7.873 17.095 1.00 79.50 346 ASP A CA 1
ATOM 2725 C C . ASP A 1 346 ? -5.385 -8.072 18.275 1.00 79.50 346 ASP A C 1
ATOM 2727 O O . ASP A 1 346 ? -6.353 -8.835 18.210 1.00 79.50 346 ASP A O 1
ATOM 2731 N N . GLU A 1 347 ? -5.114 -7.383 19.385 1.00 75.25 347 GLU A N 1
ATOM 2732 C CA . GLU A 1 347 ? -5.930 -7.465 20.604 1.00 75.25 347 GLU A CA 1
ATOM 2733 C C . GLU A 1 347 ? -7.361 -6.928 20.427 1.00 75.25 347 GLU A C 1
ATOM 2735 O O . GLU A 1 347 ? -8.234 -7.251 21.236 1.00 75.25 347 GLU A O 1
ATOM 2740 N N . ASP A 1 348 ? -7.605 -6.149 19.369 1.00 71.50 348 ASP A N 1
ATOM 2741 C CA . ASP A 1 348 ? -8.902 -5.560 19.032 1.00 71.50 348 ASP A CA 1
ATOM 2742 C C . ASP A 1 348 ? -9.713 -6.457 18.075 1.00 71.50 348 ASP A C 1
ATOM 2744 O O . ASP A 1 348 ? -10.840 -6.121 17.689 1.00 71.50 348 ASP A O 1
ATOM 2748 N N . GLY A 1 349 ? -9.161 -7.613 17.686 1.00 77.81 349 GLY A N 1
ATOM 2749 C CA . GLY A 1 349 ? -9.800 -8.551 16.772 1.00 77.81 349 GLY A CA 1
ATOM 2750 C C . GLY A 1 349 ? -9.737 -8.120 15.306 1.00 77.81 349 GLY A C 1
ATOM 2751 O O . GLY A 1 349 ? -10.599 -8.526 14.518 1.00 77.81 349 GLY A O 1
ATOM 2752 N N . ALA A 1 350 ? -8.765 -7.286 14.930 1.00 81.12 350 ALA A N 1
ATOM 2753 C CA . ALA A 1 350 ? -8.494 -6.936 13.545 1.00 81.12 350 ALA A CA 1
ATOM 2754 C C . ALA A 1 350 ? -7.405 -7.837 12.949 1.00 81.12 350 ALA A C 1
ATOM 2756 O O . ALA A 1 350 ? -6.345 -8.068 13.534 1.00 81.12 350 ALA A O 1
ATOM 2757 N N . VAL A 1 351 ? -7.698 -8.355 11.759 1.00 79.38 351 VAL A N 1
ATOM 2758 C CA . VAL A 1 351 ? -6.810 -9.215 10.981 1.00 79.38 351 VAL A CA 1
ATOM 2759 C C . VAL A 1 351 ? -5.904 -8.366 10.108 1.00 79.38 351 VAL A C 1
ATOM 2761 O O . VAL A 1 351 ? -6.378 -7.594 9.271 1.00 79.38 351 VAL A O 1
ATOM 2764 N N . TRP A 1 352 ? -4.605 -8.572 10.261 1.00 74.44 352 TRP A N 1
ATOM 2765 C CA . TRP A 1 352 ? -3.550 -7.931 9.496 1.00 74.44 352 TRP A CA 1
ATOM 2766 C C . TRP A 1 352 ? -2.871 -8.964 8.608 1.00 74.44 352 TRP A C 1
ATOM 2768 O O . TRP A 1 352 ? -2.441 -10.009 9.083 1.00 74.44 352 TRP A O 1
ATOM 2778 N N . MET A 1 353 ? -2.775 -8.677 7.312 1.00 73.69 353 MET A N 1
ATOM 2779 C CA . MET A 1 353 ? -2.074 -9.524 6.345 1.00 73.69 353 MET A CA 1
ATOM 2780 C C . MET A 1 353 ? -0.674 -8.977 6.072 1.00 73.69 353 MET A C 1
ATOM 2782 O O . MET A 1 353 ? -0.466 -7.762 6.039 1.00 73.69 353 MET A O 1
ATOM 2786 N N . ALA A 1 354 ? 0.281 -9.873 5.826 1.00 66.56 354 ALA A N 1
ATOM 2787 C CA . ALA A 1 354 ? 1.624 -9.508 5.414 1.00 66.56 354 ALA A CA 1
ATOM 2788 C C . ALA A 1 354 ? 1.578 -8.684 4.124 1.00 66.56 354 ALA A C 1
ATOM 2790 O O . ALA A 1 354 ? 0.852 -8.982 3.174 1.00 66.56 354 ALA A O 1
ATOM 2791 N N . THR A 1 355 ? 2.402 -7.645 4.087 1.00 62.69 355 THR A N 1
ATOM 2792 C CA . THR A 1 355 ? 2.423 -6.661 3.001 1.00 62.69 355 THR A CA 1
ATOM 2793 C C . THR A 1 355 ? 3.056 -7.194 1.713 1.00 62.69 355 THR A C 1
ATOM 2795 O O . THR A 1 355 ? 2.867 -6.599 0.651 1.00 62.69 355 THR A O 1
ATOM 2798 N N . ALA A 1 356 ? 3.782 -8.313 1.794 1.00 77.12 356 ALA A N 1
ATOM 2799 C CA . ALA A 1 356 ? 4.413 -8.994 0.674 1.00 77.12 356 ALA A CA 1
ATOM 2800 C C . ALA A 1 356 ? 4.384 -10.516 0.875 1.00 77.12 356 ALA A C 1
ATOM 2802 O O . ALA A 1 356 ? 4.704 -11.026 1.948 1.00 77.12 356 ALA A O 1
ATOM 2803 N N . LEU A 1 357 ? 4.040 -11.237 -0.189 1.00 85.00 357 LEU A N 1
ATOM 2804 C CA . LEU A 1 357 ? 4.058 -12.692 -0.272 1.00 85.00 357 LEU A CA 1
ATOM 2805 C C . LEU A 1 357 ? 5.184 -13.130 -1.212 1.00 85.00 357 LEU A C 1
ATOM 2807 O O . LEU A 1 357 ? 5.283 -12.591 -2.314 1.00 85.00 357 LEU A O 1
ATOM 2811 N N . PRO A 1 358 ? 6.013 -14.124 -0.860 1.00 89.69 358 PRO A N 1
ATOM 2812 C CA . PRO A 1 358 ? 6.971 -14.673 -1.814 1.00 89.69 358 PRO A CA 1
ATOM 2813 C C . PRO A 1 358 ? 6.233 -15.321 -2.997 1.00 89.69 358 PRO A C 1
ATOM 2815 O O . PRO A 1 358 ? 5.155 -15.894 -2.827 1.00 89.69 358 PRO A O 1
ATOM 2818 N N . MET A 1 359 ? 6.814 -15.271 -4.201 1.00 92.62 359 MET A N 1
ATOM 2819 C CA . MET A 1 359 ? 6.153 -15.763 -5.423 1.00 92.62 359 MET A CA 1
ATOM 2820 C C . MET A 1 359 ? 5.737 -17.244 -5.347 1.00 92.62 359 MET A C 1
ATOM 2822 O O . MET A 1 359 ? 4.731 -17.636 -5.933 1.00 92.62 359 MET A O 1
ATOM 2826 N N . SER A 1 360 ? 6.443 -18.068 -4.567 1.00 91.19 360 SER A N 1
ATOM 2827 C CA . SER A 1 360 ? 6.036 -19.455 -4.302 1.00 91.19 360 SER A CA 1
ATOM 2828 C C . SER A 1 360 ? 4.641 -19.547 -3.676 1.00 91.19 360 SER A C 1
ATOM 2830 O O . SER A 1 360 ? 3.834 -20.370 -4.096 1.00 91.19 360 SER A O 1
ATOM 2832 N N . ARG A 1 361 ? 4.319 -18.656 -2.732 1.00 89.94 361 ARG A N 1
ATOM 2833 C CA . ARG A 1 361 ? 2.999 -18.593 -2.089 1.00 89.94 361 ARG A CA 1
ATOM 2834 C C . ARG A 1 361 ? 1.925 -18.080 -3.032 1.00 89.94 361 ARG A C 1
ATOM 2836 O O . ARG A 1 361 ? 0.817 -18.602 -3.030 1.00 89.94 361 ARG A O 1
ATOM 2843 N N . VAL A 1 362 ? 2.261 -17.103 -3.873 1.00 92.38 362 VAL A N 1
ATOM 2844 C CA . VAL A 1 362 ? 1.368 -16.603 -4.931 1.00 92.38 362 VAL A CA 1
ATOM 2845 C C . VAL A 1 362 ? 0.940 -17.743 -5.863 1.00 92.38 362 VAL A C 1
ATOM 2847 O O . VAL A 1 362 ? -0.229 -17.873 -6.218 1.00 92.38 362 VAL A O 1
ATOM 2850 N N . VAL A 1 363 ? 1.885 -18.611 -6.216 1.00 93.69 363 VAL A N 1
ATOM 2851 C CA . VAL A 1 363 ? 1.648 -19.783 -7.064 1.00 93.69 363 VAL A CA 1
ATOM 2852 C C . VAL A 1 363 ? 0.798 -20.834 -6.358 1.00 93.69 363 VAL A C 1
ATOM 2854 O O . VAL A 1 363 ? -0.092 -21.408 -6.986 1.00 93.69 363 VAL A O 1
ATOM 2857 N N . ASP A 1 364 ? 1.036 -21.077 -5.069 1.00 91.12 364 ASP A N 1
ATOM 2858 C CA . ASP A 1 364 ? 0.213 -21.996 -4.278 1.00 91.12 364 ASP A CA 1
ATOM 2859 C C . ASP A 1 364 ? -1.245 -21.512 -4.203 1.00 91.12 364 ASP A C 1
ATOM 2861 O O . ASP A 1 364 ? -2.161 -22.307 -4.416 1.00 91.12 364 ASP A O 1
ATOM 2865 N N . LEU A 1 365 ? -1.467 -20.204 -4.014 1.00 90.12 365 LEU A N 1
ATOM 2866 C CA . LEU A 1 365 ? -2.802 -19.592 -4.051 1.00 90.12 365 LEU A CA 1
ATOM 2867 C C . LEU A 1 365 ? -3.484 -19.785 -5.414 1.00 90.12 365 LEU A C 1
ATOM 2869 O O . LEU A 1 365 ? -4.654 -20.163 -5.477 1.00 90.12 365 LEU A O 1
ATOM 2873 N N . ALA A 1 366 ? -2.749 -19.588 -6.513 1.00 92.25 366 ALA A N 1
ATOM 2874 C CA . ALA A 1 366 ? -3.277 -19.794 -7.862 1.00 92.25 366 ALA A CA 1
ATOM 2875 C C . ALA A 1 366 ? -3.659 -21.259 -8.133 1.00 92.25 366 ALA A C 1
ATOM 2877 O O . ALA A 1 366 ? -4.656 -21.523 -8.804 1.00 92.25 366 ALA A O 1
ATOM 2878 N N . ARG A 1 367 ? -2.883 -22.217 -7.606 1.00 91.38 367 ARG A N 1
ATOM 2879 C CA . ARG A 1 367 ? -3.170 -23.656 -7.729 1.00 91.38 367 ARG A CA 1
ATOM 2880 C C . ARG A 1 367 ? -4.373 -24.087 -6.903 1.00 91.38 367 ARG A C 1
ATOM 2882 O O . ARG A 1 367 ? -5.128 -24.933 -7.368 1.00 91.38 367 ARG A O 1
ATOM 2889 N N . ALA A 1 368 ? -4.535 -23.523 -5.706 1.00 87.50 368 ALA A N 1
ATOM 2890 C CA . ALA A 1 368 ? -5.670 -23.819 -4.842 1.00 87.50 368 ALA A CA 1
ATOM 2891 C C . ALA A 1 368 ? -6.995 -23.383 -5.484 1.00 87.50 368 ALA A C 1
ATOM 2893 O O . ALA A 1 368 ? -7.983 -24.094 -5.365 1.00 87.50 368 ALA A O 1
ATOM 2894 N N . ASN A 1 369 ? -7.009 -22.250 -6.204 1.00 82.88 369 ASN A N 1
ATOM 2895 C CA . ASN A 1 369 ? -8.193 -21.723 -6.901 1.00 82.88 369 ASN A CA 1
ATOM 2896 C C . ASN A 1 369 ? -9.417 -21.494 -5.979 1.00 82.88 369 ASN A C 1
ATOM 2898 O O . ASN A 1 369 ? -10.558 -21.476 -6.433 1.00 82.88 369 ASN A O 1
ATOM 2902 N N . GLU A 1 370 ? -9.179 -21.304 -4.679 1.00 78.19 370 GLU A N 1
ATOM 2903 C CA . GLU A 1 370 ? -10.210 -21.093 -3.648 1.00 78.19 370 GLU A CA 1
ATOM 2904 C C . GLU A 1 370 ? -10.176 -19.672 -3.052 1.00 78.19 370 GLU A C 1
ATOM 2906 O O . GLU A 1 370 ? -10.921 -19.363 -2.122 1.00 78.19 370 GLU A O 1
ATOM 2911 N N . GLY A 1 371 ? -9.319 -18.795 -3.586 1.00 81.31 371 GLY A N 1
ATOM 2912 C CA . GLY A 1 371 ? -9.037 -17.484 -3.002 1.00 81.31 371 GLY A CA 1
ATOM 2913 C C . GLY A 1 371 ? -8.182 -17.583 -1.735 1.00 81.31 371 GLY A C 1
ATOM 2914 O O . GLY A 1 371 ? -7.428 -18.542 -1.556 1.00 81.31 371 GLY A O 1
ATOM 2915 N N . LEU A 1 372 ? -8.277 -16.580 -0.856 1.00 85.19 372 LEU A N 1
ATOM 2916 C CA . LEU A 1 372 ? -7.645 -16.644 0.462 1.00 85.19 372 LEU A CA 1
ATOM 2917 C C . LEU A 1 372 ? -8.607 -17.330 1.439 1.00 85.19 372 LEU A C 1
ATOM 2919 O O . LEU A 1 372 ? -9.632 -16.758 1.811 1.00 85.19 372 LEU A O 1
ATOM 2923 N N . ALA A 1 373 ? -8.275 -18.547 1.862 1.00 86.81 373 ALA A N 1
ATOM 2924 C CA . ALA A 1 373 ? -9.043 -19.291 2.853 1.00 86.81 373 ALA A CA 1
ATOM 2925 C C . ALA A 1 373 ? -8.273 -19.354 4.177 1.00 86.81 373 ALA A C 1
ATOM 2927 O O . ALA A 1 373 ? -7.172 -19.899 4.243 1.00 86.81 373 ALA A O 1
ATOM 2928 N N . MET A 1 374 ? -8.857 -18.812 5.244 1.00 87.81 374 MET A N 1
ATOM 2929 C CA . MET A 1 374 ? -8.273 -18.824 6.585 1.00 87.81 374 MET A CA 1
ATOM 2930 C C . MET A 1 374 ? -9.180 -19.609 7.521 1.00 87.81 374 MET A C 1
ATOM 2932 O O . MET A 1 374 ? -10.311 -19.205 7.785 1.00 87.81 374 MET A O 1
ATOM 2936 N N . SER A 1 375 ? -8.701 -20.731 8.050 1.00 89.94 375 SER A N 1
ATOM 2937 C CA . SER A 1 375 ? -9.452 -21.440 9.086 1.00 89.94 375 SER A CA 1
ATOM 2938 C C . SER A 1 375 ? -9.290 -20.728 10.424 1.00 89.94 375 SER A C 1
ATOM 2940 O O . SER A 1 375 ? -8.159 -20.496 10.860 1.00 89.94 375 SER A O 1
ATOM 2942 N N . VAL A 1 376 ? -10.415 -20.456 11.074 1.00 91.25 376 VAL A N 1
ATOM 2943 C CA . VAL A 1 376 ? -10.490 -19.878 12.413 1.00 91.25 376 VAL A CA 1
ATOM 2944 C C . VAL A 1 376 ? -10.688 -21.004 13.411 1.00 91.25 376 VAL A C 1
ATOM 2946 O O . VAL A 1 376 ? -11.586 -21.836 13.244 1.00 91.25 376 VAL A O 1
ATOM 2949 N N . ARG A 1 377 ? -9.871 -21.027 14.462 1.00 91.62 377 ARG A N 1
ATOM 2950 C CA . ARG A 1 377 ? -10.021 -21.967 15.574 1.00 91.62 377 ARG A CA 1
ATOM 2951 C C . ARG A 1 377 ? -10.142 -21.217 16.889 1.00 91.62 377 ARG A C 1
ATOM 2953 O O . ARG A 1 377 ? -9.561 -20.151 17.048 1.00 91.62 377 ARG A O 1
ATOM 2960 N N . LEU A 1 378 ? -10.876 -21.806 17.823 1.00 91.19 378 LEU A N 1
ATOM 2961 C CA . LEU A 1 378 ? -11.013 -21.344 19.199 1.00 91.19 378 LEU A CA 1
ATOM 2962 C C . LEU A 1 378 ? -10.583 -22.485 20.114 1.00 91.19 378 LEU A C 1
ATOM 2964 O O . LEU A 1 378 ? -11.193 -23.554 20.073 1.00 91.19 378 LEU A O 1
ATOM 2968 N N . ALA A 1 379 ? -9.514 -22.289 20.890 1.00 86.38 379 ALA A N 1
ATOM 2969 C CA . ALA A 1 379 ? -8.937 -23.340 21.738 1.00 86.38 379 ALA A CA 1
ATOM 2970 C C . ALA A 1 379 ? -8.729 -24.678 20.980 1.00 86.38 379 ALA A C 1
ATOM 2972 O O . ALA A 1 379 ? -9.076 -25.761 21.457 1.00 86.38 379 ALA A O 1
ATOM 2973 N N . GLY A 1 380 ? -8.227 -24.599 19.741 1.00 87.25 380 GLY A N 1
ATOM 2974 C CA . GLY A 1 380 ? -8.009 -25.745 18.854 1.00 87.25 380 GLY A CA 1
ATOM 2975 C C . GLY A 1 380 ? -9.264 -26.323 18.178 1.00 87.25 380 GLY A C 1
ATOM 2976 O O . GLY A 1 380 ? -9.121 -27.114 17.240 1.00 87.25 380 GLY A O 1
ATOM 2977 N N . GLN A 1 381 ? -10.480 -25.924 18.561 1.00 89.62 381 GLN A N 1
ATOM 2978 C CA . GLN A 1 381 ? -11.719 -26.357 17.902 1.00 89.62 381 GLN A CA 1
ATOM 2979 C C . GLN A 1 381 ? -11.973 -25.531 16.630 1.00 89.62 381 GLN A C 1
ATOM 2981 O O . GLN A 1 381 ? -11.815 -24.310 16.668 1.00 89.62 381 GLN A O 1
ATOM 2986 N N . PRO A 1 382 ? -12.346 -26.148 15.494 1.00 90.94 382 PRO A N 1
ATOM 2987 C CA . PRO A 1 382 ? -12.643 -25.412 14.269 1.00 90.94 382 PRO A CA 1
ATOM 2988 C C . PRO A 1 382 ? -13.937 -24.605 14.426 1.00 90.94 382 PRO A C 1
ATOM 2990 O O . PRO A 1 382 ? -14.976 -25.166 14.762 1.00 90.94 382 PRO A O 1
ATOM 2993 N N . VAL A 1 383 ? -13.873 -23.300 14.157 1.00 91.12 383 VAL A N 1
ATOM 2994 C CA . VAL A 1 383 ? -15.028 -22.392 14.242 1.00 91.12 383 VAL A CA 1
ATOM 2995 C C . VAL A 1 383 ? -15.665 -22.199 12.874 1.00 91.12 383 VAL A C 1
ATOM 2997 O O . VAL A 1 383 ? -16.857 -22.435 12.711 1.00 91.12 383 VAL A O 1
ATOM 3000 N N . THR A 1 384 ? -14.868 -21.760 11.898 1.00 92.62 384 THR A N 1
ATOM 3001 C CA . THR A 1 384 ? -15.289 -21.509 10.513 1.00 92.62 384 THR A CA 1
ATOM 3002 C C . THR A 1 384 ? -14.065 -21.378 9.600 1.00 92.62 384 THR A C 1
ATOM 3004 O O . THR A 1 384 ? -12.920 -21.409 10.057 1.00 92.62 384 THR A O 1
ATOM 3007 N N . ILE A 1 385 ? -14.302 -21.216 8.300 1.00 91.12 385 ILE A N 1
ATOM 3008 C CA . ILE A 1 385 ? -13.307 -20.806 7.311 1.00 91.12 385 ILE A CA 1
ATOM 3009 C C . ILE A 1 385 ? -13.728 -19.439 6.778 1.00 91.12 385 ILE A C 1
ATOM 3011 O O . ILE A 1 385 ? -14.800 -19.311 6.191 1.00 91.12 385 ILE A O 1
ATOM 3015 N N . LEU A 1 386 ? -12.877 -18.433 6.954 1.00 90.31 386 LEU A N 1
ATOM 3016 C CA . LEU A 1 386 ? -13.029 -17.134 6.312 1.00 90.31 386 LEU A CA 1
ATOM 3017 C C . LEU A 1 386 ? -12.524 -17.241 4.877 1.00 90.31 386 LEU A C 1
ATOM 3019 O O . LEU A 1 386 ? -11.360 -17.579 4.657 1.00 90.31 386 LEU A O 1
ATOM 3023 N N . LYS A 1 387 ? -13.394 -16.957 3.913 1.00 89.25 387 LYS A N 1
ATOM 3024 C CA . LYS A 1 387 ? -13.063 -16.910 2.491 1.00 89.25 387 LYS A CA 1
ATOM 3025 C C . LYS A 1 387 ? -13.027 -15.461 2.035 1.00 89.25 387 LYS A C 1
ATOM 3027 O O . LYS A 1 387 ? -14.020 -14.745 2.155 1.00 89.25 387 LYS A O 1
ATOM 3032 N N . LEU A 1 388 ? -11.888 -15.044 1.498 1.00 86.81 388 LEU A N 1
ATOM 3033 C CA . LEU A 1 388 ? -11.747 -13.761 0.828 1.00 86.81 388 LEU A CA 1
ATOM 3034 C C . LEU A 1 388 ? -11.530 -14.010 -0.666 1.00 86.81 388 LEU A C 1
ATOM 3036 O O . LEU A 1 388 ? -10.525 -14.633 -1.036 1.00 86.81 388 LEU A O 1
ATOM 3040 N N . PRO A 1 389 ? -12.449 -13.537 -1.525 1.00 86.69 389 PRO A N 1
ATOM 3041 C CA . PRO A 1 389 ? -12.261 -13.576 -2.966 1.00 86.69 389 PRO A CA 1
ATOM 3042 C C . PRO A 1 389 ? -10.950 -12.891 -3.360 1.00 86.69 389 PRO A C 1
ATOM 3044 O O . PRO A 1 389 ? -10.678 -11.765 -2.940 1.00 86.69 389 PRO A O 1
ATOM 3047 N N . LEU A 1 390 ? -10.138 -13.581 -4.163 1.00 87.88 390 LEU A N 1
ATOM 3048 C CA . LEU A 1 390 ? -8.843 -13.096 -4.629 1.00 87.88 390 LEU A CA 1
ATOM 3049 C C . LEU A 1 390 ? -8.786 -13.165 -6.154 1.00 87.88 390 LEU A C 1
ATOM 3051 O O . LEU A 1 390 ? -8.850 -14.246 -6.737 1.00 87.88 390 LEU A O 1
ATOM 3055 N N . GLU A 1 391 ? -8.622 -12.014 -6.785 1.00 90.12 391 GLU A N 1
ATOM 3056 C CA . GLU A 1 391 ? -8.361 -11.881 -8.214 1.00 90.12 391 GLU A CA 1
ATOM 3057 C C . GLU A 1 391 ? -6.874 -11.616 -8.450 1.00 90.12 391 GLU A C 1
ATOM 3059 O O . GLU A 1 391 ? -6.205 -11.002 -7.625 1.00 90.12 391 GLU A O 1
ATOM 3064 N N . PHE A 1 392 ? -6.335 -12.058 -9.581 1.00 91.31 392 PHE A N 1
ATOM 3065 C CA . PHE A 1 392 ? -4.963 -11.736 -9.976 1.00 91.31 392 PHE A CA 1
ATOM 3066 C C . PHE A 1 392 ? -4.991 -10.535 -10.922 1.00 91.31 392 PHE A C 1
ATOM 3068 O O . PHE A 1 392 ? -5.765 -10.531 -11.878 1.00 91.31 392 PHE A O 1
ATOM 3075 N N . GLU A 1 393 ? -4.158 -9.525 -10.664 1.00 90.75 393 GLU A N 1
ATOM 3076 C CA . GLU A 1 393 ? -3.943 -8.431 -11.619 1.00 90.75 393 GLU A CA 1
ATOM 3077 C C . GLU A 1 393 ? -3.133 -8.934 -12.820 1.00 90.75 393 GLU A C 1
ATOM 3079 O O . GLU A 1 393 ? -2.276 -9.812 -12.665 1.00 90.75 393 GLU A O 1
ATOM 3084 N N . ASP A 1 394 ? -3.384 -8.349 -13.996 1.00 91.44 394 ASP A N 1
ATOM 3085 C CA . ASP A 1 394 ? -2.572 -8.540 -15.201 1.00 91.44 394 ASP A CA 1
ATOM 3086 C C . ASP A 1 394 ? -1.091 -8.294 -14.859 1.00 91.44 394 ASP A C 1
ATOM 3088 O O . ASP A 1 394 ? -0.715 -7.166 -14.518 1.00 91.44 394 ASP A O 1
ATOM 3092 N N . PRO A 1 395 ? -0.228 -9.324 -14.902 1.00 92.69 395 PRO A N 1
ATOM 3093 C CA . PRO A 1 395 ? 1.169 -9.141 -14.556 1.00 92.69 395 PRO A CA 1
ATOM 3094 C C . PRO A 1 395 ? 1.950 -8.497 -15.711 1.00 92.69 395 PRO A C 1
ATOM 3096 O O . PRO A 1 395 ? 1.577 -8.662 -16.875 1.00 92.69 395 PRO A O 1
ATOM 3099 N N . PRO A 1 396 ? 3.095 -7.849 -15.432 1.00 91.44 396 PRO A N 1
ATOM 3100 C CA . PRO A 1 396 ? 4.011 -7.441 -16.489 1.00 91.44 396 PRO A CA 1
ATOM 3101 C C . PRO A 1 396 ? 4.635 -8.664 -17.178 1.00 91.44 396 PRO A C 1
ATOM 3103 O O . PRO A 1 396 ? 4.860 -9.706 -16.553 1.00 91.44 396 PRO A O 1
ATOM 3106 N N . SER A 1 397 ? 4.957 -8.514 -18.463 1.00 93.69 397 SER A N 1
ATOM 3107 C CA . SER A 1 397 ? 5.637 -9.531 -19.271 1.00 93.69 397 SER A CA 1
ATOM 3108 C C . SER A 1 397 ? 6.980 -9.960 -18.674 1.00 93.69 397 SER A C 1
ATOM 3110 O O . SER A 1 397 ? 7.749 -9.147 -18.156 1.00 93.69 397 SER A O 1
ATOM 3112 N N . LEU A 1 398 ? 7.306 -11.247 -18.798 1.00 95.88 398 LEU A N 1
ATOM 3113 C CA . LEU A 1 398 ? 8.604 -11.779 -18.393 1.00 95.88 398 LEU A CA 1
ATOM 3114 C C . LEU A 1 398 ? 9.621 -11.592 -19.516 1.00 95.88 398 LEU A C 1
ATOM 3116 O O . LEU A 1 398 ? 9.795 -12.475 -20.356 1.00 95.88 398 LEU A O 1
ATOM 3120 N N . ARG A 1 399 ? 10.323 -10.460 -19.504 1.00 95.00 399 ARG A N 1
ATOM 3121 C CA . ARG A 1 399 ? 11.384 -10.176 -20.473 1.00 95.00 399 ARG A CA 1
ATOM 3122 C C . ARG A 1 399 ? 12.769 -10.500 -19.911 1.00 95.00 399 ARG A C 1
ATOM 3124 O O . ARG A 1 399 ? 13.099 -10.159 -18.768 1.00 95.00 399 ARG A O 1
ATOM 3131 N N . PHE A 1 400 ? 13.574 -11.162 -20.735 1.00 96.81 400 PHE A N 1
ATOM 3132 C CA . PHE A 1 400 ? 14.980 -11.458 -20.483 1.00 96.81 400 PHE A CA 1
ATOM 3133 C C . PHE A 1 400 ? 15.809 -10.925 -21.648 1.00 96.81 400 PHE A C 1
ATOM 3135 O O . PHE A 1 400 ? 15.769 -11.505 -22.729 1.00 96.81 400 PHE A O 1
ATOM 3142 N N . THR A 1 401 ? 16.547 -9.838 -21.430 1.00 96.25 401 THR A N 1
ATOM 3143 C CA . THR A 1 401 ? 17.299 -9.155 -22.493 1.00 96.25 401 THR A CA 1
ATOM 3144 C C . THR A 1 401 ? 18.799 -9.415 -22.367 1.00 96.25 401 THR A C 1
ATOM 3146 O O . THR A 1 401 ? 19.333 -9.425 -21.254 1.00 96.25 401 THR A O 1
ATOM 3149 N N . GLY A 1 402 ? 19.470 -9.642 -23.496 1.00 95.44 402 GLY A N 1
ATOM 3150 C CA . GLY A 1 402 ? 20.929 -9.674 -23.585 1.00 95.44 402 GLY A CA 1
ATOM 3151 C C . GLY A 1 402 ? 21.567 -8.292 -23.354 1.00 95.44 402 GLY A C 1
ATOM 3152 O O . GLY A 1 402 ? 20.880 -7.270 -23.412 1.00 95.44 402 GLY A O 1
ATOM 3153 N N . PRO A 1 403 ? 22.878 -8.226 -23.067 1.00 96.38 403 PRO A N 1
ATOM 3154 C CA . PRO A 1 403 ? 23.634 -6.971 -23.127 1.00 96.38 403 PRO A CA 1
ATOM 3155 C C . PRO A 1 403 ? 23.569 -6.315 -24.520 1.00 96.38 403 PRO A C 1
ATOM 3157 O O . PRO A 1 403 ? 23.257 -7.008 -25.485 1.00 96.38 403 PRO A O 1
ATOM 3160 N N . PRO A 1 404 ? 23.893 -5.015 -24.662 1.00 97.31 404 PRO A N 1
ATOM 3161 C CA . PRO A 1 404 ? 23.855 -4.331 -25.956 1.00 97.31 404 PRO A CA 1
ATOM 3162 C C . PRO A 1 404 ? 24.621 -5.074 -27.061 1.00 97.31 404 PRO A C 1
ATOM 3164 O O . PRO A 1 404 ? 25.781 -5.434 -26.863 1.00 97.31 404 PRO A O 1
ATOM 3167 N N . GLY A 1 405 ? 23.956 -5.315 -28.193 1.00 94.19 405 GLY A N 1
ATOM 3168 C CA . GLY A 1 405 ? 24.455 -6.081 -29.342 1.00 94.19 405 GLY A CA 1
ATOM 3169 C C . GLY A 1 405 ? 24.663 -7.583 -29.113 1.00 94.19 405 GLY A C 1
ATOM 3170 O O . GLY A 1 405 ? 25.001 -8.311 -30.043 1.00 94.19 405 GLY A O 1
ATOM 3171 N N . GLU A 1 406 ? 24.446 -8.080 -27.895 1.00 97.75 406 GLU A N 1
ATOM 3172 C CA . GLU A 1 406 ? 24.643 -9.484 -27.542 1.00 97.75 406 GLU A CA 1
ATOM 3173 C C . GLU A 1 406 ? 23.330 -10.279 -27.631 1.00 97.75 406 GLU A C 1
ATOM 3175 O O . GLU A 1 406 ? 22.245 -9.739 -27.368 1.00 97.75 406 GLU A O 1
ATOM 3180 N N . PRO A 1 407 ? 23.393 -11.586 -27.950 1.00 97.25 407 PRO A N 1
ATOM 3181 C CA . PRO A 1 407 ? 22.202 -12.414 -28.048 1.00 97.25 407 PRO A CA 1
ATOM 3182 C C . PRO A 1 407 ? 21.405 -12.509 -26.743 1.00 97.25 407 PRO A C 1
ATOM 3184 O O . PRO A 1 407 ? 21.946 -12.486 -25.632 1.00 97.25 407 PRO A O 1
ATOM 3187 N N . GLY A 1 408 ? 20.098 -12.715 -26.883 1.00 97.31 408 GLY A N 1
ATOM 3188 C CA . GLY A 1 408 ? 19.211 -12.997 -25.767 1.00 97.31 408 GLY A CA 1
ATOM 3189 C C . GLY A 1 408 ? 19.562 -14.322 -25.082 1.00 97.31 408 GLY A C 1
ATOM 3190 O O . GLY A 1 408 ? 20.062 -15.261 -25.713 1.00 97.31 408 GLY A O 1
ATOM 3191 N N . PRO A 1 409 ? 19.294 -14.459 -23.773 1.00 97.62 409 PRO A N 1
ATOM 3192 C CA . PRO A 1 409 ? 19.615 -15.680 -23.049 1.00 97.62 409 PRO A CA 1
ATOM 3193 C C . PRO A 1 409 ? 18.736 -16.849 -23.504 1.00 97.62 409 PRO A C 1
ATOM 3195 O O . PRO A 1 409 ? 17.534 -16.700 -23.724 1.00 97.62 409 PRO A O 1
ATOM 3198 N N . ALA A 1 410 ? 19.305 -18.052 -23.565 1.00 97.56 410 ALA A N 1
ATOM 3199 C CA . ALA A 1 410 ? 18.516 -19.263 -23.766 1.00 97.56 410 ALA A CA 1
ATOM 3200 C C . ALA A 1 410 ? 17.543 -19.474 -22.591 1.00 97.56 410 ALA A C 1
ATOM 3202 O O . ALA A 1 410 ? 17.963 -19.427 -21.428 1.00 97.56 410 ALA A O 1
ATOM 3203 N N . LEU A 1 411 ? 16.266 -19.739 -22.887 1.00 98.00 411 LEU A N 1
ATOM 3204 C CA . LEU A 1 411 ? 15.213 -19.906 -21.881 1.00 98.00 411 LEU A CA 1
ATOM 3205 C C . LEU A 1 411 ? 14.622 -21.315 -21.886 1.00 98.00 411 LEU A C 1
ATOM 3207 O O . LEU A 1 411 ? 14.258 -21.867 -22.924 1.00 98.00 411 LEU A O 1
ATOM 3211 N N . THR A 1 412 ? 14.435 -21.860 -20.686 1.00 98.19 412 THR A N 1
ATOM 3212 C CA . THR A 1 412 ? 13.505 -22.961 -20.424 1.00 98.19 412 THR A CA 1
ATOM 3213 C C . THR A 1 412 ? 12.281 -22.402 -19.714 1.00 98.19 412 THR A C 1
ATOM 3215 O O . THR A 1 412 ? 12.383 -21.922 -18.586 1.00 98.19 412 THR A O 1
ATOM 3218 N N . VAL A 1 413 ? 11.122 -22.472 -20.362 1.00 98.12 413 VAL A N 1
ATOM 3219 C CA . VAL A 1 413 ? 9.842 -22.010 -19.819 1.00 98.12 413 VAL A CA 1
ATOM 3220 C C . VAL A 1 413 ? 9.016 -23.226 -19.424 1.00 98.12 413 VAL A C 1
ATOM 3222 O O . VAL A 1 413 ? 8.785 -24.109 -20.240 1.00 98.12 413 VAL A O 1
ATOM 3225 N N . LYS A 1 414 ? 8.555 -23.294 -18.180 1.00 97.94 414 LYS A N 1
ATOM 3226 C CA . LYS A 1 414 ? 7.525 -24.246 -17.754 1.00 97.94 414 LYS A CA 1
ATOM 3227 C C . LYS A 1 414 ? 6.210 -23.495 -17.614 1.00 97.94 414 LYS A C 1
ATOM 3229 O O . LYS A 1 414 ? 6.181 -22.478 -16.927 1.00 97.94 414 LYS A O 1
ATOM 3234 N N . ALA A 1 415 ? 5.160 -23.985 -18.260 1.00 97.44 415 ALA A N 1
ATOM 3235 C CA . ALA A 1 415 ? 3.823 -23.412 -18.195 1.00 97.44 415 ALA A CA 1
ATOM 3236 C C . ALA A 1 415 ? 2.847 -24.450 -17.627 1.00 97.44 415 ALA A C 1
ATOM 3238 O O . ALA A 1 415 ? 2.589 -25.464 -18.274 1.00 97.44 415 ALA A O 1
ATOM 3239 N N . ASP A 1 416 ? 2.319 -24.201 -16.428 1.00 96.69 416 ASP A N 1
ATOM 3240 C CA . ASP A 1 416 ? 1.230 -24.992 -15.846 1.00 96.69 416 ASP A CA 1
ATOM 3241 C C . ASP A 1 416 ? -0.107 -24.309 -16.180 1.00 96.69 416 ASP A C 1
ATOM 3243 O O . ASP A 1 416 ? -0.421 -23.250 -15.636 1.00 96.69 416 ASP A O 1
ATOM 3247 N N . VAL A 1 417 ? -0.895 -24.897 -17.081 1.00 95.25 417 VAL A N 1
ATOM 3248 C CA . VAL A 1 417 ? -2.213 -24.398 -17.494 1.00 95.25 417 VAL A CA 1
ATOM 3249 C C . VAL A 1 417 ? -3.274 -24.903 -16.516 1.00 95.25 417 VAL A C 1
ATOM 3251 O O . VAL A 1 417 ? -3.527 -26.105 -16.423 1.00 95.25 417 VAL A O 1
ATOM 3254 N N . LEU A 1 418 ? -3.897 -23.976 -15.792 1.00 93.75 418 LEU A N 1
ATOM 3255 C CA . LEU A 1 418 ? -4.982 -24.223 -14.844 1.00 93.75 418 LEU A CA 1
ATOM 3256 C C . LEU A 1 418 ? -6.333 -23.801 -15.443 1.00 93.75 418 LEU A C 1
ATOM 3258 O O . LEU A 1 418 ? -6.403 -23.206 -16.521 1.00 93.75 418 LEU A O 1
ATOM 3262 N N . ALA A 1 419 ? -7.421 -24.071 -14.717 1.00 90.38 419 ALA A N 1
ATOM 3263 C CA . ALA A 1 419 ? -8.766 -23.672 -15.133 1.00 90.38 419 ALA A CA 1
ATOM 3264 C C . ALA A 1 419 ? -8.872 -22.151 -15.362 1.00 90.38 419 ALA A C 1
ATOM 3266 O O . ALA A 1 419 ? -9.337 -21.733 -16.423 1.00 90.38 419 ALA A O 1
ATOM 3267 N N . ASN A 1 420 ? -8.353 -21.350 -14.420 1.00 90.56 420 ASN A N 1
ATOM 3268 C CA . ASN A 1 420 ? -8.519 -19.889 -14.383 1.00 90.56 420 ASN A CA 1
ATOM 3269 C C . ASN A 1 420 ? -7.219 -19.090 -14.598 1.00 90.56 420 ASN A C 1
ATOM 3271 O O . ASN A 1 420 ? -7.262 -17.869 -14.733 1.00 90.56 420 ASN A O 1
ATOM 3275 N N . ALA A 1 421 ? -6.061 -19.749 -14.655 1.00 94.19 421 ALA A N 1
ATOM 3276 C CA . ALA A 1 421 ? -4.760 -19.090 -14.778 1.00 94.19 421 ALA A CA 1
ATOM 3277 C C . ALA A 1 421 ? -3.740 -19.971 -15.514 1.00 94.19 421 ALA A C 1
ATOM 3279 O O . ALA A 1 421 ? -3.955 -21.165 -15.709 1.00 94.19 421 ALA A O 1
ATOM 3280 N N . VAL A 1 422 ? -2.609 -19.387 -15.890 1.00 95.50 422 VAL A N 1
ATOM 3281 C CA . VAL A 1 422 ? -1.409 -20.093 -16.342 1.00 95.50 422 VAL A CA 1
ATOM 3282 C C . VAL A 1 422 ? -0.250 -19.673 -15.451 1.00 95.50 422 VAL A C 1
ATOM 3284 O O . VAL A 1 422 ? 0.007 -18.485 -15.285 1.00 95.50 422 VAL A O 1
ATOM 3287 N N . ILE A 1 423 ? 0.469 -20.632 -14.877 1.00 97.06 423 ILE A N 1
ATOM 3288 C CA . ILE A 1 423 ? 1.675 -20.342 -14.097 1.00 97.06 423 ILE A CA 1
ATOM 3289 C C . ILE A 1 423 ? 2.882 -20.505 -15.007 1.00 97.06 423 ILE A C 1
ATOM 3291 O O . ILE A 1 423 ? 3.141 -21.604 -15.498 1.00 97.06 423 ILE A O 1
ATOM 3295 N N . PHE A 1 424 ? 3.651 -19.437 -15.185 1.00 97.62 424 PHE A N 1
ATOM 3296 C CA . PHE A 1 424 ? 4.900 -19.454 -15.934 1.00 97.62 424 PHE A CA 1
ATOM 3297 C C . PHE A 1 424 ? 6.091 -19.484 -14.984 1.00 97.62 424 PHE A C 1
ATOM 3299 O O . PHE A 1 424 ? 6.169 -18.680 -14.061 1.00 97.62 424 PHE A O 1
ATOM 3306 N N . LEU A 1 425 ? 7.048 -20.371 -15.247 1.00 97.56 425 LEU A N 1
ATOM 3307 C CA . LEU A 1 425 ? 8.383 -20.368 -14.656 1.00 97.56 425 LEU A CA 1
ATOM 3308 C C . LEU A 1 425 ? 9.412 -20.347 -15.787 1.00 97.56 425 LEU A C 1
ATOM 3310 O O . LEU A 1 425 ? 9.630 -21.361 -16.450 1.00 97.56 425 LEU A O 1
ATOM 3314 N N . ALA A 1 426 ? 10.057 -19.204 -15.993 1.00 97.81 426 ALA A N 1
ATOM 3315 C CA . ALA A 1 426 ? 11.132 -19.038 -16.961 1.00 97.81 426 ALA A CA 1
ATOM 3316 C C . ALA A 1 426 ? 12.489 -19.132 -16.256 1.00 97.81 426 ALA A C 1
ATOM 3318 O O . ALA A 1 426 ? 12.715 -18.488 -15.232 1.00 97.81 426 ALA A O 1
ATOM 3319 N N . THR A 1 427 ? 13.382 -19.963 -16.790 1.00 97.69 427 THR A N 1
ATOM 3320 C CA . THR A 1 427 ? 14.739 -20.175 -16.272 1.00 97.69 427 THR A CA 1
ATOM 3321 C C . THR A 1 427 ? 15.757 -19.975 -17.386 1.00 97.69 427 THR A C 1
ATOM 3323 O O . THR A 1 427 ? 15.634 -20.584 -18.448 1.00 97.69 427 THR A O 1
ATOM 3326 N N . THR A 1 428 ? 16.769 -19.152 -17.141 1.00 97.06 428 THR A N 1
ATOM 3327 C CA . THR A 1 428 ? 17.908 -18.955 -18.046 1.00 97.06 428 THR A CA 1
ATOM 3328 C C . THR A 1 428 ? 18.987 -20.027 -17.825 1.00 97.06 428 THR A C 1
ATOM 3330 O O . THR A 1 428 ? 19.028 -20.693 -16.786 1.00 97.06 428 THR A O 1
ATOM 3333 N N . ALA A 1 429 ? 19.937 -20.146 -18.757 1.00 90.25 429 ALA A N 1
ATOM 3334 C CA . ALA A 1 429 ? 21.092 -21.040 -18.606 1.00 90.25 429 ALA A CA 1
ATOM 3335 C C . ALA A 1 429 ? 21.980 -20.725 -17.380 1.00 90.25 429 ALA A C 1
ATOM 3337 O O . ALA A 1 429 ? 22.564 -21.636 -16.800 1.00 90.25 429 ALA A O 1
ATOM 3338 N N . ASN A 1 430 ? 22.058 -19.457 -16.954 1.00 90.62 430 ASN A N 1
ATOM 3339 C CA . ASN A 1 430 ? 22.826 -19.044 -15.769 1.00 90.62 430 ASN A CA 1
ATOM 3340 C C . ASN A 1 430 ? 22.051 -19.195 -14.442 1.00 90.62 430 ASN A C 1
ATOM 3342 O O . ASN A 1 430 ? 22.565 -18.826 -13.390 1.00 90.62 430 ASN A O 1
ATOM 3346 N N . GLY A 1 431 ? 20.832 -19.744 -14.476 1.00 92.50 431 GLY A N 1
ATOM 3347 C CA . GLY A 1 431 ? 20.043 -20.038 -13.282 1.00 92.50 431 GLY A CA 1
ATOM 3348 C C . GLY A 1 431 ? 19.168 -18.889 -12.778 1.00 92.50 431 GLY A C 1
ATOM 3349 O O . GLY A 1 431 ? 18.509 -19.068 -11.754 1.00 92.50 431 GLY A O 1
ATOM 3350 N N . LEU A 1 432 ? 19.100 -17.755 -13.487 1.00 93.75 432 LEU A N 1
ATOM 3351 C CA . LEU A 1 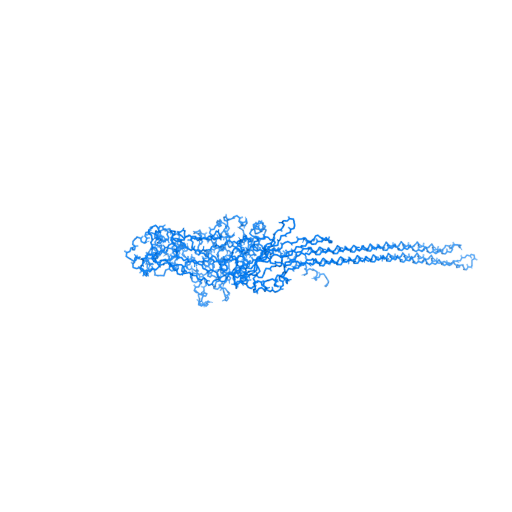432 ? 18.098 -16.723 -13.215 1.00 93.75 432 LEU A CA 1
ATOM 3352 C C . LEU A 1 432 ? 16.702 -17.307 -13.452 1.00 93.75 432 LEU A C 1
ATOM 3354 O O . LEU A 1 432 ? 16.427 -17.902 -14.497 1.00 93.75 432 LEU A O 1
ATOM 3358 N N . ARG A 1 433 ? 15.820 -17.142 -12.466 1.00 94.56 433 ARG A N 1
ATOM 3359 C CA . ARG A 1 433 ? 14.459 -17.680 -12.478 1.00 94.56 433 ARG A CA 1
ATOM 3360 C C . ARG A 1 433 ? 13.461 -16.566 -12.226 1.00 94.56 433 ARG A C 1
ATOM 3362 O O . ARG A 1 433 ? 13.602 -15.842 -11.245 1.00 94.56 433 ARG A O 1
ATOM 3369 N N . LYS A 1 434 ? 12.443 -16.476 -13.080 1.00 96.19 434 LYS A N 1
ATOM 3370 C CA . LYS A 1 434 ? 11.263 -15.641 -12.843 1.00 96.19 434 LYS A CA 1
ATOM 3371 C C . LYS A 1 434 ? 10.013 -16.499 -12.935 1.00 96.19 434 LYS A C 1
ATOM 3373 O O . LYS A 1 434 ? 9.845 -17.263 -13.887 1.00 96.19 434 LYS A O 1
ATOM 3378 N N . GLN A 1 435 ? 9.153 -16.366 -11.938 1.00 96.19 435 GLN A N 1
ATOM 3379 C CA . GLN A 1 435 ? 7.842 -16.988 -11.887 1.00 96.19 435 GLN A CA 1
ATOM 3380 C C . GLN A 1 435 ? 6.736 -15.931 -11.846 1.00 96.19 435 GLN A C 1
ATOM 3382 O O . GLN A 1 435 ? 6.934 -14.861 -11.266 1.00 96.19 435 GLN A O 1
ATOM 3387 N N . VAL A 1 436 ? 5.598 -16.234 -12.474 1.00 96.88 436 VAL A N 1
ATOM 3388 C CA . VAL A 1 436 ? 4.404 -15.380 -12.484 1.00 96.88 436 VAL A CA 1
ATOM 3389 C C . VAL A 1 436 ? 3.136 -16.197 -12.728 1.00 96.88 436 VAL A C 1
ATOM 3391 O O . VAL A 1 436 ? 3.171 -17.235 -13.395 1.00 96.88 436 VAL A O 1
ATOM 3394 N N . VAL A 1 437 ? 2.013 -15.720 -12.200 1.00 96.56 437 VAL A N 1
ATOM 3395 C CA . VAL A 1 437 ? 0.668 -16.235 -12.464 1.00 96.56 437 VAL A CA 1
ATOM 3396 C C . VAL A 1 437 ? -0.022 -15.302 -13.452 1.00 96.56 437 VAL A C 1
ATOM 3398 O O . VAL A 1 437 ? -0.261 -14.141 -13.145 1.00 96.56 437 VAL A O 1
ATOM 3401 N N . TRP A 1 438 ? -0.361 -15.794 -14.635 1.00 95.75 438 TRP A N 1
ATOM 3402 C CA . TRP A 1 438 ? -1.108 -15.042 -15.637 1.00 95.75 438 TRP A CA 1
ATOM 3403 C C . TRP A 1 438 ? -2.589 -15.455 -15.595 1.00 95.75 438 TRP A C 1
ATOM 3405 O O . TRP A 1 438 ? -2.894 -16.614 -15.902 1.00 95.75 438 TRP A O 1
ATOM 3415 N N . PRO A 1 439 ? -3.519 -14.575 -15.180 1.00 93.25 439 PRO A N 1
ATOM 3416 C CA . PRO A 1 439 ? -4.938 -14.911 -15.161 1.00 93.25 439 PRO A CA 1
ATOM 3417 C C . PRO A 1 439 ? -5.456 -15.090 -16.591 1.00 93.25 439 PRO A C 1
ATOM 3419 O O . PRO A 1 439 ? -5.112 -14.325 -17.482 1.00 93.25 439 PRO A O 1
ATOM 3422 N N . ARG A 1 440 ? -6.323 -16.077 -16.841 1.00 88.12 440 ARG A N 1
ATOM 3423 C CA . ARG A 1 440 ? -6.854 -16.322 -18.201 1.00 88.12 440 ARG A CA 1
ATOM 3424 C C . ARG A 1 440 ? -7.827 -15.244 -18.684 1.00 88.12 440 ARG A C 1
ATOM 3426 O O . ARG A 1 440 ? -8.170 -15.221 -19.861 1.00 88.12 440 ARG A O 1
ATOM 3433 N N . THR A 1 441 ? -8.281 -14.385 -17.777 1.00 85.19 441 THR A N 1
ATOM 3434 C CA . THR A 1 441 ? -9.070 -13.182 -18.065 1.00 85.19 441 THR A CA 1
ATOM 3435 C C . THR A 1 441 ? -8.201 -11.965 -18.394 1.00 85.19 441 THR A C 1
ATOM 3437 O O . THR A 1 441 ? -8.758 -10.911 -18.693 1.00 85.19 441 THR A O 1
ATOM 3440 N N . ALA A 1 442 ? -6.871 -12.086 -18.310 1.00 82.06 442 ALA A N 1
ATOM 3441 C CA . ALA A 1 442 ? -5.946 -10.987 -18.550 1.00 82.06 442 ALA A CA 1
ATOM 3442 C C . ALA A 1 442 ? -5.926 -10.529 -20.009 1.00 82.06 442 ALA A C 1
ATOM 3444 O O . ALA A 1 442 ? -6.306 -11.261 -20.928 1.00 82.06 442 ALA A O 1
ATOM 3445 N N . ARG A 1 443 ? -5.425 -9.311 -20.224 1.00 76.31 443 ARG A N 1
ATOM 3446 C CA . ARG A 1 443 ? -5.193 -8.763 -21.565 1.00 76.31 443 ARG A CA 1
ATOM 3447 C C . ARG A 1 443 ? -4.116 -9.543 -22.340 1.00 76.31 443 ARG A C 1
ATOM 3449 O O . ARG A 1 443 ? -3.240 -10.197 -21.776 1.00 76.31 443 ARG A O 1
ATOM 3456 N N . ASN A 1 444 ? -4.212 -9.475 -23.671 1.00 68.56 444 ASN A N 1
ATOM 3457 C CA . ASN A 1 444 ? -3.392 -10.240 -24.626 1.00 68.56 444 ASN A CA 1
ATOM 3458 C C . ASN A 1 444 ? -1.996 -9.632 -24.902 1.00 68.56 444 ASN A C 1
ATOM 3460 O O . ASN A 1 444 ? -1.378 -9.968 -25.909 1.00 68.56 444 ASN A O 1
ATOM 3464 N N . ASP A 1 445 ? -1.514 -8.711 -24.071 1.00 86.19 445 ASP A N 1
ATOM 3465 C CA . ASP A 1 445 ? -0.213 -8.036 -24.206 1.00 86.19 445 ASP A CA 1
ATOM 3466 C C . ASP A 1 445 ? 0.908 -8.679 -23.369 1.00 86.19 445 ASP A C 1
ATOM 3468 O O . ASP A 1 445 ? 2.081 -8.332 -23.527 1.00 86.19 445 ASP A O 1
ATOM 3472 N N . PHE A 1 446 ? 0.571 -9.649 -22.517 1.00 93.38 446 PHE A N 1
ATOM 3473 C CA . PHE A 1 446 ? 1.551 -10.424 -21.763 1.00 93.38 446 PHE A CA 1
ATOM 3474 C C . PHE A 1 446 ? 2.379 -11.348 -22.671 1.00 93.38 446 PHE A C 1
ATOM 3476 O O . PHE A 1 446 ? 1.843 -12.070 -23.511 1.00 93.38 446 PHE A O 1
ATOM 3483 N N . GLU A 1 447 ? 3.690 -11.400 -22.439 1.00 95.25 447 GLU A N 1
ATOM 3484 C CA . GLU A 1 447 ? 4.587 -12.368 -23.071 1.00 95.25 447 GLU A CA 1
ATOM 3485 C C . GLU A 1 447 ? 5.678 -12.871 -22.115 1.00 95.25 447 GLU A C 1
ATOM 3487 O O . GLU A 1 447 ? 6.047 -12.219 -21.136 1.00 95.25 447 GLU A O 1
ATOM 3492 N N . VAL A 1 448 ? 6.239 -14.036 -22.436 1.00 97.31 448 VAL A N 1
ATOM 3493 C CA . VAL A 1 448 ? 7.493 -14.541 -21.869 1.00 97.31 448 VAL A CA 1
ATOM 3494 C C . VAL A 1 448 ? 8.518 -14.573 -22.993 1.00 97.31 448 VAL A C 1
ATOM 3496 O O . VAL A 1 448 ? 8.395 -15.388 -23.912 1.00 97.31 448 VAL A O 1
ATOM 3499 N N . SER A 1 449 ? 9.513 -13.688 -22.943 1.00 97.00 449 SER A N 1
ATOM 3500 C CA . SER A 1 449 ? 10.416 -13.460 -24.070 1.00 97.00 449 SER A CA 1
ATOM 3501 C C . SER A 1 449 ? 11.899 -13.487 -23.711 1.00 97.00 449 SER A C 1
ATOM 3503 O O . SER A 1 449 ? 12.331 -12.995 -22.665 1.00 97.00 449 SER A O 1
ATOM 3505 N N . SER A 1 450 ? 12.683 -14.073 -24.620 1.00 98.06 450 SER A N 1
ATOM 3506 C CA . SER A 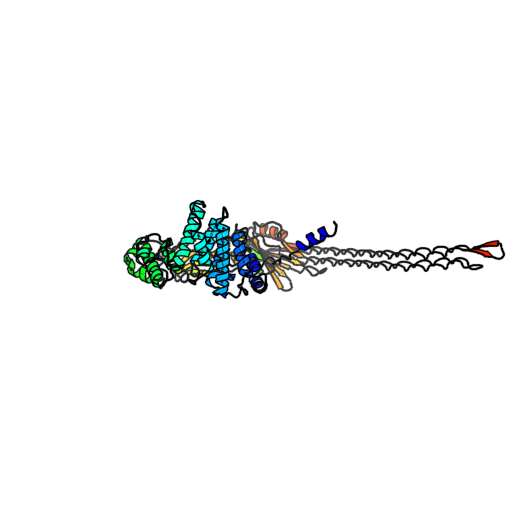1 450 ? 14.127 -13.846 -24.721 1.00 98.06 450 SER A CA 1
ATOM 3507 C C . SER A 1 450 ? 14.372 -12.782 -25.781 1.00 98.06 450 SER A C 1
ATOM 3509 O O . SER A 1 450 ? 13.901 -12.938 -26.903 1.00 98.06 450 SER A O 1
ATOM 3511 N N . ALA A 1 451 ? 15.073 -11.710 -25.442 1.00 97.75 451 ALA A N 1
ATOM 3512 C CA . ALA A 1 451 ? 15.359 -10.615 -26.356 1.00 97.75 451 ALA A CA 1
ATOM 3513 C C . ALA A 1 451 ? 16.870 -10.422 -26.497 1.00 97.75 451 ALA A C 1
ATOM 3515 O O . ALA A 1 451 ? 17.583 -10.421 -25.492 1.00 97.75 451 ALA A O 1
ATOM 3516 N N . GLY A 1 452 ? 17.359 -10.251 -27.723 1.00 97.88 452 GLY A N 1
ATOM 3517 C CA . GLY A 1 452 ? 18.702 -9.718 -27.939 1.00 97.88 452 GLY A CA 1
ATOM 3518 C C . GLY A 1 452 ? 18.816 -8.286 -27.426 1.00 97.88 452 GLY A C 1
ATOM 3519 O O . GLY A 1 452 ? 17.811 -7.579 -27.331 1.00 97.88 452 GLY A O 1
ATOM 3520 N N . GLY A 1 453 ? 20.016 -7.873 -27.027 1.00 97.62 453 GLY A N 1
ATOM 3521 C CA . GLY A 1 453 ? 20.233 -6.488 -26.624 1.00 97.62 453 GLY A CA 1
ATOM 3522 C C . GLY A 1 453 ? 20.361 -5.566 -27.827 1.00 97.62 453 GLY A C 1
ATOM 3523 O O . GLY A 1 453 ? 20.871 -5.958 -28.877 1.00 97.62 453 GLY A O 1
ATOM 3524 N N . ASP A 1 454 ? 19.905 -4.331 -27.666 1.00 97.75 454 ASP A N 1
ATOM 3525 C CA . ASP A 1 454 ? 19.949 -3.332 -28.730 1.00 97.75 454 ASP A CA 1
ATOM 3526 C C . ASP A 1 454 ? 21.393 -2.957 -29.080 1.00 97.75 454 ASP A C 1
ATOM 3528 O O . ASP A 1 454 ? 22.280 -2.952 -28.222 1.00 97.75 454 ASP A O 1
ATOM 3532 N N . GLY A 1 455 ? 21.629 -2.636 -30.345 1.00 97.19 455 GLY A N 1
ATOM 3533 C CA . GLY A 1 455 ? 22.905 -2.135 -30.821 1.00 97.19 455 GLY A CA 1
ATOM 3534 C C . GLY A 1 455 ? 23.252 -0.778 -30.210 1.00 97.19 455 GLY A C 1
ATOM 3535 O O . GLY A 1 455 ? 22.386 0.032 -29.878 1.00 97.19 455 GLY A O 1
ATOM 3536 N N . VAL A 1 456 ? 24.546 -0.515 -30.037 1.00 97.12 456 VAL A N 1
ATOM 3537 C CA . VAL A 1 456 ? 25.023 0.754 -29.469 1.00 97.12 456 VAL A CA 1
ATOM 3538 C C . VAL A 1 456 ? 25.031 1.828 -30.552 1.00 97.12 456 VAL A C 1
ATOM 3540 O O . VAL A 1 456 ? 25.592 1.609 -31.620 1.00 97.12 456 VAL A O 1
ATOM 3543 N N . ASN A 1 457 ? 24.473 3.006 -30.280 1.00 97.44 457 ASN A N 1
ATOM 3544 C CA . ASN A 1 457 ? 24.535 4.112 -31.236 1.00 97.44 457 ASN A CA 1
ATOM 3545 C C . ASN A 1 457 ? 25.980 4.575 -31.471 1.00 97.44 457 ASN A C 1
ATOM 3547 O O . ASN A 1 457 ? 26.786 4.675 -30.541 1.00 97.44 457 ASN A O 1
ATOM 3551 N N . GLY A 1 458 ? 26.281 4.909 -32.720 1.00 96.56 458 GLY A N 1
ATOM 3552 C CA . GLY A 1 458 ? 27.525 5.538 -33.113 1.00 96.56 458 GLY A CA 1
ATOM 3553 C C . GLY A 1 458 ? 27.658 6.949 -32.539 1.00 96.56 458 GLY A C 1
ATOM 3554 O O . GLY A 1 458 ? 26.683 7.626 -32.216 1.00 96.56 458 GLY A O 1
ATOM 3555 N N . THR A 1 459 ? 28.894 7.414 -32.402 1.00 97.31 459 THR A N 1
ATOM 3556 C CA . THR A 1 459 ? 29.200 8.770 -31.954 1.00 97.31 459 THR A CA 1
ATOM 3557 C C . THR A 1 459 ? 29.298 9.718 -33.137 1.00 97.31 459 THR A C 1
ATOM 3559 O O . THR A 1 459 ? 29.918 9.386 -34.150 1.00 97.31 459 THR A O 1
ATOM 3562 N N . ASP A 1 460 ? 28.756 10.922 -32.982 1.00 97.31 460 ASP A N 1
ATOM 3563 C CA . ASP A 1 460 ? 28.857 11.974 -33.988 1.00 97.31 460 ASP A CA 1
ATOM 3564 C C . ASP A 1 460 ? 30.306 12.402 -34.250 1.00 97.31 460 ASP A C 1
ATOM 3566 O O . ASP A 1 460 ? 31.149 12.489 -33.350 1.00 97.31 460 ASP A O 1
ATOM 3570 N N . GLY A 1 461 ? 30.573 12.753 -35.503 1.00 96.75 461 GLY A N 1
ATOM 3571 C CA . GLY A 1 461 ? 31.853 13.276 -35.934 1.00 96.75 461 GLY A CA 1
ATOM 3572 C C . GLY A 1 461 ? 32.142 14.670 -35.376 1.00 96.75 461 GLY A C 1
ATOM 3573 O O . GLY A 1 461 ? 31.276 15.542 -35.272 1.00 96.75 461 GLY A O 1
ATOM 3574 N N . ALA A 1 462 ? 33.409 14.921 -35.047 1.00 96.25 462 ALA A N 1
ATOM 3575 C CA . ALA A 1 462 ? 33.831 16.210 -34.510 1.00 96.25 462 ALA A CA 1
ATOM 3576 C C . ALA A 1 462 ? 33.703 17.341 -35.546 1.00 96.25 462 ALA A C 1
ATOM 3578 O O . ALA A 1 462 ? 33.958 17.168 -36.736 1.00 96.25 462 ALA A O 1
ATOM 3579 N N . ARG A 1 463 ? 33.382 18.558 -35.099 1.00 96.12 463 ARG A N 1
ATOM 3580 C CA . ARG A 1 463 ? 33.415 19.735 -35.978 1.00 96.12 463 ARG A CA 1
ATOM 3581 C C . ARG A 1 463 ? 34.854 20.076 -36.384 1.00 96.12 463 ARG A C 1
ATOM 3583 O O . ARG A 1 463 ? 35.744 20.140 -35.538 1.00 96.12 463 ARG A O 1
ATOM 3590 N N . GLY A 1 464 ? 35.047 20.404 -37.659 1.00 96.25 464 GLY A N 1
ATOM 3591 C CA . GLY A 1 464 ? 36.327 20.864 -38.184 1.00 96.25 464 GLY A CA 1
ATOM 3592 C C . GLY A 1 464 ? 36.762 22.223 -37.630 1.00 96.25 464 GLY A C 1
ATOM 3593 O O . GLY A 1 464 ? 35.948 23.114 -37.367 1.00 96.25 464 GLY A O 1
ATOM 3594 N N . ALA A 1 465 ? 38.072 22.400 -37.460 1.00 95.69 465 ALA A N 1
ATOM 3595 C CA . ALA A 1 465 ? 38.641 23.635 -36.925 1.00 95.69 465 ALA A CA 1
ATOM 3596 C C . ALA A 1 465 ? 38.426 24.823 -37.876 1.00 95.69 465 ALA A C 1
ATOM 3598 O O . ALA A 1 465 ? 38.534 24.696 -39.093 1.00 95.69 465 ALA A O 1
ATOM 3599 N N . LYS A 1 466 ? 38.164 26.013 -37.337 1.00 95.50 466 LYS A N 1
ATOM 3600 C CA . LYS A 1 466 ? 38.057 27.224 -38.160 1.00 95.50 466 LYS A CA 1
ATOM 3601 C C . LYS A 1 466 ? 39.436 27.637 -38.692 1.00 95.50 466 LYS A C 1
ATOM 3603 O O . LYS A 1 466 ? 40.405 27.632 -37.938 1.00 95.50 466 LYS A O 1
ATOM 3608 N N . GLY A 1 467 ? 39.504 28.048 -39.956 1.00 95.44 467 GLY A N 1
ATOM 3609 C CA . GLY A 1 467 ? 40.707 28.624 -40.554 1.00 95.44 467 GLY A CA 1
ATOM 3610 C C . GLY A 1 467 ? 41.052 29.988 -39.949 1.00 95.44 467 GLY A C 1
ATOM 3611 O O . GLY A 1 467 ? 40.163 30.789 -39.632 1.00 95.44 467 GLY A O 1
ATOM 3612 N N . ALA A 1 468 ? 42.345 30.260 -39.781 1.00 95.12 468 ALA A N 1
ATOM 3613 C CA . ALA A 1 468 ? 42.832 31.538 -39.280 1.00 95.12 468 ALA A CA 1
ATOM 3614 C C . ALA A 1 468 ? 42.61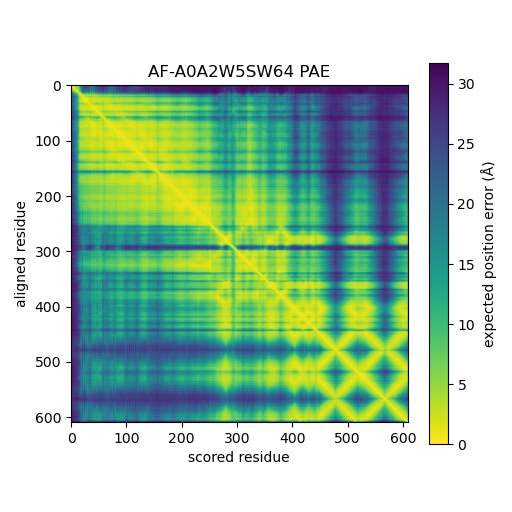3 32.666 -40.307 1.00 95.12 468 ALA A C 1
ATOM 3616 O O . ALA A 1 468 ? 42.692 32.434 -41.516 1.00 95.12 468 ALA A O 1
ATOM 3617 N N . PRO A 1 469 ? 42.311 33.896 -39.861 1.00 94.25 469 PRO A N 1
ATOM 3618 C CA . PRO A 1 469 ? 42.190 35.027 -40.769 1.00 94.25 469 PRO A CA 1
ATOM 3619 C C . PRO A 1 469 ? 43.545 35.388 -41.391 1.00 94.25 469 PRO A C 1
ATOM 3621 O O . PRO A 1 469 ? 44.590 35.251 -40.758 1.00 94.25 469 PRO A O 1
ATOM 3624 N N . GLY A 1 470 ? 43.509 35.904 -42.616 1.00 93.88 470 GLY A N 1
ATOM 3625 C CA . GLY A 1 470 ? 44.676 36.448 -43.292 1.00 93.88 470 GLY A CA 1
ATOM 3626 C C . GLY A 1 470 ? 45.146 37.761 -42.665 1.00 93.88 470 GLY A C 1
ATOM 3627 O O . GLY A 1 470 ? 44.384 38.495 -42.032 1.00 93.88 470 GLY A O 1
ATOM 3628 N N . VAL A 1 471 ? 46.420 38.077 -42.862 1.00 94.75 471 VAL A N 1
ATOM 3629 C CA . VAL A 1 471 ? 47.069 39.285 -42.355 1.00 94.75 471 VAL A CA 1
ATOM 3630 C C . VAL A 1 471 ? 46.774 40.456 -43.287 1.00 94.75 471 VAL A C 1
ATOM 3632 O O . VAL A 1 471 ? 46.880 40.334 -44.508 1.00 94.75 471 VAL A O 1
ATOM 3635 N N . ALA A 1 472 ? 46.409 41.606 -42.723 1.00 94.12 472 ALA A N 1
ATOM 3636 C CA . ALA A 1 472 ? 46.178 42.815 -43.505 1.00 94.12 472 ALA A CA 1
ATOM 3637 C C . ALA A 1 472 ? 47.466 43.303 -44.190 1.00 94.12 472 ALA A C 1
ATOM 3639 O O . ALA A 1 472 ? 48.559 43.252 -43.622 1.00 94.12 472 ALA A O 1
ATOM 3640 N N . GLY A 1 473 ? 47.325 43.800 -45.414 1.00 92.00 473 GLY A N 1
ATOM 3641 C CA . GLY A 1 473 ? 48.414 44.405 -46.159 1.00 92.00 473 GLY A CA 1
ATOM 3642 C C . GLY A 1 473 ? 48.744 45.808 -45.646 1.00 92.00 473 GLY A C 1
ATOM 3643 O O . GLY A 1 473 ? 47.878 46.541 -45.170 1.00 92.00 473 GLY A O 1
ATOM 3644 N N . GLY A 1 474 ? 50.017 46.196 -45.733 1.00 91.31 474 GLY A N 1
ATOM 3645 C CA . GLY A 1 474 ? 50.462 47.538 -45.350 1.00 91.31 474 GLY A CA 1
ATOM 3646 C C . GLY A 1 474 ? 49.975 48.605 -46.332 1.00 91.31 474 GLY A C 1
ATOM 3647 O O . GLY A 1 474 ? 50.005 48.381 -47.541 1.00 91.31 474 GLY A O 1
ATOM 3648 N N . ALA A 1 475 ? 49.542 49.760 -45.825 1.00 90.81 475 ALA A N 1
ATOM 3649 C CA . ALA A 1 475 ? 49.156 50.899 -46.657 1.00 90.81 475 ALA A CA 1
ATOM 3650 C C . ALA A 1 475 ? 50.343 51.453 -47.464 1.00 90.81 475 ALA A C 1
ATOM 3652 O O . ALA A 1 475 ? 51.506 51.254 -47.104 1.00 90.81 475 ALA A O 1
ATOM 3653 N N . ALA A 1 476 ? 50.033 52.154 -48.553 1.00 88.62 476 ALA A N 1
ATOM 3654 C CA . ALA A 1 476 ? 51.029 52.830 -49.364 1.00 88.62 476 ALA A CA 1
ATOM 3655 C C . ALA A 1 476 ? 51.732 53.945 -48.568 1.00 88.62 476 ALA A C 1
ATOM 3657 O O . ALA A 1 476 ? 51.089 54.701 -47.838 1.00 88.62 476 ALA A O 1
ATOM 3658 N N . THR A 1 477 ? 53.042 54.093 -48.767 1.00 89.44 477 THR A N 1
ATOM 3659 C CA . THR A 1 477 ? 53.855 55.161 -48.174 1.00 89.44 477 THR A CA 1
ATOM 3660 C C . THR A 1 477 ? 54.622 55.886 -49.269 1.00 89.44 477 THR A C 1
ATOM 3662 O O . THR A 1 477 ? 55.418 55.303 -50.009 1.00 89.44 477 THR A O 1
ATOM 3665 N N . CYS A 1 478 ? 54.396 57.191 -49.359 1.00 82.38 478 CYS A N 1
ATOM 3666 C CA . CYS A 1 478 ? 55.037 58.029 -50.356 1.00 82.38 478 CYS A CA 1
ATOM 3667 C C . CYS A 1 478 ? 56.558 58.160 -50.165 1.00 82.38 478 CYS A C 1
ATOM 3669 O O . CYS A 1 478 ? 57.039 58.131 -49.033 1.00 82.38 478 CYS A O 1
ATOM 3671 N N . PRO A 1 479 ? 57.319 58.373 -51.255 1.00 83.25 479 PRO A N 1
ATOM 3672 C CA . PRO A 1 479 ? 56.847 58.489 -52.636 1.00 83.25 479 PRO A CA 1
ATOM 3673 C C . PRO A 1 479 ? 56.803 57.160 -53.410 1.00 83.25 479 PRO A C 1
ATOM 3675 O O . PRO A 1 479 ? 56.394 57.174 -54.560 1.00 83.25 479 PRO A O 1
ATOM 3678 N N . SER A 1 480 ? 57.247 56.029 -52.852 1.00 80.94 480 SER A N 1
ATOM 3679 C CA . SER A 1 480 ? 57.592 54.857 -53.682 1.00 80.94 480 SER A CA 1
ATOM 3680 C C . SER A 1 480 ? 56.982 53.519 -53.270 1.00 80.94 480 SER A C 1
ATOM 3682 O O . SER A 1 480 ? 57.135 52.549 -54.010 1.00 80.94 480 SER A O 1
ATOM 3684 N N . MET A 1 481 ? 56.298 53.416 -52.129 1.00 87.25 481 MET A N 1
ATOM 3685 C CA . MET A 1 481 ? 55.743 52.139 -51.673 1.00 87.25 481 MET A CA 1
ATOM 3686 C C . MET A 1 481 ? 54.238 52.094 -51.904 1.00 87.25 481 MET A C 1
ATOM 3688 O O . MET A 1 481 ? 53.495 52.757 -51.190 1.00 87.25 481 MET A 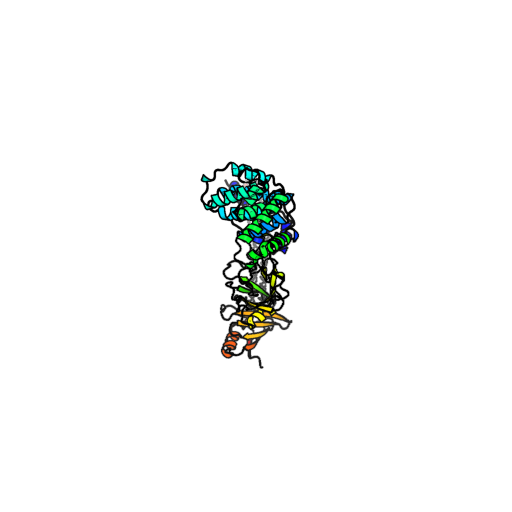O 1
ATOM 3692 N N . ALA A 1 482 ? 53.784 51.303 -52.874 1.00 88.00 482 ALA A N 1
ATOM 3693 C CA . ALA A 1 482 ? 52.362 51.018 -53.067 1.00 88.00 482 ALA A CA 1
ATOM 3694 C C . ALA A 1 482 ? 51.777 50.190 -51.910 1.00 88.00 482 ALA A C 1
ATOM 3696 O O . ALA A 1 482 ? 52.511 49.564 -51.135 1.00 88.00 482 ALA A O 1
ATOM 3697 N N . GLY A 1 483 ? 50.448 50.186 -51.801 1.00 88.88 483 GLY A N 1
ATOM 3698 C CA . GLY A 1 483 ? 49.739 49.373 -50.824 1.00 88.88 483 GLY A CA 1
ATOM 3699 C C . GLY A 1 483 ? 50.001 47.893 -51.088 1.00 88.88 483 GLY A C 1
ATOM 3700 O O . GLY A 1 483 ? 49.943 47.426 -52.223 1.00 88.88 483 GLY A O 1
ATOM 3701 N N . ARG A 1 484 ? 50.312 47.131 -50.041 1.00 93.12 484 ARG A N 1
ATOM 3702 C CA . ARG A 1 484 ? 50.483 45.678 -50.145 1.00 93.12 484 ARG A CA 1
ATOM 3703 C C . ARG A 1 484 ? 49.126 45.002 -50.046 1.00 93.12 484 ARG A C 1
ATOM 3705 O O . ARG A 1 484 ? 48.274 45.429 -49.271 1.00 93.12 484 ARG A O 1
ATOM 3712 N N . SER A 1 485 ? 48.923 43.935 -50.807 1.00 93.88 485 SER A N 1
ATOM 3713 C CA . SER A 1 485 ? 47.731 43.096 -50.666 1.00 93.88 485 SER A CA 1
ATOM 3714 C C . SER A 1 485 ? 47.707 42.405 -49.302 1.00 93.88 485 SER A C 1
ATOM 3716 O O . SER A 1 485 ? 48.761 42.104 -48.735 1.00 93.88 485 SER A O 1
ATOM 3718 N N . GLY A 1 486 ? 46.511 42.149 -48.777 1.00 94.00 486 GLY A N 1
ATOM 3719 C CA . GLY A 1 486 ? 46.349 41.286 -47.611 1.00 94.00 486 GLY A CA 1
ATOM 3720 C C . GLY A 1 486 ? 46.619 39.826 -47.972 1.00 94.00 486 GLY A C 1
ATOM 3721 O O . GLY A 1 486 ? 46.424 39.412 -49.117 1.00 94.00 486 GLY A O 1
ATOM 3722 N N . SER A 1 487 ? 47.082 39.032 -47.007 1.00 95.12 487 SER A N 1
ATOM 3723 C CA . SER A 1 487 ? 47.267 37.596 -47.218 1.00 95.12 487 SER A CA 1
ATOM 3724 C C . SER A 1 487 ? 45.905 36.892 -47.271 1.00 95.12 487 SER A C 1
ATOM 3726 O O . SER A 1 487 ? 44.943 37.356 -46.647 1.00 95.12 487 SER A O 1
ATOM 3728 N N . PRO A 1 488 ? 45.781 35.767 -47.990 1.00 94.12 488 PRO A N 1
ATOM 3729 C CA . PRO A 1 488 ? 44.588 34.936 -47.890 1.00 94.12 488 PRO A CA 1
ATOM 3730 C C . PRO A 1 488 ? 44.411 34.421 -46.455 1.00 94.12 488 PRO A C 1
ATOM 3732 O O . PRO A 1 488 ? 45.376 34.358 -45.691 1.00 94.12 488 PRO A O 1
ATOM 3735 N N . GLY A 1 489 ? 43.173 34.084 -46.096 1.00 95.50 489 GLY A N 1
ATOM 3736 C CA . GLY A 1 489 ? 42.890 33.350 -44.864 1.00 95.50 489 GLY A CA 1
ATOM 3737 C C . GLY A 1 489 ? 43.134 31.854 -45.044 1.00 95.50 489 GLY A C 1
ATOM 3738 O O . GLY A 1 489 ? 43.075 31.337 -46.164 1.00 95.50 489 GLY A O 1
ATOM 3739 N N . ASP A 1 490 ? 43.382 31.152 -43.945 1.00 96.25 490 ASP A N 1
ATOM 3740 C CA . ASP A 1 490 ? 43.641 29.717 -43.973 1.00 96.25 490 ASP A CA 1
ATOM 3741 C C . ASP A 1 490 ? 42.362 28.926 -44.243 1.00 96.25 490 ASP A C 1
ATOM 3743 O O . ASP A 1 490 ? 41.244 29.337 -43.918 1.00 96.25 490 ASP A O 1
ATOM 3747 N N . ARG A 1 491 ? 42.526 27.744 -44.833 1.00 95.00 491 ARG A N 1
ATOM 3748 C CA . ARG A 1 491 ? 41.427 26.797 -45.024 1.00 95.00 491 ARG A CA 1
ATOM 3749 C C . ARG A 1 491 ? 40.918 26.299 -43.666 1.00 95.00 491 ARG A C 1
ATOM 3751 O O . ARG A 1 491 ? 41.708 26.064 -42.755 1.00 95.00 491 ARG A O 1
ATOM 3758 N N . GLY A 1 492 ? 39.609 26.101 -43.543 1.00 96.00 492 GLY A N 1
ATOM 3759 C CA . GLY A 1 492 ? 39.044 25.398 -42.394 1.00 96.00 492 GLY A CA 1
ATOM 3760 C C . GLY A 1 492 ? 39.415 23.911 -42.394 1.00 96.00 492 GLY A C 1
ATOM 3761 O O . GLY A 1 492 ? 39.551 23.283 -43.444 1.00 96.00 492 GLY A O 1
ATOM 3762 N N . GLY A 1 493 ? 39.602 23.335 -41.212 1.00 96.31 493 GLY A N 1
ATOM 3763 C CA . GLY A 1 493 ? 39.872 21.912 -41.041 1.00 96.31 493 GLY A CA 1
ATOM 3764 C C . GLY A 1 493 ? 38.672 21.048 -41.452 1.00 96.31 493 GLY A C 1
ATOM 3765 O O . GLY A 1 493 ? 37.530 21.507 -41.362 1.00 9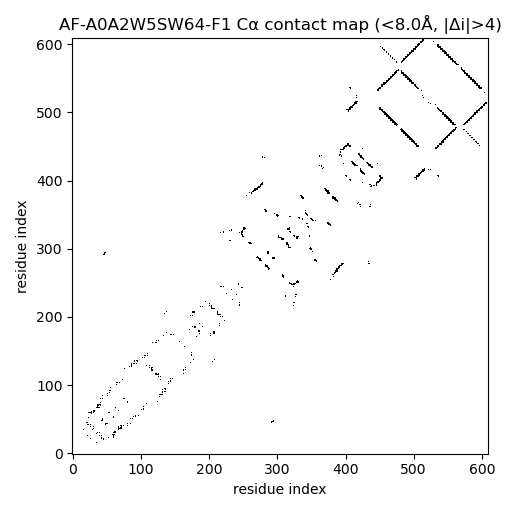6.31 493 GLY A O 1
ATOM 3766 N N . PRO A 1 494 ? 38.899 19.804 -41.902 1.00 95.94 494 PRO A N 1
ATOM 3767 C CA . PRO A 1 494 ? 37.813 18.876 -42.202 1.00 95.94 494 PRO A CA 1
ATOM 3768 C C . PRO A 1 494 ? 37.020 18.535 -40.934 1.00 95.94 494 PRO A C 1
ATOM 3770 O O . PRO A 1 494 ? 37.566 18.565 -39.830 1.00 95.94 494 PRO A O 1
ATOM 3773 N N . GLY A 1 495 ? 35.736 18.226 -41.098 1.00 96.62 495 GLY A N 1
ATOM 3774 C CA . GLY A 1 495 ? 34.948 17.590 -40.047 1.00 96.62 495 GLY A CA 1
ATOM 3775 C C . GLY A 1 495 ? 35.378 16.135 -39.855 1.00 96.62 495 GLY A C 1
ATOM 3776 O O . GLY A 1 495 ? 35.902 15.515 -40.779 1.00 96.62 495 GLY A O 1
ATOM 3777 N N . GLY A 1 496 ? 35.191 15.609 -38.649 1.00 97.19 496 GLY A N 1
ATOM 3778 C CA . GLY A 1 496 ? 35.357 14.192 -38.353 1.00 97.19 496 GLY A CA 1
ATOM 3779 C C . GLY A 1 496 ? 34.182 13.378 -38.882 1.00 97.19 496 GLY A C 1
ATOM 3780 O O . GLY A 1 496 ? 33.062 13.882 -38.981 1.00 97.19 496 GLY A O 1
ATOM 3781 N N . ASP A 1 497 ? 34.441 12.120 -39.208 1.00 97.12 497 ASP A N 1
ATOM 3782 C CA . ASP A 1 497 ? 33.399 11.161 -39.564 1.00 97.12 497 ASP A CA 1
ATOM 3783 C C . ASP A 1 497 ? 32.637 10.734 -38.299 1.00 97.12 497 ASP A C 1
ATOM 3785 O O . ASP A 1 497 ? 33.226 10.663 -37.216 1.00 97.12 497 ASP A O 1
ATOM 3789 N N . GLY A 1 498 ? 31.337 10.477 -38.432 1.00 97.12 498 GLY A N 1
ATOM 3790 C CA . GLY A 1 498 ? 30.583 9.765 -37.403 1.00 97.12 498 GLY A CA 1
ATOM 3791 C C . GLY A 1 498 ? 30.981 8.289 -37.390 1.00 97.12 498 GLY A C 1
ATOM 3792 O O . GLY A 1 498 ? 31.398 7.749 -38.416 1.00 97.12 498 GLY A O 1
ATOM 3793 N N . THR A 1 499 ? 30.892 7.632 -36.235 1.00 97.88 499 THR A N 1
ATOM 3794 C CA . THR A 1 499 ? 31.144 6.186 -36.153 1.00 97.88 499 THR A CA 1
ATOM 3795 C C . THR A 1 499 ? 29.883 5.411 -36.503 1.00 97.88 499 THR A C 1
ATOM 3797 O O . THR A 1 499 ? 28.775 5.892 -36.277 1.00 97.88 499 THR A O 1
ATOM 3800 N N . ASP A 1 500 ? 30.045 4.200 -37.023 1.00 97.62 500 ASP A N 1
ATOM 3801 C CA . ASP A 1 500 ? 28.923 3.293 -37.268 1.00 97.62 500 ASP A CA 1
ATOM 3802 C C . ASP A 1 500 ? 28.222 2.923 -35.945 1.00 97.62 500 ASP A C 1
ATOM 3804 O O . ASP A 1 500 ? 28.846 2.927 -34.875 1.00 97.62 500 ASP A O 1
ATOM 3808 N N . GLY A 1 501 ? 26.925 2.638 -36.028 1.00 97.44 501 GLY A N 1
ATOM 3809 C CA . GLY A 1 501 ? 26.157 2.009 -34.962 1.00 97.44 501 GLY A CA 1
ATOM 3810 C C . GLY A 1 501 ? 26.463 0.513 -34.880 1.00 97.44 501 GLY A C 1
ATOM 3811 O O . GLY A 1 501 ? 26.904 -0.105 -35.847 1.00 97.44 501 GLY A O 1
ATOM 3812 N N . GLY A 1 502 ? 26.273 -0.069 -33.700 1.00 97.62 502 GLY A N 1
ATOM 3813 C CA . GLY A 1 502 ? 26.405 -1.503 -33.475 1.00 97.62 502 GLY A CA 1
ATOM 3814 C C . GLY A 1 502 ? 25.165 -2.268 -33.929 1.00 97.62 502 GLY A C 1
ATOM 3815 O O . GLY A 1 502 ? 24.053 -1.740 -33.899 1.00 97.62 502 GLY A O 1
ATOM 3816 N N . ASP A 1 503 ? 25.353 -3.529 -34.302 1.00 97.88 503 ASP A N 1
ATOM 3817 C CA . ASP A 1 503 ? 24.253 -4.443 -34.608 1.00 97.88 503 ASP A CA 1
ATOM 3818 C C . ASP A 1 503 ? 23.465 -4.791 -33.337 1.00 97.88 503 ASP A C 1
ATOM 3820 O O . ASP A 1 503 ? 24.013 -4.806 -32.232 1.00 97.88 503 ASP A O 1
ATOM 3824 N N . GLY A 1 504 ? 22.176 -5.081 -33.494 1.00 97.88 504 GLY A N 1
ATOM 3825 C CA . GLY A 1 504 ? 21.354 -5.669 -32.442 1.00 97.88 504 GLY A CA 1
ATOM 3826 C C . GLY A 1 504 ? 21.648 -7.160 -32.281 1.00 97.88 504 GLY A C 1
ATOM 3827 O O . GLY A 1 504 ? 21.895 -7.871 -33.254 1.00 97.88 504 GLY A O 1
ATOM 3828 N N . GLY A 1 505 ? 21.593 -7.661 -31.050 1.00 98.12 505 GLY A N 1
ATOM 3829 C CA . GLY A 1 505 ? 21.800 -9.080 -30.774 1.00 98.12 505 GLY A CA 1
ATOM 3830 C C . GLY A 1 505 ? 20.626 -9.950 -31.229 1.00 98.12 505 GLY A C 1
ATOM 3831 O O . GLY A 1 505 ? 19.475 -9.521 -31.211 1.00 98.12 505 GLY A O 1
ATOM 3832 N N . ASP A 1 506 ? 20.878 -11.205 -31.595 1.00 98.19 506 ASP A N 1
ATOM 3833 C CA . ASP A 1 506 ? 19.812 -12.157 -31.941 1.00 98.19 506 ASP A CA 1
ATOM 3834 C C . ASP A 1 506 ? 18.967 -12.556 -30.714 1.00 98.19 506 ASP A C 1
ATOM 3836 O O . ASP A 1 506 ? 19.448 -12.598 -29.581 1.00 98.19 506 ASP A O 1
ATOM 3840 N N . GLY A 1 507 ? 17.707 -12.933 -30.919 1.00 97.25 507 GLY A N 1
ATOM 3841 C CA . GLY A 1 507 ? 16.870 -13.522 -29.876 1.00 97.25 507 GLY A CA 1
ATOM 3842 C C . GLY A 1 507 ? 17.399 -14.884 -29.408 1.00 97.25 507 GLY A C 1
ATOM 3843 O O . GLY A 1 507 ? 17.825 -15.727 -30.201 1.00 97.25 507 GLY A O 1
ATOM 3844 N N . GLY A 1 508 ? 17.350 -15.144 -28.099 1.00 97.19 508 GLY A N 1
ATOM 3845 C CA . GLY A 1 508 ? 17.821 -16.411 -27.534 1.00 97.19 508 GLY A CA 1
ATOM 3846 C C . GLY A 1 508 ? 16.882 -17.588 -27.830 1.00 97.19 508 GLY A C 1
ATOM 3847 O O . GLY A 1 508 ? 15.669 -17.400 -27.954 1.00 97.19 508 GLY A O 1
ATOM 3848 N N . PRO A 1 509 ? 17.382 -18.835 -27.908 1.00 97.75 509 PRO A N 1
ATOM 3849 C CA . PRO A 1 509 ? 16.522 -19.996 -28.115 1.00 97.75 509 PRO A CA 1
ATOM 3850 C C . PRO A 1 509 ? 15.625 -20.246 -26.893 1.00 97.75 509 PRO A C 1
ATOM 3852 O O . PRO A 1 509 ? 16.087 -20.218 -25.750 1.00 97.75 509 PRO A O 1
ATOM 3855 N N . VAL A 1 510 ? 14.348 -20.548 -27.128 1.00 98.19 510 VAL A N 1
ATOM 3856 C CA . VAL A 1 510 ? 13.355 -20.786 -26.073 1.00 98.19 510 VAL A CA 1
ATOM 3857 C C . VAL A 1 510 ? 12.732 -22.170 -26.217 1.00 98.19 510 VAL A C 1
ATOM 3859 O O . VAL A 1 510 ? 12.170 -22.518 -27.253 1.00 98.19 510 VAL A O 1
ATOM 3862 N N . THR A 1 511 ? 12.784 -22.962 -25.147 1.00 97.94 511 THR A N 1
ATOM 3863 C CA . THR A 1 511 ? 12.050 -24.230 -25.033 1.00 97.94 511 THR A CA 1
ATOM 3864 C C . THR A 1 511 ? 10.957 -24.097 -23.982 1.00 97.94 511 THR A C 1
ATOM 3866 O O . THR A 1 511 ? 11.255 -23.905 -22.805 1.00 97.94 511 THR A O 1
ATOM 3869 N N . ALA A 1 512 ? 9.696 -24.232 -24.389 1.00 97.56 512 ALA A N 1
ATOM 3870 C CA . ALA A 1 512 ? 8.543 -24.209 -23.499 1.00 97.56 512 ALA A CA 1
ATOM 3871 C C . ALA A 1 512 ? 7.982 -25.623 -23.273 1.00 97.56 512 ALA A C 1
ATOM 3873 O O . ALA A 1 512 ? 7.689 -26.348 -24.225 1.00 97.56 512 ALA A O 1
ATOM 3874 N N . LEU A 1 513 ? 7.825 -26.000 -22.006 1.00 97.50 513 LEU A N 1
ATOM 3875 C CA . LEU A 1 513 ? 7.242 -27.251 -21.533 1.00 97.50 513 LEU A CA 1
ATOM 3876 C C . LEU A 1 513 ? 5.882 -26.954 -20.902 1.00 97.50 513 LEU A C 1
ATOM 3878 O O . LEU A 1 513 ? 5.808 -26.249 -19.895 1.00 97.50 513 LEU A O 1
ATOM 3882 N N . VAL A 1 514 ? 4.819 -27.490 -21.490 1.00 96.94 514 VAL A N 1
ATOM 3883 C CA . VAL A 1 514 ? 3.435 -27.222 -21.087 1.00 96.94 514 VAL A CA 1
ATOM 3884 C C . VAL A 1 514 ? 2.864 -28.414 -20.334 1.00 96.94 514 VAL A C 1
ATOM 3886 O O . VAL A 1 514 ? 2.877 -29.533 -20.845 1.00 96.94 514 VAL A O 1
ATOM 3889 N N . ARG A 1 515 ? 2.342 -28.170 -19.134 1.00 95.94 515 ARG A N 1
ATOM 3890 C CA . ARG A 1 515 ? 1.578 -29.128 -18.331 1.00 95.94 515 ARG A CA 1
ATOM 3891 C C . ARG A 1 515 ? 0.175 -28.577 -18.124 1.00 95.94 515 ARG A C 1
ATOM 3893 O O . ARG A 1 515 ? 0.019 -27.385 -17.892 1.00 95.94 515 ARG A O 1
ATOM 3900 N N . CYS A 1 516 ? -0.835 -29.430 -18.182 1.00 93.62 516 CYS A N 1
ATOM 3901 C CA . CYS A 1 516 ? -2.229 -29.029 -18.022 1.00 93.62 516 CYS A CA 1
ATOM 3902 C C . CYS A 1 516 ? -2.822 -29.713 -16.792 1.00 93.62 516 CYS A C 1
ATOM 3904 O O . CYS A 1 516 ? -2.533 -30.884 -16.549 1.00 93.62 516 CYS A O 1
ATOM 3906 N N . ALA A 1 517 ? -3.612 -28.978 -16.012 1.00 90.69 517 ALA A N 1
ATOM 3907 C CA . ALA A 1 517 ? -4.376 -29.552 -14.912 1.00 90.69 517 ALA A CA 1
ATOM 3908 C C . ALA A 1 517 ? -5.500 -30.467 -15.430 1.00 90.69 517 ALA A C 1
ATOM 3910 O O . ALA A 1 517 ? -5.955 -30.332 -16.571 1.00 90.69 517 ALA A O 1
ATOM 3911 N N . ASP A 1 518 ? -5.969 -31.373 -14.572 1.00 86.88 518 ASP A N 1
ATOM 3912 C CA . ASP A 1 518 ? -7.079 -32.266 -14.896 1.00 86.88 518 ASP A CA 1
ATOM 3913 C C . ASP A 1 518 ? -8.334 -31.470 -15.286 1.00 86.88 518 ASP A C 1
ATOM 3915 O O . ASP A 1 518 ? -8.681 -30.464 -14.666 1.00 86.88 518 ASP A O 1
ATOM 3919 N N . GLY A 1 519 ? -9.017 -31.916 -16.343 1.00 85.75 519 GLY A N 1
ATOM 3920 C CA . GLY A 1 519 ? -10.223 -31.259 -16.856 1.00 85.75 519 GLY A CA 1
ATOM 3921 C C . GLY A 1 519 ? -9.982 -29.988 -17.683 1.00 85.75 519 GLY A C 1
ATOM 3922 O O . GLY A 1 519 ? -10.951 -29.385 -18.140 1.00 85.75 519 GLY A O 1
ATOM 3923 N N . VAL A 1 520 ? -8.727 -29.585 -17.919 1.00 90.44 520 VAL A N 1
ATOM 3924 C CA . VAL A 1 520 ? -8.379 -28.451 -18.792 1.00 90.44 520 VAL A CA 1
ATOM 3925 C C . VAL A 1 520 ? -8.053 -28.937 -20.209 1.00 90.44 520 VAL A C 1
ATOM 3927 O O . VAL A 1 520 ? -7.309 -29.902 -20.388 1.00 90.44 520 VAL A O 1
ATOM 3930 N N . ASP A 1 521 ? -8.571 -28.249 -21.234 1.00 91.62 521 ASP A N 1
ATOM 3931 C CA . ASP A 1 521 ? -8.217 -28.519 -22.634 1.00 91.62 521 ASP A CA 1
ATOM 3932 C C . ASP A 1 521 ? -6.748 -28.165 -22.901 1.00 91.62 521 ASP A C 1
ATOM 3934 O O . ASP A 1 521 ? -6.358 -27.001 -23.046 1.00 91.62 521 ASP A O 1
ATOM 3938 N N . CYS A 1 522 ? -5.924 -29.206 -22.973 1.00 92.06 522 CYS A N 1
ATOM 3939 C CA . CYS A 1 522 ? -4.491 -29.053 -23.130 1.00 92.06 522 CYS A CA 1
ATOM 3940 C C . CYS A 1 522 ? -4.067 -28.662 -24.552 1.00 92.06 522 CYS A C 1
ATOM 3942 O O . CYS A 1 522 ? -3.014 -28.048 -24.723 1.00 92.06 522 CYS A O 1
ATOM 3944 N N . ALA A 1 523 ? -4.883 -28.959 -25.570 1.00 92.00 523 ALA A N 1
ATOM 3945 C CA . ALA A 1 523 ? -4.605 -28.525 -26.936 1.00 92.00 523 ALA A CA 1
ATOM 3946 C C . ALA A 1 523 ? -4.771 -27.004 -27.048 1.00 92.00 523 ALA A C 1
ATOM 3948 O O . ALA A 1 523 ? -3.871 -26.320 -27.536 1.00 92.00 523 ALA A O 1
ATOM 3949 N N . ALA A 1 524 ? -5.865 -26.466 -26.498 1.00 90.19 524 ALA A N 1
ATOM 3950 C CA . ALA A 1 524 ? -6.069 -25.022 -26.399 1.00 90.19 524 ALA A CA 1
ATOM 3951 C C . ALA A 1 524 ? -4.976 -24.343 -25.554 1.00 90.19 524 ALA A C 1
ATOM 3953 O O . ALA A 1 524 ? -4.468 -23.285 -25.928 1.00 90.19 524 ALA A O 1
ATOM 3954 N N . GLY A 1 525 ? -4.570 -24.974 -24.445 1.00 90.75 525 GLY A N 1
ATOM 3955 C CA . GLY A 1 525 ? -3.443 -24.517 -23.632 1.00 90.75 525 GLY A CA 1
ATOM 3956 C C . GLY A 1 525 ? -2.143 -24.415 -24.435 1.00 90.75 525 GLY A C 1
ATOM 3957 O O . GLY A 1 525 ? -1.462 -23.397 -24.372 1.00 90.75 525 GLY A O 1
ATOM 3958 N N . LEU A 1 526 ? -1.815 -25.425 -25.243 1.00 93.81 526 LEU A N 1
ATOM 3959 C CA . LEU A 1 526 ? -0.602 -25.432 -26.063 1.00 93.81 526 LEU A CA 1
ATOM 3960 C C . LEU A 1 526 ? -0.580 -24.292 -27.093 1.00 93.81 526 LEU A C 1
ATOM 3962 O O . LEU A 1 526 ? 0.450 -23.628 -27.235 1.00 93.81 526 LEU A O 1
ATOM 3966 N N . GLU A 1 527 ? -1.695 -24.047 -27.788 1.00 92.75 527 GLU A N 1
ATOM 3967 C CA . GLU A 1 527 ? -1.794 -22.938 -28.749 1.00 92.75 527 GLU A CA 1
ATOM 3968 C C . GLU A 1 527 ? -1.651 -21.577 -28.065 1.00 92.75 527 GLU A C 1
ATOM 3970 O O . GLU A 1 527 ? -0.949 -20.703 -28.572 1.00 92.75 527 GLU A O 1
ATOM 3975 N N . LEU A 1 528 ? -2.228 -21.415 -26.872 1.00 92.06 528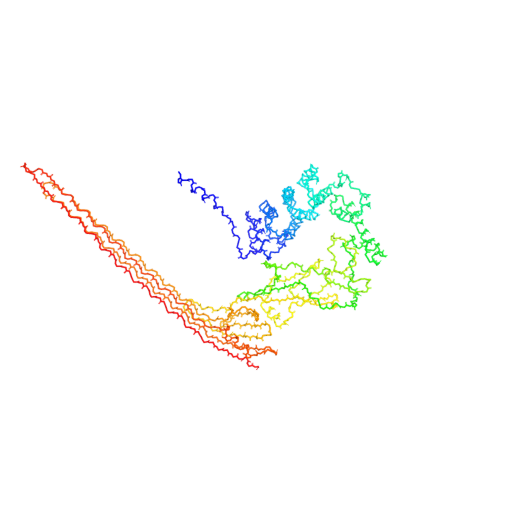 LEU A N 1
ATOM 3976 C CA . LEU A 1 528 ? -2.045 -20.209 -26.069 1.00 92.06 528 LEU A CA 1
ATOM 3977 C C . LEU A 1 528 ? -0.561 -19.973 -25.741 1.00 92.06 528 LEU A C 1
ATOM 3979 O O . LEU A 1 528 ? -0.047 -18.878 -25.969 1.00 92.06 528 LEU A O 1
ATOM 3983 N N . ILE A 1 529 ? 0.165 -20.995 -25.272 1.00 95.31 529 ILE A N 1
ATOM 3984 C CA . ILE A 1 529 ? 1.594 -20.849 -24.942 1.00 95.31 529 ILE A CA 1
ATOM 3985 C C . ILE A 1 529 ? 2.434 -20.502 -26.180 1.00 95.31 529 ILE A C 1
ATOM 3987 O O . ILE A 1 529 ? 3.381 -19.724 -26.072 1.00 95.31 529 ILE A O 1
ATOM 3991 N N . ARG A 1 530 ? 2.080 -21.002 -27.372 1.00 95.00 530 ARG A N 1
ATOM 3992 C CA . ARG A 1 530 ? 2.753 -20.615 -28.629 1.00 95.00 530 ARG A CA 1
ATOM 3993 C C . ARG A 1 530 ? 2.586 -19.141 -28.979 1.00 95.00 530 ARG A C 1
ATOM 3995 O O . ARG A 1 530 ? 3.424 -18.598 -29.693 1.00 95.00 530 ARG A O 1
ATOM 4002 N N . VAL A 1 531 ? 1.516 -18.499 -28.521 1.00 93.31 531 VAL A N 1
ATOM 4003 C CA . VAL A 1 531 ? 1.305 -17.062 -28.719 1.00 93.31 531 VAL A CA 1
ATOM 4004 C C . VAL A 1 531 ? 2.047 -16.247 -27.660 1.00 93.31 531 VAL A C 1
ATOM 4006 O O . VAL A 1 531 ? 2.639 -15.227 -27.994 1.00 93.31 531 VAL A O 1
ATOM 4009 N N . LEU A 1 532 ? 2.062 -16.704 -26.408 1.00 95.06 532 LEU A N 1
ATOM 4010 C CA . LEU A 1 532 ? 2.636 -15.941 -25.295 1.00 95.06 532 LEU A CA 1
ATOM 4011 C C . LEU A 1 532 ? 4.164 -16.053 -25.190 1.00 95.06 532 LEU A C 1
ATOM 4013 O O . LEU A 1 532 ? 4.803 -15.174 -24.621 1.00 95.06 532 LEU A O 1
ATOM 4017 N N . VAL A 1 533 ? 4.773 -17.123 -25.707 1.00 96.94 533 VAL A N 1
ATOM 4018 C CA . VAL A 1 533 ? 6.228 -17.320 -25.637 1.00 96.94 533 VAL A CA 1
ATOM 4019 C C . VAL A 1 533 ? 6.895 -16.830 -26.922 1.00 96.94 533 VAL A C 1
ATOM 4021 O O . VAL A 1 533 ? 6.550 -17.271 -28.022 1.00 96.94 533 VAL A O 1
ATOM 4024 N N . ARG A 1 534 ? 7.862 -15.918 -26.784 1.00 97.25 534 ARG A N 1
ATOM 4025 C CA . ARG A 1 534 ? 8.516 -15.226 -27.905 1.00 97.25 534 ARG A CA 1
ATOM 4026 C C . ARG A 1 534 ? 10.039 -15.226 -27.790 1.00 97.25 534 ARG A C 1
ATOM 4028 O O . ARG A 1 534 ? 10.602 -15.420 -26.714 1.00 97.25 534 ARG A O 1
ATOM 4035 N N . SER A 1 535 ? 10.703 -15.000 -28.917 1.00 97.69 535 SER A N 1
ATOM 4036 C CA . SER A 1 535 ? 12.134 -14.724 -28.971 1.00 97.69 535 SER A CA 1
ATOM 4037 C C . SER A 1 535 ? 12.378 -13.633 -30.003 1.00 97.69 535 SER A C 1
ATOM 4039 O O . SER A 1 535 ? 12.092 -13.855 -31.175 1.00 97.69 535 SER A O 1
ATOM 4041 N N . HIS A 1 536 ? 12.852 -12.472 -29.557 1.00 97.75 536 HIS A N 1
ATOM 4042 C CA . HIS A 1 536 ? 12.952 -11.260 -30.372 1.00 97.75 536 HIS A CA 1
ATOM 4043 C C . HIS A 1 536 ? 14.415 -10.863 -30.573 1.00 97.75 536 HIS A C 1
ATOM 4045 O O . HIS A 1 536 ? 15.200 -10.912 -29.623 1.00 97.75 536 HIS A O 1
ATOM 4051 N N . GLY A 1 537 ? 14.778 -10.436 -31.778 1.00 97.31 537 GLY A N 1
ATOM 4052 C CA . GLY A 1 537 ? 16.043 -9.731 -32.001 1.00 97.31 537 GLY A CA 1
ATOM 4053 C C . GLY A 1 537 ? 16.070 -8.347 -31.336 1.00 97.31 537 GLY A C 1
ATOM 4054 O O . GLY A 1 537 ? 15.025 -7.729 -31.127 1.00 97.31 537 GLY A O 1
ATOM 4055 N N . GLY A 1 538 ? 17.264 -7.867 -30.989 1.00 97.06 538 GLY A N 1
ATOM 4056 C CA . GLY A 1 538 ? 17.503 -6.498 -30.532 1.00 97.06 538 GLY A CA 1
ATOM 4057 C C . GLY A 1 538 ? 17.439 -5.497 -31.686 1.00 97.06 538 GLY A C 1
ATOM 4058 O O . GLY A 1 538 ? 17.694 -5.845 -32.844 1.00 97.06 538 GLY A O 1
ATOM 4059 N N . ALA A 1 539 ? 17.106 -4.243 -31.387 1.00 97.69 539 ALA A N 1
ATOM 4060 C CA . ALA A 1 539 ? 17.108 -3.183 -32.392 1.00 97.69 539 ALA A CA 1
ATOM 4061 C C . ALA A 1 539 ? 18.539 -2.849 -32.850 1.00 97.69 539 ALA A C 1
ATOM 4063 O O . ALA A 1 539 ? 19.498 -3.038 -32.106 1.00 97.69 539 ALA A O 1
ATOM 4064 N N . ALA A 1 540 ? 18.685 -2.329 -34.069 1.00 97.38 540 ALA A N 1
ATOM 4065 C CA . ALA A 1 540 ? 19.956 -1.792 -34.550 1.00 97.38 540 ALA A CA 1
ATOM 4066 C C . ALA A 1 540 ? 20.328 -0.489 -33.826 1.00 97.38 540 ALA A C 1
ATOM 4068 O O . ALA A 1 540 ? 19.449 0.325 -33.540 1.00 97.38 540 ALA A O 1
ATOM 4069 N N . GLY A 1 541 ? 21.624 -0.264 -33.600 1.00 97.31 541 GLY A N 1
ATOM 4070 C CA . GLY A 1 541 ? 22.144 1.036 -33.186 1.00 97.31 541 GLY A CA 1
ATOM 4071 C C . GLY A 1 541 ? 22.206 2.005 -34.367 1.00 97.31 541 GLY A C 1
ATOM 4072 O O . GLY A 1 541 ? 22.611 1.630 -35.468 1.00 97.31 541 GLY A O 1
ATOM 4073 N N . GLU A 1 542 ? 21.831 3.260 -34.144 1.00 97.94 542 GLU A N 1
ATOM 4074 C CA . GLU A 1 542 ? 21.899 4.307 -35.173 1.00 97.94 542 GLU A CA 1
ATOM 4075 C C . GLU A 1 542 ? 23.353 4.742 -35.419 1.00 97.94 542 GLU A C 1
ATOM 4077 O O . GLU A 1 542 ? 24.150 4.827 -34.483 1.00 97.94 542 GLU A O 1
ATOM 4082 N N . GLY A 1 543 ? 23.714 5.040 -36.667 1.00 97.31 543 GLY A N 1
ATOM 4083 C CA . GLY A 1 543 ? 25.021 5.587 -37.025 1.00 97.31 543 GLY A CA 1
ATOM 4084 C C . GLY A 1 543 ? 25.191 7.042 -36.577 1.00 97.31 543 GLY A C 1
ATOM 4085 O O . GLY A 1 543 ? 24.267 7.850 -36.653 1.00 97.31 543 GLY A O 1
ATOM 4086 N N . GLY A 1 544 ? 26.400 7.408 -36.147 1.00 97.44 544 GLY A N 1
ATOM 4087 C CA . GLY A 1 544 ? 26.722 8.775 -35.740 1.00 97.44 544 GLY A CA 1
ATOM 4088 C C . GLY A 1 544 ? 26.667 9.759 -36.911 1.00 97.44 544 GLY A C 1
ATOM 4089 O O . GLY A 1 544 ? 27.098 9.461 -38.030 1.00 97.44 544 GLY A O 1
ATOM 4090 N N . ALA A 1 545 ? 26.188 10.976 -36.673 1.00 97.38 545 ALA A N 1
ATOM 4091 C CA . ALA A 1 545 ? 26.123 12.002 -37.704 1.00 97.38 545 ALA A CA 1
ATOM 4092 C C . ALA A 1 545 ? 27.523 12.483 -38.132 1.00 97.38 545 ALA A C 1
ATOM 4094 O O . ALA A 1 545 ? 28.488 12.461 -37.369 1.00 97.38 545 ALA A O 1
ATOM 4095 N N . ALA A 1 546 ? 27.639 12.987 -39.362 1.00 96.56 546 ALA A N 1
ATOM 4096 C CA . ALA A 1 546 ? 28.875 13.594 -39.852 1.00 96.56 546 ALA A CA 1
ATOM 4097 C C . ALA A 1 546 ? 29.210 14.909 -39.130 1.00 96.56 546 ALA A C 1
ATOM 4099 O O . ALA A 1 546 ? 28.371 15.811 -39.033 1.00 96.56 546 ALA A O 1
ATOM 4100 N N . GLY A 1 547 ? 30.477 15.090 -38.755 1.00 96.50 547 GLY A N 1
ATOM 4101 C CA . GLY A 1 547 ? 30.981 16.368 -38.275 1.00 96.50 547 GLY A CA 1
ATOM 4102 C C . GLY A 1 547 ? 31.018 17.410 -39.399 1.00 96.50 547 GLY A C 1
ATOM 4103 O O . GLY A 1 547 ? 31.539 17.135 -40.484 1.00 96.50 547 GLY A O 1
ATOM 4104 N N . PRO A 1 548 ? 30.506 18.637 -39.194 1.00 95.62 548 PRO A N 1
ATOM 4105 C CA . PRO A 1 548 ? 30.591 19.668 -40.218 1.00 95.62 548 PRO A CA 1
ATOM 4106 C C . PRO A 1 548 ? 32.040 20.143 -40.386 1.00 95.62 548 PRO A C 1
ATOM 4108 O O . PRO A 1 548 ? 32.786 20.262 -39.409 1.00 95.62 548 PRO A O 1
ATOM 4111 N N . GLY A 1 549 ? 32.425 20.472 -41.619 1.00 95.44 549 GLY A N 1
ATOM 4112 C CA . GLY A 1 549 ? 33.715 21.091 -41.908 1.00 95.44 549 GLY A CA 1
ATOM 4113 C C . GLY A 1 549 ? 33.859 22.467 -41.257 1.00 95.44 549 GLY A C 1
ATOM 4114 O O . GLY A 1 549 ? 32.882 23.192 -41.056 1.00 95.44 549 GLY A O 1
ATOM 4115 N N . GLY A 1 550 ? 35.087 22.833 -40.901 1.00 96.00 550 GLY A N 1
ATOM 4116 C CA . GLY A 1 550 ? 35.385 24.134 -40.320 1.00 96.00 550 GLY A CA 1
ATOM 4117 C C . GLY A 1 550 ? 35.294 25.245 -41.358 1.00 96.00 550 GLY A C 1
ATOM 4118 O O . GLY A 1 550 ? 35.675 25.067 -42.509 1.00 96.00 550 GLY A O 1
ATOM 4119 N N . PHE A 1 551 ? 34.822 26.424 -40.969 1.00 95.69 551 PHE A N 1
ATOM 4120 C CA . PHE A 1 551 ? 34.790 27.556 -41.896 1.00 95.69 551 PHE A CA 1
ATOM 4121 C C . PHE A 1 551 ? 36.205 28.059 -42.200 1.00 95.69 551 PHE A C 1
ATOM 4123 O O . PHE A 1 551 ? 37.025 28.186 -41.290 1.00 95.69 551 PHE A O 1
ATOM 4130 N N . GLY A 1 552 ? 36.489 28.392 -43.455 1.00 95.19 552 GLY A N 1
ATOM 4131 C CA . GLY A 1 552 ? 37.733 29.032 -43.856 1.00 95.19 552 GLY A CA 1
ATOM 4132 C C . GLY A 1 552 ? 37.845 30.462 -43.335 1.00 95.19 552 GLY A C 1
ATOM 4133 O O . GLY A 1 552 ? 36.848 31.179 -43.189 1.00 95.19 552 GLY A O 1
ATOM 4134 N N . GLY A 1 553 ? 39.074 30.867 -43.028 1.00 95.81 553 GLY A N 1
ATOM 4135 C CA . GLY A 1 553 ? 39.391 32.175 -42.481 1.00 95.81 553 GLY A CA 1
ATOM 4136 C C . GLY A 1 553 ? 39.167 33.287 -43.496 1.00 95.81 553 GLY A C 1
ATOM 4137 O O . GLY A 1 553 ? 39.404 33.128 -44.691 1.00 95.81 553 GLY A O 1
ATOM 4138 N N . ASN A 1 554 ? 38.712 34.445 -43.030 1.00 95.56 554 ASN A N 1
ATOM 4139 C CA . ASN A 1 554 ? 38.575 35.617 -43.894 1.00 95.56 554 ASN A CA 1
ATOM 4140 C C . ASN A 1 554 ? 39.959 36.074 -44.367 1.00 95.56 554 ASN A C 1
ATOM 4142 O O . ASN A 1 554 ? 40.891 36.082 -43.570 1.00 95.56 554 ASN A O 1
ATOM 4146 N N . GLY A 1 555 ? 40.104 36.472 -45.630 1.00 94.19 555 GLY A N 1
ATOM 4147 C CA . GLY A 1 555 ? 41.358 37.064 -46.093 1.00 94.19 555 GLY A CA 1
ATOM 4148 C C . GLY A 1 555 ? 41.606 38.443 -45.484 1.00 94.19 555 GLY A C 1
ATOM 4149 O O . GLY A 1 555 ? 40.667 39.145 -45.100 1.00 94.19 555 GLY A O 1
ATOM 4150 N N . GLY A 1 556 ? 42.878 38.818 -45.370 1.00 95.38 556 GLY A N 1
ATOM 4151 C CA . GLY A 1 556 ? 43.285 40.114 -44.841 1.00 95.38 556 GLY A CA 1
ATOM 4152 C C . GLY A 1 556 ? 42.898 41.251 -45.785 1.00 95.38 556 GLY A C 1
ATOM 4153 O O . GLY A 1 556 ? 42.927 41.095 -47.004 1.00 95.38 556 GLY A O 1
ATOM 4154 N N . ALA A 1 557 ? 42.553 42.416 -45.245 1.00 94.12 557 ALA A N 1
ATOM 4155 C CA . ALA A 1 557 ? 42.272 43.586 -46.074 1.00 94.12 557 ALA A CA 1
ATOM 4156 C C . ALA A 1 557 ? 43.537 44.054 -46.821 1.00 94.12 557 ALA A C 1
ATOM 4158 O O . ALA A 1 557 ? 44.639 44.000 -46.273 1.00 94.12 557 ALA A O 1
ATOM 4159 N N . GLY A 1 558 ? 43.387 44.517 -48.061 1.00 92.25 558 GLY A N 1
ATOM 4160 C CA . GLY A 1 558 ? 44.455 45.161 -48.820 1.00 92.25 558 GLY A CA 1
ATOM 4161 C C . GLY A 1 558 ? 44.785 46.539 -48.255 1.00 92.25 558 GLY A C 1
ATOM 4162 O O . GLY A 1 558 ? 43.904 47.253 -47.775 1.00 92.25 558 GLY A O 1
ATOM 4163 N N . GLY A 1 559 ? 46.061 46.918 -48.299 1.00 91.94 559 GLY A N 1
ATOM 4164 C CA . GLY A 1 559 ? 46.511 48.227 -47.843 1.00 91.94 559 GLY A CA 1
ATOM 4165 C C . GLY A 1 559 ? 45.948 49.351 -48.710 1.00 91.94 559 GLY A C 1
ATOM 4166 O O . GLY A 1 559 ? 45.931 49.247 -49.935 1.00 91.94 559 GLY A O 1
ATOM 4167 N N . ALA A 1 560 ? 45.503 50.443 -48.093 1.00 89.62 560 ALA A N 1
ATOM 4168 C CA . ALA A 1 560 ? 44.998 51.595 -48.833 1.00 89.62 560 ALA A CA 1
ATOM 4169 C C . ALA A 1 560 ? 46.097 52.228 -49.707 1.00 89.62 560 ALA A C 1
ATOM 4171 O O . ALA A 1 560 ? 47.257 52.307 -49.295 1.00 89.62 560 ALA A O 1
ATOM 4172 N N . GLY A 1 561 ? 45.719 52.685 -50.903 1.00 87.81 561 GLY A N 1
ATOM 4173 C CA . GLY A 1 561 ? 46.576 53.517 -51.747 1.00 87.81 561 GLY A CA 1
ATOM 4174 C C . GLY A 1 561 ? 46.788 54.904 -51.134 1.00 87.81 561 GLY A C 1
ATOM 4175 O O . GLY A 1 561 ? 46.090 55.294 -50.196 1.00 87.81 561 GLY A O 1
ATOM 4176 N N . ALA A 1 562 ? 47.743 55.662 -51.664 1.00 87.56 562 ALA A N 1
ATOM 4177 C CA . ALA A 1 562 ? 48.054 57.005 -51.179 1.00 87.56 562 ALA A CA 1
ATOM 4178 C C . ALA A 1 562 ? 48.348 57.947 -52.345 1.00 87.56 562 ALA A C 1
ATOM 4180 O O . ALA A 1 562 ? 49.012 57.564 -53.303 1.00 87.56 562 ALA A O 1
ATOM 4181 N N . SER A 1 563 ? 47.894 59.193 -52.241 1.00 86.56 563 SER A N 1
ATOM 4182 C CA . SER A 1 563 ? 48.213 60.243 -53.209 1.00 86.56 563 SER A CA 1
ATOM 4183 C C . SER A 1 563 ? 49.013 61.345 -52.529 1.00 86.56 563 SER A C 1
ATOM 4185 O O . SER A 1 563 ? 48.631 61.825 -51.463 1.00 86.56 563 SER A O 1
ATOM 4187 N N . CYS A 1 564 ? 50.121 61.757 -53.136 1.00 84.88 564 CYS A N 1
ATOM 4188 C CA . CYS A 1 564 ? 51.025 62.764 -52.582 1.00 84.88 564 CYS A CA 1
ATOM 4189 C C . CYS A 1 564 ? 51.684 63.599 -53.679 1.00 84.88 564 CYS A C 1
ATOM 4191 O O . CYS A 1 564 ? 51.774 63.182 -54.832 1.00 84.88 564 CYS A O 1
ATOM 4193 N N . MET A 1 565 ? 52.157 64.793 -53.319 1.00 79.56 565 MET A N 1
ATOM 4194 C CA . MET A 1 565 ? 52.932 65.632 -54.230 1.00 79.56 565 MET A CA 1
ATOM 4195 C C . MET A 1 565 ? 54.421 65.323 -54.118 1.00 79.56 565 MET A C 1
ATOM 4197 O O . MET A 1 565 ? 55.001 65.421 -53.039 1.00 79.56 565 MET A O 1
ATOM 4201 N N . VAL A 1 566 ? 55.044 65.009 -55.251 1.00 78.75 566 VAL A N 1
ATOM 4202 C CA . VAL A 1 566 ? 56.489 64.797 -55.370 1.00 78.75 566 VAL A CA 1
ATOM 4203 C C . VAL A 1 566 ? 56.984 65.699 -56.495 1.00 78.75 566 VAL A C 1
ATOM 4205 O O . VAL A 1 566 ? 56.529 65.581 -57.629 1.00 78.75 566 VAL A O 1
ATOM 4208 N N . ASN A 1 567 ? 57.878 66.642 -56.183 1.00 79.56 567 ASN A N 1
ATOM 4209 C CA . ASN A 1 567 ? 58.432 67.607 -57.147 1.00 79.56 567 ASN A CA 1
ATOM 4210 C C . ASN A 1 567 ? 57.369 68.385 -57.958 1.00 79.56 567 ASN A C 1
ATOM 4212 O O . ASN A 1 567 ? 57.550 68.641 -59.145 1.00 79.56 567 ASN A O 1
ATOM 4216 N N . GLY A 1 568 ? 56.249 68.752 -57.325 1.00 79.06 568 GLY A N 1
ATOM 4217 C CA . GLY A 1 568 ? 55.183 69.553 -57.946 1.00 79.06 568 GLY A CA 1
ATOM 4218 C C . GLY A 1 568 ? 54.191 68.774 -58.820 1.00 79.06 568 GLY A C 1
ATOM 4219 O O . GLY A 1 568 ? 53.251 69.378 -59.330 1.00 79.06 568 GLY A O 1
ATOM 4220 N N . ALA A 1 569 ? 54.350 67.453 -58.960 1.00 80.31 569 ALA A N 1
ATOM 4221 C CA . ALA A 1 569 ? 53.392 66.572 -59.625 1.00 80.31 569 ALA A CA 1
ATOM 4222 C C . ALA A 1 569 ? 52.665 65.676 -58.608 1.00 80.31 569 ALA A C 1
ATOM 4224 O O . ALA A 1 569 ? 53.247 65.246 -57.609 1.00 80.31 569 ALA A O 1
ATOM 4225 N N . MET A 1 570 ? 51.384 65.392 -58.861 1.00 83.38 570 MET A N 1
ATOM 4226 C CA . MET A 1 570 ? 50.591 64.466 -58.050 1.00 83.38 570 MET A CA 1
ATOM 4227 C C . MET A 1 570 ? 50.928 63.026 -58.442 1.00 83.38 570 MET A C 1
ATOM 4229 O O . MET A 1 570 ? 50.698 62.618 -59.578 1.00 83.38 570 MET A O 1
ATOM 4233 N N . LEU A 1 571 ? 51.463 62.261 -57.496 1.00 84.69 571 LEU A N 1
ATOM 4234 C CA . LEU A 1 571 ? 51.721 60.834 -57.633 1.00 84.69 571 LEU A CA 1
ATOM 4235 C C . LEU A 1 571 ? 50.644 60.065 -56.868 1.00 84.69 571 LEU A C 1
ATOM 4237 O O . LEU A 1 571 ? 50.411 60.345 -55.692 1.00 84.69 571 LEU A O 1
ATOM 4241 N N . SER A 1 572 ? 49.997 59.106 -57.529 1.00 86.12 572 SER A N 1
ATOM 4242 C CA . SER A 1 572 ? 49.040 58.195 -56.901 1.00 86.12 572 SER A CA 1
ATOM 4243 C C . SER A 1 572 ? 49.637 56.794 -56.850 1.00 86.12 572 SER A C 1
ATOM 4245 O O . SER A 1 572 ? 50.082 56.266 -57.867 1.00 86.12 572 SER A O 1
ATOM 4247 N N . LEU A 1 573 ? 49.694 56.228 -55.651 1.00 88.38 573 LEU A N 1
ATOM 4248 C CA . LEU A 1 573 ? 50.167 54.880 -55.378 1.00 88.38 573 LEU A CA 1
ATOM 4249 C C . LEU A 1 573 ? 48.959 53.963 -55.215 1.00 88.38 573 LEU A C 1
ATOM 4251 O O . LEU A 1 573 ? 48.044 54.261 -54.444 1.00 88.38 573 LEU A O 1
ATOM 4255 N N . GLU A 1 574 ? 48.979 52.848 -55.938 1.00 89.12 574 GLU A N 1
ATOM 4256 C CA . GLU A 1 574 ? 47.882 51.885 -55.972 1.00 89.12 574 GLU A CA 1
ATOM 4257 C C . GLU A 1 574 ? 47.623 51.251 -54.599 1.00 89.12 574 GLU A C 1
ATOM 4259 O O . GLU A 1 574 ? 48.512 51.128 -53.747 1.00 89.12 574 GLU A O 1
ATOM 4264 N N . ASN A 1 575 ? 46.374 50.849 -54.387 1.00 91.06 575 ASN A N 1
ATOM 4265 C CA . ASN A 1 575 ? 45.962 50.052 -53.243 1.00 91.06 575 ASN A CA 1
ATOM 4266 C C . ASN A 1 575 ? 46.363 48.580 -53.415 1.00 91.06 575 ASN A C 1
ATOM 4268 O O . ASN A 1 575 ? 46.431 48.054 -54.522 1.00 91.06 575 ASN A O 1
ATOM 4272 N N . GLY A 1 576 ? 46.542 47.892 -52.292 1.00 89.69 576 GLY A N 1
ATOM 4273 C CA . GLY A 1 576 ? 46.618 46.440 -52.259 1.00 89.69 576 GLY A CA 1
ATOM 4274 C C . GLY A 1 576 ? 45.243 45.801 -52.454 1.00 89.69 576 GLY A C 1
ATOM 4275 O O . GLY A 1 576 ? 44.206 46.397 -52.151 1.00 89.69 576 GLY A O 1
ATOM 4276 N N . PHE A 1 577 ? 45.230 44.554 -52.916 1.00 92.75 577 PHE A N 1
ATOM 4277 C CA . PHE A 1 577 ? 44.011 43.752 -53.010 1.00 92.75 577 PHE A CA 1
ATOM 4278 C C . PHE A 1 577 ? 43.695 43.078 -51.670 1.00 92.75 577 PHE A C 1
ATOM 4280 O O . PHE A 1 577 ? 44.599 42.735 -50.904 1.00 92.75 577 PHE A O 1
ATOM 4287 N N . ASN A 1 578 ? 42.412 42.854 -51.382 1.00 93.81 578 ASN A N 1
ATOM 4288 C CA . ASN A 1 578 ? 42.021 42.006 -50.258 1.00 93.81 578 ASN A CA 1
ATOM 4289 C C . ASN A 1 578 ? 42.460 40.563 -50.527 1.00 93.81 578 ASN A C 1
ATOM 4291 O O . ASN A 1 578 ? 42.298 40.053 -51.637 1.00 93.81 578 ASN A O 1
ATOM 4295 N N . GLY A 1 579 ? 42.975 39.897 -49.499 1.00 93.75 579 GLY A N 1
ATOM 4296 C CA . GLY A 1 579 ? 43.211 38.465 -49.528 1.00 93.75 579 GLY A CA 1
ATOM 4297 C C . GLY A 1 579 ? 41.899 37.708 -49.727 1.00 93.75 579 GLY A C 1
ATOM 4298 O O . GLY A 1 579 ? 40.840 38.117 -49.243 1.00 93.75 579 GLY A O 1
ATOM 4299 N N . ALA A 1 580 ? 41.960 36.581 -50.431 1.00 93.69 580 ALA A N 1
ATOM 4300 C CA . ALA A 1 580 ? 40.807 35.703 -50.574 1.00 93.69 580 ALA A CA 1
ATOM 4301 C C . ALA A 1 580 ? 40.459 35.032 -49.233 1.00 93.69 580 ALA A C 1
ATOM 4303 O O . ALA A 1 580 ? 41.340 34.742 -48.418 1.00 93.69 580 ALA A O 1
ATOM 4304 N N . ARG A 1 581 ? 39.171 34.752 -49.009 1.00 94.44 581 ARG A N 1
ATOM 4305 C CA . ARG A 1 581 ? 38.738 33.875 -47.912 1.00 94.44 581 ARG A CA 1
ATOM 4306 C C . ARG A 1 581 ? 39.284 32.465 -48.163 1.00 94.44 581 ARG A C 1
ATOM 4308 O O . ARG A 1 581 ? 39.212 31.970 -49.288 1.00 94.44 581 ARG A O 1
ATOM 4315 N N . GLY A 1 582 ? 39.805 31.828 -47.120 1.00 94.88 582 GLY A N 1
ATOM 4316 C CA . GLY A 1 582 ? 40.163 30.418 -47.150 1.00 94.88 582 GLY A CA 1
ATOM 4317 C C . GLY A 1 582 ? 38.938 29.555 -47.452 1.00 94.88 582 GLY A C 1
ATOM 4318 O O . GLY A 1 582 ? 37.811 29.909 -47.107 1.00 94.88 582 GLY A O 1
ATOM 4319 N N . ALA A 1 583 ? 39.137 28.419 -48.112 1.00 95.31 583 ALA A N 1
ATOM 4320 C CA . ALA A 1 583 ? 38.035 27.496 -48.368 1.00 95.31 583 ALA A CA 1
ATOM 4321 C C . ALA A 1 583 ? 37.498 26.900 -47.052 1.00 95.31 583 ALA A C 1
ATOM 4323 O O . ALA A 1 583 ? 38.252 26.718 -46.091 1.00 95.31 583 ALA A O 1
ATOM 4324 N N . ASP A 1 584 ? 36.208 26.577 -47.018 1.00 95.31 584 ASP A N 1
ATOM 4325 C CA . ASP A 1 584 ? 35.639 25.794 -45.923 1.00 95.31 584 ASP A CA 1
ATOM 4326 C C . ASP A 1 584 ? 36.179 24.353 -45.987 1.00 95.31 584 ASP A C 1
ATOM 4328 O O . ASP A 1 584 ? 36.520 23.834 -47.055 1.00 95.31 584 ASP A O 1
ATOM 4332 N N . GLY A 1 585 ? 36.312 23.726 -44.824 1.00 94.75 585 GLY A N 1
ATOM 4333 C CA . GLY A 1 585 ? 36.666 22.323 -44.697 1.00 94.75 585 GLY A CA 1
ATOM 4334 C C . GLY A 1 585 ? 35.549 21.433 -45.228 1.00 94.75 585 GLY A C 1
ATOM 4335 O O . GLY A 1 585 ? 34.374 21.801 -45.218 1.00 94.75 585 GLY A O 1
ATOM 4336 N N . VAL A 1 586 ? 35.911 20.239 -45.686 1.00 95.75 586 VAL A N 1
ATOM 4337 C CA . VAL A 1 586 ? 34.920 19.241 -46.097 1.00 95.75 586 VAL A CA 1
ATOM 4338 C C . VAL A 1 586 ? 34.202 18.685 -44.860 1.00 95.75 586 VAL A C 1
ATOM 4340 O O . VAL A 1 586 ? 34.864 18.458 -43.842 1.00 95.75 586 VAL A O 1
ATOM 4343 N N . PRO A 1 587 ? 32.873 18.484 -44.900 1.00 94.56 587 PRO A N 1
ATOM 4344 C CA . PRO A 1 587 ? 32.183 17.693 -43.887 1.00 94.56 587 PRO A CA 1
ATOM 4345 C C . PRO A 1 587 ? 32.741 16.268 -43.835 1.00 94.56 587 PRO A C 1
ATOM 4347 O O . PRO A 1 587 ? 33.206 15.751 -44.855 1.00 94.56 587 PRO A O 1
ATOM 4350 N N . GLY A 1 588 ? 32.670 15.648 -42.660 1.00 95.88 588 GLY A N 1
ATOM 4351 C CA . GLY A 1 588 ? 32.898 14.215 -42.522 1.00 95.88 588 GLY A CA 1
ATOM 4352 C C . GLY A 1 588 ? 31.788 13.395 -43.185 1.00 95.88 588 GLY A C 1
ATOM 4353 O O . GLY A 1 588 ? 30.840 13.927 -43.773 1.00 95.88 588 GLY A O 1
ATOM 4354 N N . LYS A 1 589 ? 31.894 12.077 -43.080 1.00 96.81 589 LYS A N 1
ATOM 4355 C CA . LYS A 1 589 ? 30.874 11.116 -43.503 1.00 96.81 589 LYS A CA 1
ATOM 4356 C C . LYS A 1 589 ? 30.022 10.688 -42.307 1.00 96.81 589 LYS A C 1
ATOM 4358 O O . LYS A 1 589 ? 30.559 10.581 -41.206 1.00 96.81 589 LYS A O 1
ATOM 4363 N N . PRO A 1 590 ? 28.713 10.461 -42.493 1.00 95.38 590 PRO A N 1
ATOM 4364 C CA . PRO A 1 590 ? 27.904 9.843 -41.454 1.00 95.38 590 PRO A CA 1
ATOM 4365 C C . PRO A 1 590 ? 28.324 8.379 -41.284 1.00 95.38 590 PRO A C 1
ATOM 4367 O O . PRO A 1 590 ? 28.721 7.733 -42.262 1.00 95.38 590 PRO A O 1
ATOM 4370 N N . GLY A 1 591 ? 28.222 7.883 -40.056 1.00 96.69 591 GLY A N 1
ATOM 4371 C CA . GLY A 1 591 ? 28.282 6.459 -39.765 1.00 96.69 591 GLY A CA 1
ATOM 4372 C C . GLY A 1 591 ? 27.063 5.737 -40.335 1.00 96.69 591 GLY A C 1
ATOM 4373 O O . GLY A 1 591 ? 26.035 6.349 -40.632 1.00 96.69 591 GLY A O 1
ATOM 4374 N N . LYS A 1 592 ? 27.188 4.430 -40.523 1.00 97.44 592 LYS A N 1
ATOM 4375 C CA . LYS A 1 592 ? 26.085 3.552 -40.918 1.00 97.44 592 LYS A CA 1
ATOM 4376 C C . LYS A 1 592 ? 25.325 3.074 -39.690 1.00 97.44 592 LYS A C 1
ATOM 4378 O O . LYS A 1 592 ? 25.937 2.837 -38.654 1.00 97.44 592 LYS A O 1
ATOM 4383 N N . ASP A 1 593 ? 24.022 2.884 -39.839 1.00 96.94 593 ASP A N 1
ATOM 4384 C CA . ASP A 1 593 ? 23.228 2.148 -38.856 1.00 96.94 593 ASP A CA 1
ATOM 4385 C C . ASP A 1 593 ? 23.675 0.679 -38.829 1.00 96.94 593 ASP A C 1
ATOM 4387 O O . ASP A 1 593 ? 24.099 0.136 -39.858 1.00 96.94 593 ASP A O 1
ATOM 4391 N N . GLY A 1 594 ? 23.574 0.050 -37.661 1.00 96.75 594 GLY A N 1
ATOM 4392 C CA . GLY A 1 594 ? 23.764 -1.390 -37.519 1.00 96.75 594 GLY A CA 1
ATOM 4393 C C . GLY A 1 594 ? 22.628 -2.195 -38.158 1.00 96.75 594 GLY A C 1
ATOM 4394 O O . GLY A 1 594 ? 21.622 -1.654 -38.627 1.00 96.75 594 GLY A O 1
ATOM 4395 N N . GLU A 1 595 ? 22.762 -3.516 -38.152 1.00 97.75 595 GLU A N 1
ATOM 4396 C CA . GLU A 1 595 ? 21.682 -4.429 -38.525 1.00 97.75 595 GLU A CA 1
ATOM 4397 C C . GLU A 1 595 ? 20.844 -4.823 -37.296 1.00 97.75 595 GLU A C 1
ATOM 4399 O O . GLU A 1 595 ? 21.390 -5.022 -36.209 1.00 97.75 595 GLU A O 1
ATOM 4404 N N . PRO A 1 596 ? 19.509 -4.941 -37.416 1.00 97.31 596 PRO A N 1
ATOM 4405 C CA . PRO A 1 596 ? 18.694 -5.480 -36.336 1.00 97.31 596 PRO A CA 1
ATOM 4406 C C . PRO A 1 596 ? 18.986 -6.973 -36.150 1.00 97.31 596 PRO A C 1
ATOM 4408 O O . PRO A 1 596 ? 19.202 -7.705 -37.121 1.00 97.31 596 PRO A O 1
ATOM 4411 N N . GLY A 1 597 ? 18.927 -7.433 -34.903 1.00 97.25 597 GLY A N 1
ATOM 4412 C CA . GLY A 1 597 ? 19.070 -8.846 -34.579 1.00 97.25 597 GLY A CA 1
ATOM 4413 C C . GLY A 1 597 ? 17.921 -9.679 -35.144 1.00 97.25 597 GLY A C 1
ATOM 4414 O O . GLY A 1 597 ? 16.811 -9.190 -35.373 1.00 97.25 597 GLY A O 1
ATOM 4415 N N . LYS A 1 598 ? 18.164 -10.970 -35.359 1.00 97.81 598 LYS A N 1
ATOM 4416 C CA . LYS A 1 598 ? 17.141 -11.913 -35.824 1.00 97.81 598 LYS A CA 1
ATOM 4417 C C . LYS A 1 598 ? 16.365 -12.491 -34.652 1.00 97.81 598 LYS A C 1
ATOM 4419 O O . LYS A 1 598 ? 16.926 -12.762 -33.594 1.00 97.81 598 LYS A O 1
ATOM 4424 N N . ASP A 1 599 ? 15.089 -12.776 -34.874 1.00 97.06 599 ASP A N 1
ATOM 4425 C CA . ASP A 1 599 ? 14.282 -13.535 -33.921 1.00 97.06 599 ASP A CA 1
ATOM 4426 C C . ASP A 1 599 ? 14.857 -14.942 -33.706 1.00 97.06 599 ASP A C 1
ATOM 4428 O O . ASP A 1 599 ? 15.301 -15.618 -34.643 1.00 97.06 599 ASP A O 1
ATOM 4432 N N . GLY A 1 600 ? 14.836 -15.397 -32.454 1.00 94.38 600 GLY A N 1
ATOM 4433 C CA . GLY A 1 600 ? 15.325 -16.719 -32.088 1.00 94.38 600 GLY A CA 1
ATOM 4434 C C . GLY A 1 600 ? 14.300 -17.827 -32.329 1.00 94.38 600 GLY A C 1
ATOM 4435 O O . GLY A 1 600 ? 13.154 -17.618 -32.726 1.00 94.38 600 GLY A O 1
ATOM 4436 N N . THR A 1 601 ? 14.707 -19.064 -32.046 1.00 96.56 601 THR A N 1
ATOM 4437 C CA . THR A 1 601 ? 13.819 -20.227 -32.194 1.00 96.56 601 THR A CA 1
ATOM 4438 C C . THR A 1 601 ? 12.976 -20.448 -30.941 1.00 96.56 601 THR A C 1
ATOM 4440 O O . THR A 1 601 ? 13.496 -20.457 -29.826 1.00 96.56 601 THR A O 1
ATOM 4443 N N . VAL A 1 602 ? 11.673 -20.681 -31.120 1.00 97.44 602 VAL A N 1
ATOM 4444 C CA . VAL A 1 602 ? 10.752 -21.051 -30.035 1.00 97.44 602 VAL A CA 1
ATOM 4445 C C . VAL A 1 602 ? 10.202 -22.447 -30.297 1.00 97.44 602 VAL A C 1
ATOM 4447 O O . VAL A 1 602 ? 9.588 -22.707 -31.330 1.00 97.44 602 VAL A O 1
ATOM 4450 N N . VAL A 1 603 ? 10.400 -23.354 -29.343 1.00 97.19 603 VAL A N 1
ATOM 4451 C CA . VAL A 1 603 ? 9.898 -24.728 -29.410 1.00 97.19 603 VAL A CA 1
ATOM 4452 C C . VAL A 1 603 ? 8.976 -24.984 -28.228 1.00 97.19 603 VAL A C 1
ATOM 4454 O O . VAL A 1 603 ? 9.420 -25.005 -27.083 1.00 97.19 603 VAL A O 1
ATOM 4457 N N . VAL A 1 604 ? 7.694 -25.225 -28.502 1.00 96.62 604 VAL A N 1
ATOM 4458 C CA . VAL A 1 604 ? 6.680 -25.516 -27.477 1.00 96.62 604 VAL A CA 1
ATOM 4459 C C . VAL A 1 604 ? 6.307 -26.994 -27.527 1.00 96.62 604 VAL A C 1
ATOM 4461 O O . VAL A 1 604 ? 5.937 -27.509 -28.584 1.00 96.62 604 VAL A O 1
ATOM 4464 N N . LYS A 1 605 ? 6.408 -27.684 -26.389 1.00 95.06 605 LYS A N 1
ATOM 4465 C CA . LYS A 1 605 ? 6.118 -29.117 -26.249 1.00 95.06 605 LYS A CA 1
ATOM 4466 C C . LYS A 1 605 ? 5.256 -29.371 -25.021 1.00 95.06 605 LYS A C 1
ATOM 4468 O O . LYS A 1 605 ? 5.356 -28.657 -24.026 1.00 95.06 605 LYS A O 1
ATOM 4473 N N . LEU A 1 606 ? 4.464 -30.436 -25.070 1.00 92.12 606 LEU A N 1
ATOM 4474 C CA . LEU A 1 606 ? 3.847 -30.986 -23.868 1.00 92.12 606 LEU A CA 1
ATOM 4475 C C . LEU A 1 606 ? 4.933 -31.602 -22.983 1.00 92.12 606 LEU A C 1
ATOM 4477 O O . LEU A 1 606 ? 5.844 -32.270 -23.480 1.00 92.12 606 LEU A O 1
ATOM 4481 N N . ALA A 1 607 ? 4.846 -31.363 -21.679 1.00 86.75 607 ALA A N 1
ATOM 4482 C CA . ALA A 1 607 ? 5.631 -32.102 -20.709 1.00 86.75 607 ALA A CA 1
ATOM 4483 C C . ALA A 1 607 ? 5.184 -33.570 -20.771 1.00 86.75 607 ALA A C 1
ATOM 4485 O O . ALA A 1 607 ? 3.999 -33.863 -20.630 1.00 86.75 607 ALA A O 1
ATOM 4486 N N . GLY A 1 608 ? 6.120 -34.483 -21.043 1.00 71.44 608 GLY A N 1
ATOM 4487 C CA . GLY A 1 608 ? 5.851 -35.909 -20.872 1.00 71.44 608 GLY A CA 1
ATOM 4488 C C . GLY A 1 608 ? 5.541 -36.178 -19.401 1.00 71.44 608 GLY A C 1
ATOM 4489 O O . GLY A 1 608 ? 6.219 -35.611 -18.541 1.00 71.44 608 GLY A O 1
ATOM 4490 N N . ASN A 1 609 ? 4.503 -36.975 -19.144 1.00 47.06 609 ASN A N 1
ATOM 4491 C CA . ASN A 1 609 ? 4.161 -37.439 -17.797 1.00 47.06 609 ASN A CA 1
ATOM 4492 C C . ASN A 1 609 ? 5.337 -38.137 -17.114 1.00 47.06 609 ASN A C 1
ATOM 4494 O O . ASN A 1 609 ? 6.053 -38.894 -17.814 1.00 47.06 609 ASN A O 1
#

pLDDT: mean 88.43, std 12.18, range [36.09, 98.19]

Foldseek 3Di:
DVVVVVVVVVVPPPPPPDADPPHDLVNLLVCLVDLQNQVSVLSQQLAQAHDLCCLQVVVSSHPDLDCSNQVSLLVCLVVVSHDLVSSLSSLLNNLARPDPPSNLVNLLNLLVVLVVLLPDPPSLSSLLSSQSSLLNGDLDDHPNLVVSLVVLVVDDLVVDDPRSSVSSLSSNLLSQQSVCHGPNHHDDLVNLQPDLDLVSLLSNLRRHPDPVSNLSSLLNSLLSCLVVPPFPVSVVCVVVLSVCCSVQLEQEDDLVPFDQPDFDEADEDPWAWEWADDQVVQKIFIATPPPPGRYQDPFAACFVVAWTDRPGPDTAGEIADSSNSYSGYHHFLVQKDKPDPQWDADRRRGIHGHGMGGNVVVVVQVVVVQADWIFIDGNNHTRHIYGHHYHYDAYAAAEFEAAAQAEFFEWEWEWEAEPFWIWIWIAGPVGDITIDIGGPPHDLPHAHETEWHAWAAWAAWAAWAAWAEWAAWAAADPDDRFWAETAETAETGEIGEIAAIGEWHAWHEYEYEYHYDPPDDVVVVQVSNVSRYWTYTHHWHHWHHWHHWHFFHFTHHWHHWDWDDDPNDIHTGYIHHTHHTHHTHHIHHTHHIHHTHHIHHYHYDYDDD

Solvent-accessible surface area (backbone atoms only — not comparable to full-atom values): 31290 Å² total; per-residue (Å²): 129,76,71,68,58,58,59,61,57,64,70,67,66,66,81,71,84,77,78,61,86,86,62,47,72,70,52,35,31,60,44,12,68,48,85,45,20,6,54,40,48,45,55,32,61,54,36,43,57,44,64,51,66,54,34,29,47,85,69,67,32,50,70,48,71,47,70,51,25,43,50,47,46,55,43,29,60,78,70,62,65,41,58,64,66,59,48,37,51,19,49,39,32,33,50,61,53,47,58,74,68,48,34,48,52,41,48,37,53,49,40,52,48,51,62,53,35,74,74,43,97,75,22,46,67,58,49,47,41,53,43,58,34,62,59,67,38,68,95,66,91,47,71,43,55,51,53,40,45,59,56,52,72,75,56,65,69,87,81,45,58,77,64,44,36,49,46,50,52,54,44,51,49,56,51,35,19,47,74,33,22,55,95,92,35,78,65,48,71,64,58,50,68,71,56,82,55,62,71,55,33,51,48,36,37,63,32,33,67,51,67,67,57,13,51,52,17,45,54,46,44,43,53,54,45,34,75,66,45,92,46,67,66,43,52,77,38,39,74,58,46,48,53,40,18,73,74,64,14,30,29,63,52,72,62,84,84,61,55,77,75,56,61,51,71,71,41,76,50,100,50,51,29,32,35,43,60,39,47,90,80,42,30,28,30,66,26,44,57,89,46,94,41,56,28,57,59,77,54,48,61,39,50,86,71,47,70,45,36,56,84,56,101,59,65,28,32,46,34,64,49,44,90,72,46,33,66,63,63,14,37,53,36,83,55,50,45,63,75,40,99,55,51,49,70,41,76,59,27,26,40,41,68,54,78,63,40,52,40,70,56,53,50,51,43,61,70,66,70,65,39,48,70,35,46,35,23,48,79,84,41,75,39,34,34,44,30,31,52,57,44,67,42,74,44,78,53,51,75,41,67,24,59,71,37,32,51,11,51,42,34,43,32,39,35,43,35,46,93,64,32,34,37,39,39,40,32,37,84,88,66,55,71,37,49,50,66,43,37,71,88,44,72,92,82,50,35,42,32,18,22,11,7,40,17,49,62,24,50,62,18,49,70,18,48,67,19,52,63,21,51,63,21,52,55,28,46,86,95,79,42,49,16,33,46,13,36,52,13,36,54,13,34,53,16,31,51,15,35,51,17,32,37,13,4,32,14,10,47,33,42,34,36,38,43,58,40,90,97,44,66,49,69,63,46,52,57,50,50,62,71,30,47,49,28,35,33,7,50,43,5,49,31,5,49,44,4,49,31,6,52,29,6,50,28,6,50,31,5,51,45,39,73,48,76,56,97,89,41,84,46,77,34,55,53,21,49,59,20,52,60,19,52,60,21,53,57,29,47,59,23,48,59,29,51,59,22,50,62,30,55,74,47,78,43,71,53,78,132

Sequence (609 aa):
MRYAVILLALAASGCRHAFPLPYSASQLRADSAEEWSGQALVHYLGQDNADPAVCDVRSEMLTRLDETLVDPFVASLEDNELELTTWKDCASRMVKSMDVEPRELLLARLARAVWWLLGEEDGAGRLQTIQDVLIKRPREDSPALAALLERMLTRRKKEFDVDMGRTFESMVTTLELGRGQLNGKPVTTEVIDETQDERLIFRMSKRLPSLELREAARVRLVRLRIARSPWDEVRNHAAEVERAVLTTGRWAQATSGLTLLNPQPPLELPVEMVLKQNPDAQYGKIVVKGSNNARTHPGLKLRGVLTFDVGWSRPLNICAPPEELEVDPCIEARDLELNLLEVSLDEDGAVWMATALPMSRVVDLARANEGLAMSVRLAGQPVTILKLPLEFEDPPSLRFTGPPGEPGPALTVKADVLANAVIFLATTANGLRKQVVWPRTARNDFEVSSAGGDGVNGTDGARGAKGAPGVAGGAATCPSMAGRSGSPGDRGGPGGDGTDGGDGGDGGPVTALVRCADGVDCAAGLELIRVLVRSHGGAAGEGGAAGPGGFGGNGGAGGAGASCMVNGAMLSLENGFNGARGADGVPGKPGKDGEPGKDGTVVVKLAGN

Mean predicted aligned error: 12.91 Å

Nearest PDB structures (foldseek):
  5wbl-assembly1_A  TM=1.544E-01  e=1.490E+00  Arabidopsis thaliana
  5wbj-assembly1_A  TM=2.222E-01  e=6.077E+00  Arabidopsis thaliana

Secondary structure (DSSP, 8-state):
--SHHHHHHHTS------PPSS--HHHHHHHTTSTTHHHHHHHHHHSTT--GGGG-GGGS-----SHHHHHHHHHHHHTT-S-HHHHHHHHHHHHHHS-HHHHHHHHHHHHHHHHHHTTSTTHHHHHHHHHHHHHHS-S---HHHHHHHHHHHTS-GGGS-HHHHHHHHHHHHHHHHHTTEETTEE--HHHHHH---HHHHHHHHHH-SSHHHHHHHHHHHHHHHHHH-S-HHHHHTHHHHHHHHHHHSEEEPP-TT---SSPPPPEE-S--EEEEEETTTTEEEEEETT-SS------EE-BTTBEE-SSSSS-EEEPPPGGG-EEEEEE-GGGEEE--TTEEE-TTSEEEE-S-EEHHHHHHHHHH-S-EEEEEEETTEEEEEEEE-EEEP-PPPEEEEEEETSPPPPEEEEEEE-SSEEEEEEEETT--EEEEEEETTS-TT--EEEEEEPPPPPPPPPPPPPPPPPPPPPPPBTTTBPPPPPPPPPPPPPPPPPPPPPPPPPPPPEEEEEEE-TTS-HHHHHHHHHHHEEEEPPPPPPPPPPPPPPPPPPPPPPPPPEEEEETTEEEEEPPPPPPPPPPPPPP-PPPPP-PPPPP--EEEEEPP-

Organism: NCBI:txid48

Radius of gyration: 40.24 Å; Cα contacts (8 Å, |Δi|>4): 1483; chains: 1; bounding box: 88×107×102 Å